Protein AF-B8GJ04-F1 (afdb_monomer_lite)

Organism: Methanosphaerula palustris (strain ATCC BAA-1556 / DSM 19958 / E1-9c) (NCBI:txid521011)

Radius of gyration: 30.37 Å; chains: 1; bounding box: 62×84×103 Å

Sequence (426 aa):
MSEMVNWLAAHFATCPVTPAMVMDATVHMRKAERKKLFSPDIPSMRTAEGRWYEAVIYETMLHLAEQTPLISGIARKGADAPPVRSNVRLGQNGLFYSNIGDIKIRGNGQDLAEFDLLFLDQNNQIAFGEIVTSPTDMKDFEIEIQFKKRLIGYIYGQVSVPFILVSSVDVSNHPIIKRLCKEPDNVVICTDSCESIKTLFDKRPVGKQAPRKAPASTKLFRADQIPVKRPFDYKMLHDERRQRVLELVRTHAPREAYTAPDDLPQIVKKVLFGGLYPSAARALCKSYPLSIKGKEMICSELAGKYAKVVLAVDLPELAPILYLRTRQRREYLKMIPDKTGGFRFESIRTPHMAGFFLWLESIQPTLGAQLAGEIAEAFIGQNREKTLVKSGVKSPGRSQAKAPVKTPVRAPVRHPPREKVLPIHG

Secondary structure (DSSP, 8-state):
--HHHHHHHHHGGGSPPPHHHHHHHGGGS-HHHHHHTT-SSHHHHHHHHHHHHHHHHHHHHHHHHHT-SSEEEEE--GGGSPP--S---TT--EEEE-TT--EEEEETTEEEEEESEEEEETTS-EEEEEEESS---HHHHHHHHHHHHHHHHHHHT-S---EEEEESS--TTSHHHHHHTTSTTEEEEE---HHHHHGGGTT--GGGPPPPPPP--TTEE-GGGSPPSS---HHHHHHHHHHHHHHHHHTT--GGGGTS--SS-TT--EEEEEEEPHHHHHHHHHHS-EEETTEEP-GGGHHHHEEEEEEEEETTTTEEEEEEEESSSS-EEEEEE-TTSSEEEEEEE-TTSHHHHHHHHHPPEEE-HHHHHHHHHHHH----------------PPP-----------------PPP-------

Foldseek 3Di:
DQPLQVVCQPCLQVQDQALVLLLVLLLLDDLVLLVLCPPPPVVSNVVSLQSSVLSSVVSSVLVVCVVDLQWLAWEQARLQADQDDDDQAFQDAFWDADNRGWIFGDARSFTLDTFSIWTATNVRAIATEDEEQDPDPLVVVLVRVVLVQLVSCVFAVNPGHAYEYEYCDPPCPPPSNVVQVVPVRYDYHHDHHSVVSVVSNPPDDSNDDDRDDNDPRPRYDHRRPRDTPDDDNNVVLLVVLLVVVLVCLVVVPDLCSNQDDDPRRPNDFKHWNFWADLQQQLLQCVQAWEEEPNDTDDSVCLVVFFVIWIWMAGPPVRWIWIWTCGPVDRKTFIWTADPLLHTYTDDIGHCVSVSVSVVRVPTDHDDYNVSSVSSSCSRSNGRPPDPPPDDDPDDDDDDDDDDDDDDDDDDDDDDDDDDDDDDDDD

pLDDT: mean 85.48, std 18.61, range [28.0, 98.44]

Structure (mmCIF, N/CA/C/O backbone):
data_AF-B8GJ04-F1
#
_entry.id   AF-B8GJ04-F1
#
loop_
_atom_site.group_PDB
_atom_site.id
_atom_site.type_symbol
_atom_site.label_atom_id
_atom_site.label_alt_id
_atom_site.label_comp_id
_atom_site.label_asym_id
_atom_site.label_entity_id
_atom_site.label_seq_id
_atom_site.pdbx_PDB_ins_code
_atom_site.Cartn_x
_atom_site.Cartn_y
_atom_site.Cartn_z
_atom_site.occupancy
_atom_site.B_iso_or_equiv
_atom_site.auth_seq_id
_atom_site.auth_comp_id
_atom_site.auth_asym_id
_atom_site.auth_atom_id
_atom_site.pdbx_PDB_model_num
ATOM 1 N N . MET A 1 1 ? -25.923 -2.057 2.130 1.00 59.06 1 MET A N 1
ATOM 2 C CA . MET A 1 1 ? -25.550 -1.067 3.151 1.00 59.06 1 MET A CA 1
ATOM 3 C C . MET A 1 1 ? -25.267 -1.851 4.410 1.00 59.06 1 MET A C 1
ATOM 5 O O . MET A 1 1 ? -26.183 -2.453 4.961 1.00 59.06 1 MET A O 1
ATOM 9 N N . SER A 1 2 ? -23.992 -1.968 4.761 1.00 81.00 2 SER A N 1
ATOM 10 C CA . SER A 1 2 ? -23.537 -2.735 5.919 1.00 81.00 2 SER A CA 1
ATOM 11 C C . SER A 1 2 ? -24.121 -2.167 7.220 1.00 81.00 2 SER A C 1
ATOM 13 O O . SER A 1 2 ? -23.913 -1.002 7.552 1.00 81.00 2 SER A O 1
ATOM 15 N N . GLU A 1 3 ? -24.845 -3.000 7.971 1.00 89.75 3 GLU A N 1
ATOM 16 C CA . GLU A 1 3 ? -25.444 -2.635 9.264 1.00 89.75 3 GLU A CA 1
ATOM 17 C C . GLU A 1 3 ? -24.382 -2.170 10.273 1.00 89.75 3 GLU A C 1
ATOM 19 O O . GLU A 1 3 ? -24.564 -1.169 10.963 1.00 89.75 3 GLU A O 1
ATOM 24 N N . MET A 1 4 ? -23.222 -2.835 10.279 1.00 93.12 4 MET A N 1
ATOM 25 C CA . MET A 1 4 ? -22.056 -2.460 11.082 1.00 93.12 4 MET A CA 1
ATOM 26 C C . MET A 1 4 ? -21.557 -1.046 10.753 1.00 93.12 4 MET A C 1
ATOM 28 O O . MET A 1 4 ? -21.245 -0.280 11.662 1.00 93.12 4 MET A O 1
ATOM 32 N N . VAL A 1 5 ? -21.488 -0.685 9.468 1.00 91.94 5 VAL A N 1
ATOM 33 C CA . VAL A 1 5 ? -21.018 0.638 9.023 1.00 91.94 5 VAL A CA 1
ATOM 34 C C . VAL A 1 5 ? -21.966 1.738 9.497 1.00 91.94 5 VAL A C 1
ATOM 36 O O . VAL A 1 5 ? -21.514 2.733 10.060 1.00 91.94 5 VAL A O 1
ATOM 39 N N . ASN A 1 6 ? -23.276 1.531 9.343 1.00 91.38 6 ASN A N 1
ATOM 40 C CA . ASN A 1 6 ? -24.291 2.469 9.827 1.00 91.38 6 ASN A CA 1
ATOM 41 C C . ASN A 1 6 ? -24.247 2.624 11.349 1.00 91.38 6 ASN A C 1
ATOM 43 O O . ASN A 1 6 ? -24.342 3.736 11.870 1.00 91.38 6 ASN A O 1
ATOM 47 N N . TRP A 1 7 ? -24.077 1.513 12.067 1.00 94.06 7 TRP A N 1
ATOM 48 C CA . TRP A 1 7 ? -23.959 1.538 13.517 1.00 94.06 7 TRP A CA 1
ATOM 49 C C . TRP A 1 7 ? -22.723 2.324 13.960 1.00 94.06 7 TRP A C 1
ATOM 51 O O . TRP A 1 7 ? -22.838 3.201 14.815 1.00 94.06 7 TRP A O 1
ATOM 61 N N . LEU A 1 8 ? -21.566 2.092 13.333 1.00 93.06 8 LEU A N 1
ATOM 62 C CA . LEU A 1 8 ? -20.344 2.845 13.620 1.00 93.06 8 LEU A CA 1
ATOM 63 C C . LEU A 1 8 ? -20.511 4.339 13.324 1.00 93.06 8 LEU A C 1
ATOM 65 O O . LEU A 1 8 ? -20.126 5.156 14.155 1.00 93.06 8 LEU A O 1
ATOM 69 N N . ALA A 1 9 ? -21.150 4.701 12.208 1.00 90.75 9 ALA A N 1
ATOM 70 C CA . ALA A 1 9 ? -21.447 6.095 11.874 1.00 90.75 9 ALA A CA 1
ATOM 71 C C . ALA A 1 9 ? -22.233 6.811 12.987 1.00 90.75 9 ALA A C 1
ATOM 73 O O . ALA A 1 9 ? -21.938 7.957 13.319 1.00 90.75 9 ALA A O 1
ATOM 74 N N . ALA A 1 10 ? -23.221 6.125 13.569 1.00 90.69 10 ALA A N 1
ATOM 75 C CA . ALA A 1 10 ? -24.103 6.689 14.585 1.00 90.69 10 ALA A CA 1
ATOM 76 C C . ALA A 1 10 ? -23.479 6.729 15.991 1.00 90.69 10 ALA A C 1
ATOM 78 O O . ALA A 1 10 ? -23.772 7.645 16.757 1.00 90.69 10 ALA A O 1
ATOM 79 N N . HIS A 1 11 ? -22.629 5.758 16.340 1.00 91.88 11 HIS A N 1
ATOM 80 C CA . HIS A 1 11 ? -22.176 5.569 17.725 1.00 91.88 11 HIS A CA 1
ATOM 81 C C . HIS A 1 11 ? -20.742 6.037 17.977 1.00 91.88 11 HIS A C 1
ATOM 83 O O . HIS A 1 11 ? -20.408 6.367 19.116 1.00 91.88 11 HIS A O 1
ATOM 89 N N . PHE A 1 12 ? -19.891 6.126 16.949 1.00 90.12 12 PHE A N 1
ATOM 90 C CA . PHE A 1 12 ? -18.487 6.487 17.155 1.00 90.12 12 PHE A CA 1
ATOM 91 C C . PHE A 1 12 ? -18.346 7.885 17.769 1.00 90.12 12 PHE A C 1
ATOM 93 O O . PHE A 1 12 ? -17.633 8.052 18.754 1.00 90.12 12 PHE A O 1
ATOM 100 N N . ALA A 1 13 ? -19.086 8.874 17.256 1.00 79.50 13 ALA A N 1
ATOM 101 C CA . ALA A 1 13 ? -19.071 10.240 17.787 1.00 79.50 13 ALA A CA 1
ATOM 102 C C . ALA A 1 13 ? -19.585 10.334 19.237 1.00 79.50 13 ALA A C 1
ATOM 104 O O . ALA A 1 13 ? -19.227 11.255 19.965 1.00 79.50 13 ALA A O 1
ATOM 105 N N . THR A 1 14 ? -20.408 9.375 19.672 1.00 81.81 14 THR A N 1
ATOM 106 C CA . THR A 1 14 ? -20.943 9.314 21.042 1.00 81.81 14 THR A CA 1
ATOM 107 C C . THR A 1 14 ? -20.032 8.575 22.023 1.00 81.81 14 THR A C 1
ATOM 109 O O . THR A 1 14 ? -20.326 8.537 23.214 1.00 81.81 14 THR A O 1
ATOM 112 N N . CYS A 1 15 ? -18.921 8.005 21.545 1.00 86.31 15 CYS A N 1
ATOM 113 C CA . CYS A 1 15 ? -17.915 7.336 22.359 1.00 86.31 15 CYS A CA 1
ATOM 114 C C . CYS A 1 15 ? -16.710 8.272 22.573 1.00 86.31 15 CYS A C 1
ATOM 116 O O . CYS A 1 15 ? -15.759 8.235 21.786 1.00 86.31 15 CYS A O 1
ATOM 118 N N . PRO A 1 16 ? -16.717 9.123 23.617 1.00 86.56 16 PRO A N 1
ATOM 119 C CA . PRO A 1 16 ? -15.643 10.082 23.834 1.00 86.56 16 PRO A CA 1
ATOM 120 C C . PRO A 1 16 ? -14.319 9.373 24.121 1.00 86.56 16 PRO A C 1
ATOM 122 O O . PRO A 1 16 ? -14.253 8.402 24.880 1.00 86.56 16 PRO A O 1
ATOM 125 N N . VAL A 1 17 ? -13.236 9.906 23.557 1.00 92.88 17 VAL A N 1
ATOM 126 C CA . VAL A 1 17 ? -11.885 9.451 23.884 1.00 92.88 17 VAL A CA 1
ATOM 127 C C . VAL A 1 17 ? -11.581 9.805 25.341 1.00 92.88 17 VAL A C 1
ATOM 129 O O . VAL A 1 17 ? -11.711 10.954 25.760 1.00 92.88 17 VAL A O 1
ATOM 132 N N . THR A 1 18 ? -11.162 8.816 26.130 1.00 91.69 18 THR A N 1
ATOM 133 C CA . THR A 1 18 ? -10.888 8.997 27.563 1.00 91.69 18 THR A CA 1
ATOM 134 C C . THR A 1 18 ? -9.387 9.146 27.848 1.00 91.69 18 THR A C 1
ATOM 136 O O . THR A 1 18 ? -8.557 8.632 27.092 1.00 91.69 18 THR A O 1
ATOM 139 N N . PRO A 1 19 ? -8.990 9.757 28.985 1.00 90.56 19 PRO A N 1
ATOM 140 C CA . PRO A 1 19 ? -7.588 9.782 29.412 1.00 90.56 19 PRO A CA 1
ATOM 141 C C . PRO A 1 19 ? -6.959 8.388 29.553 1.00 90.56 19 PRO A C 1
ATOM 143 O O . PRO A 1 19 ? -5.759 8.229 29.346 1.00 90.56 19 PRO A O 1
ATOM 146 N N . ALA A 1 20 ? -7.750 7.366 29.906 1.00 88.62 20 ALA A N 1
ATOM 147 C CA . ALA A 1 20 ? -7.268 5.988 29.986 1.00 88.62 20 ALA A CA 1
ATOM 148 C C . ALA A 1 20 ? -6.896 5.450 28.596 1.00 88.62 20 ALA A C 1
ATOM 150 O O . ALA A 1 20 ? -5.754 5.047 28.402 1.00 88.62 20 ALA A O 1
ATOM 151 N N . MET A 1 21 ? -7.797 5.577 27.613 1.00 91.12 21 MET A N 1
ATOM 152 C CA . MET A 1 21 ? -7.542 5.186 26.217 1.00 91.12 21 MET A CA 1
ATOM 153 C C . MET A 1 21 ? -6.322 5.902 25.630 1.00 91.12 21 MET A C 1
ATOM 155 O O . MET A 1 21 ? -5.473 5.277 25.001 1.00 91.12 21 MET A O 1
ATOM 159 N N . VAL A 1 22 ? -6.193 7.209 25.880 1.00 92.25 22 VAL A N 1
ATOM 160 C CA . VAL A 1 22 ? -5.038 8.006 25.435 1.00 92.25 22 VAL A CA 1
ATOM 161 C C . VAL A 1 22 ? -3.729 7.467 26.001 1.00 92.25 22 VAL A C 1
ATOM 163 O O . VAL A 1 22 ? -2.733 7.386 25.278 1.00 92.25 22 VAL A O 1
ATOM 166 N N . MET A 1 23 ? -3.724 7.078 27.277 1.00 89.12 23 MET A N 1
ATOM 167 C CA . MET A 1 23 ? -2.559 6.470 27.906 1.00 89.12 23 MET A CA 1
ATOM 168 C C . MET A 1 23 ? -2.291 5.067 27.352 1.00 89.12 23 MET A C 1
ATOM 170 O O . MET A 1 23 ? -1.142 4.784 27.009 1.00 89.12 23 MET A O 1
ATOM 174 N N . ASP A 1 24 ? -3.305 4.218 27.212 1.00 90.19 24 ASP A N 1
ATOM 175 C CA . ASP A 1 24 ? -3.167 2.843 26.712 1.00 90.19 24 ASP A CA 1
ATOM 176 C C . ASP A 1 24 ? -2.657 2.808 25.265 1.00 90.19 24 ASP A C 1
ATOM 178 O O . ASP A 1 24 ? -1.735 2.049 24.949 1.00 90.19 24 ASP A O 1
ATOM 182 N N . ALA A 1 25 ? -3.114 3.736 24.419 1.00 93.31 25 ALA A N 1
ATOM 183 C CA . ALA A 1 25 ? -2.635 3.920 23.050 1.00 93.31 25 ALA A CA 1
ATOM 184 C C . ALA A 1 25 ? -1.102 4.073 22.966 1.00 93.31 25 ALA A C 1
ATOM 186 O O . ALA A 1 25 ? -0.453 3.577 22.042 1.00 93.31 25 ALA A O 1
ATOM 187 N N . THR A 1 26 ? -0.467 4.695 23.967 1.00 92.12 26 THR A N 1
ATOM 188 C CA . THR A 1 26 ? 0.997 4.883 23.974 1.00 92.12 26 THR A CA 1
ATOM 189 C C . THR A 1 26 ? 1.782 3.578 24.136 1.00 92.12 26 THR A C 1
ATOM 191 O O . THR A 1 26 ? 2.973 3.519 23.796 1.00 92.12 26 THR A O 1
ATOM 194 N N . VAL A 1 27 ? 1.146 2.507 24.619 1.00 90.88 27 VAL A N 1
ATOM 195 C CA . VAL A 1 27 ? 1.773 1.187 24.755 1.00 90.88 27 VAL A CA 1
ATOM 196 C C . VAL A 1 27 ? 2.039 0.556 23.384 1.00 90.88 27 VAL A C 1
ATOM 198 O O . VAL A 1 27 ? 3.033 -0.154 23.225 1.00 90.88 27 VAL A O 1
ATOM 201 N N . HIS A 1 28 ? 1.236 0.895 22.370 1.00 91.94 28 HIS A N 1
ATOM 202 C CA . HIS A 1 28 ? 1.376 0.419 20.986 1.00 91.94 28 HIS A CA 1
ATOM 203 C C . HIS A 1 28 ? 2.523 1.108 20.229 1.00 91.94 28 HIS A C 1
ATOM 205 O O . HIS A 1 28 ? 2.930 0.661 19.157 1.00 91.94 28 HIS A O 1
ATOM 211 N N . MET A 1 29 ? 3.087 2.172 20.803 1.00 91.44 29 MET A N 1
ATOM 212 C CA . MET A 1 29 ? 4.227 2.896 20.253 1.00 91.44 29 MET A CA 1
ATOM 213 C C . MET A 1 29 ? 5.555 2.327 20.764 1.00 91.44 29 MET A C 1
ATOM 215 O O . MET A 1 29 ? 5.676 1.820 21.884 1.00 91.44 29 MET A O 1
ATOM 219 N N . ARG A 1 30 ? 6.631 2.512 20.000 1.00 88.81 30 ARG A N 1
ATOM 220 C CA . ARG A 1 30 ? 7.992 2.284 20.501 1.00 88.81 30 ARG A CA 1
ATOM 221 C C . ARG A 1 30 ? 8.386 3.369 21.499 1.00 88.81 30 ARG A C 1
ATOM 223 O O . ARG A 1 30 ? 7.976 4.525 21.408 1.00 88.81 30 ARG A O 1
ATOM 230 N N . LYS A 1 31 ? 9.317 3.041 22.401 1.00 87.06 31 LYS A N 1
ATOM 231 C CA . LYS A 1 31 ? 9.874 4.000 23.378 1.00 87.06 31 LYS A CA 1
ATOM 232 C C . LYS A 1 31 ? 10.418 5.277 22.721 1.00 87.06 31 LYS A C 1
ATOM 234 O O . LYS A 1 31 ? 10.295 6.353 23.296 1.00 87.06 31 LYS A O 1
ATOM 239 N N . ALA A 1 32 ? 11.030 5.163 21.540 1.00 87.50 32 ALA A N 1
ATOM 240 C CA . ALA A 1 32 ? 11.551 6.311 20.799 1.00 87.50 32 ALA A CA 1
ATOM 241 C C . ALA A 1 32 ? 10.438 7.195 20.209 1.00 87.50 32 ALA A C 1
ATOM 243 O O . ALA A 1 32 ? 10.585 8.411 20.203 1.00 87.50 32 ALA A O 1
ATOM 244 N N . GLU A 1 33 ? 9.330 6.602 19.760 1.00 90.00 33 GLU A N 1
ATOM 245 C CA . GLU A 1 33 ? 8.168 7.320 19.214 1.00 90.00 33 GLU A CA 1
ATOM 246 C C . GLU A 1 33 ? 7.416 8.048 20.330 1.00 90.00 33 GLU A C 1
ATOM 248 O O . GLU A 1 33 ? 7.126 9.231 20.199 1.00 90.00 33 GLU A O 1
ATOM 253 N N . ARG A 1 34 ? 7.227 7.401 21.489 1.00 90.06 34 ARG A N 1
ATOM 254 C CA . ARG A 1 34 ? 6.630 8.034 22.679 1.00 90.06 34 ARG A CA 1
ATOM 255 C C . ARG A 1 34 ? 7.334 9.326 23.090 1.00 90.06 34 ARG A C 1
ATOM 257 O O . ARG A 1 34 ? 6.685 10.307 23.423 1.00 90.06 34 ARG A O 1
ATOM 264 N N . LYS A 1 35 ? 8.671 9.339 23.051 1.00 87.19 35 LYS A N 1
ATOM 265 C CA . LYS A 1 35 ? 9.469 10.540 23.361 1.00 87.19 35 LYS A CA 1
ATOM 266 C C . LYS A 1 35 ? 9.247 11.676 22.361 1.00 87.19 35 LYS A C 1
ATOM 268 O O . LYS A 1 35 ? 9.492 12.826 22.701 1.00 87.19 35 LYS A O 1
ATOM 273 N N . LYS A 1 36 ? 8.842 11.350 21.132 1.00 91.19 36 LYS A N 1
ATOM 274 C CA . LYS A 1 36 ? 8.659 12.314 20.048 1.00 91.19 36 LYS A CA 1
ATOM 275 C C . LYS A 1 36 ? 7.258 12.921 20.005 1.00 91.19 36 LYS A C 1
ATOM 277 O O . LYS A 1 36 ? 7.105 13.952 19.369 1.00 91.19 36 LYS A O 1
ATOM 282 N N . LEU A 1 37 ? 6.277 12.341 20.702 1.00 89.38 37 LEU A N 1
ATOM 283 C CA . LEU A 1 37 ? 4.875 12.783 20.672 1.00 89.38 37 LEU A CA 1
ATOM 284 C C . LEU A 1 37 ? 4.678 14.262 21.056 1.00 89.38 37 LEU A C 1
ATOM 286 O O . LEU A 1 37 ? 3.769 14.914 20.558 1.00 89.38 37 LEU A O 1
ATOM 290 N N . PHE A 1 38 ? 5.568 14.797 21.895 1.00 89.00 38 PHE A N 1
ATOM 291 C CA . PHE A 1 38 ? 5.610 16.212 22.290 1.00 89.00 38 PHE A CA 1
ATOM 292 C C . PHE A 1 38 ? 6.931 16.878 21.891 1.00 89.00 38 PHE A C 1
ATOM 294 O O . PHE A 1 38 ? 7.416 17.785 22.565 1.00 89.00 38 PHE A O 1
ATOM 301 N N . SER A 1 39 ? 7.582 16.371 20.842 1.00 87.75 39 SER A N 1
ATOM 302 C CA . SER A 1 39 ? 8.840 16.944 20.378 1.00 87.75 39 SER A CA 1
ATOM 303 C C . SER A 1 39 ? 8.617 18.360 19.840 1.00 87.75 39 SER A C 1
ATOM 305 O O . SER A 1 39 ? 7.643 18.576 19.119 1.00 87.75 39 SER A O 1
ATOM 307 N N . PRO A 1 40 ? 9.537 19.305 20.104 1.00 88.69 40 PRO A N 1
ATOM 308 C CA . PRO A 1 40 ? 9.531 20.593 19.416 1.00 88.69 40 PRO A CA 1
ATOM 309 C C . PRO A 1 40 ? 9.888 20.462 17.923 1.00 88.69 40 PRO A C 1
ATOM 311 O O . PRO A 1 40 ? 9.588 21.362 17.144 1.00 88.69 40 PRO A O 1
ATOM 314 N N . ASP A 1 41 ? 10.507 19.349 17.502 1.00 92.88 41 ASP A N 1
ATOM 315 C CA . ASP A 1 41 ? 10.730 19.043 16.086 1.00 92.88 41 ASP A CA 1
ATOM 316 C C . ASP A 1 41 ? 9.417 18.583 15.436 1.00 92.88 41 ASP A C 1
ATOM 318 O O . ASP A 1 41 ? 9.026 17.416 15.542 1.00 92.88 41 ASP A O 1
ATOM 322 N N . ILE A 1 42 ? 8.730 19.514 14.765 1.00 89.56 42 ILE A N 1
ATOM 323 C CA . ILE A 1 42 ? 7.394 19.303 14.188 1.00 89.56 42 ILE A CA 1
ATOM 324 C C . ILE A 1 42 ? 7.318 18.066 13.270 1.00 89.56 42 ILE A C 1
ATOM 326 O O . ILE A 1 42 ? 6.375 17.290 13.433 1.00 89.56 42 ILE A O 1
ATOM 330 N N . PRO A 1 43 ? 8.268 17.802 12.346 1.00 90.19 43 PRO A N 1
ATOM 331 C CA . PRO A 1 43 ? 8.234 16.590 11.522 1.00 90.19 43 PRO A CA 1
ATOM 332 C C . PRO A 1 43 ? 8.300 15.286 12.334 1.00 90.19 43 PRO A C 1
ATOM 334 O O . PRO A 1 43 ? 7.510 14.365 12.096 1.00 90.19 43 PRO A O 1
ATOM 337 N N . SER A 1 44 ? 9.205 15.198 13.317 1.00 90.25 44 SER A N 1
ATOM 338 C CA . SER A 1 44 ? 9.276 14.032 14.209 1.00 90.25 44 SER A CA 1
ATOM 339 C C . SER A 1 44 ? 8.020 13.885 15.061 1.00 90.25 44 SER A C 1
ATOM 341 O O . SER A 1 44 ? 7.571 12.758 15.279 1.00 90.25 44 SER A O 1
ATOM 343 N N . MET A 1 45 ? 7.467 15.005 15.531 1.00 92.62 45 MET A N 1
ATOM 344 C CA . MET A 1 45 ? 6.244 15.044 16.324 1.00 92.62 45 MET A CA 1
ATOM 345 C C . MET A 1 45 ? 5.052 14.529 15.523 1.00 92.62 45 MET A C 1
ATOM 347 O O . MET A 1 45 ? 4.433 13.565 15.955 1.00 92.62 45 MET A O 1
ATOM 351 N N . ARG A 1 46 ? 4.809 15.054 14.315 1.00 90.88 46 ARG A N 1
ATOM 352 C CA . ARG A 1 46 ? 3.706 14.621 13.435 1.00 90.88 46 ARG A CA 1
ATOM 353 C C . ARG A 1 46 ? 3.762 13.135 13.089 1.00 90.88 46 ARG A C 1
ATOM 355 O O . ARG A 1 46 ? 2.737 12.466 13.056 1.00 90.88 46 ARG A O 1
ATOM 362 N N . THR A 1 47 ? 4.964 12.596 12.876 1.00 91.38 47 THR A N 1
ATOM 363 C CA . THR A 1 47 ? 5.139 11.154 12.623 1.00 91.38 47 THR A CA 1
ATOM 364 C C . THR A 1 47 ? 4.730 10.318 13.841 1.00 91.38 47 THR A C 1
ATOM 366 O O . THR A 1 47 ? 4.062 9.296 13.705 1.00 91.38 47 THR A O 1
ATOM 369 N N . ALA A 1 48 ? 5.133 10.740 15.044 1.00 92.94 48 ALA A N 1
ATOM 370 C CA . ALA A 1 48 ? 4.749 10.063 16.281 1.00 92.94 48 ALA A CA 1
ATOM 371 C C . ALA A 1 48 ? 3.259 10.251 16.608 1.00 92.94 48 ALA A C 1
ATOM 373 O O . ALA A 1 48 ? 2.630 9.321 17.103 1.00 92.94 48 ALA A O 1
ATOM 374 N N . GLU A 1 49 ? 2.708 11.428 16.316 1.00 94.44 49 GLU A N 1
ATOM 375 C CA . GLU A 1 49 ? 1.298 11.773 16.480 1.00 94.44 49 GLU A CA 1
ATOM 376 C C . GLU A 1 49 ? 0.397 10.911 15.601 1.00 94.44 49 GLU A C 1
ATOM 378 O O . GLU A 1 49 ? -0.555 10.354 16.129 1.00 94.44 49 GLU A O 1
ATOM 383 N N . GLY A 1 50 ? 0.723 10.731 14.315 1.00 94.38 50 GLY A N 1
ATOM 384 C CA . GLY A 1 50 ? -0.036 9.848 13.422 1.00 94.38 50 GLY A CA 1
ATOM 385 C C . GLY A 1 50 ? -0.159 8.436 13.991 1.00 94.38 50 GLY A C 1
ATOM 386 O O . GLY A 1 50 ? -1.261 7.941 14.212 1.00 94.38 50 GLY A O 1
ATOM 387 N N . ARG A 1 51 ? 0.976 7.840 14.372 1.00 94.06 51 ARG A N 1
ATOM 388 C CA . ARG A 1 51 ? 1.002 6.482 14.929 1.00 94.06 51 ARG A CA 1
ATOM 389 C C . ARG A 1 51 ? 0.325 6.367 16.298 1.00 94.06 51 ARG A C 1
ATOM 391 O O . ARG A 1 51 ? -0.246 5.330 16.624 1.00 94.06 51 ARG A O 1
ATOM 398 N N . TRP A 1 52 ? 0.415 7.406 17.124 1.00 95.62 52 TRP A N 1
ATOM 399 C CA . TRP A 1 52 ? -0.310 7.460 18.392 1.00 95.62 52 TRP A CA 1
ATOM 400 C C . TRP A 1 52 ? -1.819 7.572 18.169 1.00 95.62 52 TRP A C 1
ATOM 402 O O . TRP A 1 52 ? -2.575 6.849 18.809 1.00 95.62 52 TRP A O 1
ATOM 412 N N . TYR A 1 53 ? -2.254 8.434 17.254 1.00 97.06 53 TYR A N 1
ATOM 413 C CA . TYR A 1 53 ? -3.662 8.628 16.940 1.00 97.06 53 TYR A CA 1
ATOM 414 C C . TYR A 1 53 ? -4.280 7.358 16.344 1.00 97.06 53 TYR A C 1
ATOM 416 O O . TYR A 1 53 ? -5.348 6.951 16.787 1.00 97.06 53 TYR A O 1
ATOM 424 N N . GLU A 1 54 ? -3.566 6.642 15.467 1.00 96.81 54 GLU A N 1
ATOM 425 C CA . GLU A 1 54 ? -3.970 5.298 15.032 1.00 96.81 54 GLU A CA 1
ATOM 426 C C . GLU A 1 54 ? -4.245 4.353 16.213 1.00 96.81 54 GLU A C 1
ATOM 428 O O . GLU A 1 54 ? -5.228 3.612 16.213 1.00 96.81 54 GLU A O 1
ATOM 433 N N . ALA A 1 55 ? -3.382 4.382 17.233 1.00 96.00 55 ALA A N 1
ATOM 434 C CA . ALA A 1 55 ? -3.546 3.567 18.430 1.00 96.00 55 ALA A CA 1
ATOM 435 C C . ALA A 1 55 ? -4.718 4.038 19.309 1.00 96.00 55 ALA A C 1
ATOM 437 O O . ALA A 1 55 ? -5.408 3.198 19.878 1.00 96.00 55 ALA A O 1
ATOM 438 N N . VAL A 1 56 ? -4.989 5.347 19.390 1.00 96.62 56 VAL A N 1
ATOM 439 C CA . VAL A 1 56 ? -6.180 5.880 20.079 1.00 96.62 56 VAL A CA 1
ATOM 440 C C . VAL A 1 56 ? -7.448 5.347 19.425 1.00 96.62 56 VAL A C 1
ATOM 442 O O . VAL A 1 56 ? -8.296 4.792 20.116 1.00 96.62 56 VAL A O 1
ATOM 445 N N . ILE A 1 57 ? -7.554 5.447 18.098 1.00 97.12 57 ILE A N 1
ATOM 446 C CA . ILE A 1 57 ? -8.719 4.941 17.365 1.00 97.12 57 ILE A CA 1
ATOM 447 C C . ILE A 1 57 ? -8.850 3.424 17.518 1.00 97.12 57 ILE A C 1
ATOM 449 O O . ILE A 1 57 ? -9.963 2.927 17.664 1.00 97.12 57 ILE A O 1
ATOM 453 N N . TYR A 1 58 ? -7.742 2.680 17.532 1.00 96.06 58 TYR A N 1
ATOM 454 C CA . TYR A 1 58 ? -7.766 1.244 17.816 1.00 96.06 58 TYR A CA 1
ATOM 455 C C . TYR A 1 58 ? -8.363 0.930 19.202 1.00 96.06 58 TYR A C 1
ATOM 457 O O . TYR A 1 58 ? -9.252 0.083 19.290 1.00 96.06 58 TYR A O 1
ATOM 465 N N . GLU A 1 59 ? -7.959 1.638 20.265 1.00 94.44 59 GLU A N 1
ATOM 466 C CA . GLU A 1 59 ? -8.549 1.459 21.604 1.00 94.44 59 GLU A CA 1
ATOM 467 C C . GLU A 1 59 ? -10.030 1.870 21.648 1.00 94.44 59 GLU A C 1
ATOM 469 O O . GLU A 1 59 ? -10.851 1.178 22.253 1.00 94.44 59 GLU A O 1
ATOM 474 N N . THR A 1 60 ? -10.405 2.959 20.969 1.00 94.75 60 THR A N 1
ATOM 475 C CA . THR A 1 60 ? -11.810 3.376 20.841 1.00 94.75 60 THR A CA 1
ATOM 476 C C . THR A 1 60 ? -12.645 2.313 20.128 1.00 94.75 60 THR A C 1
ATOM 478 O O . THR A 1 60 ? -13.726 1.955 20.594 1.00 94.75 60 THR A O 1
ATOM 481 N N . MET A 1 61 ? -12.134 1.751 19.031 1.00 94.56 61 MET A N 1
ATOM 482 C CA . MET A 1 61 ? -12.811 0.692 18.285 1.00 94.56 61 MET A CA 1
ATOM 483 C C . MET A 1 61 ? -12.974 -0.580 19.117 1.00 94.56 61 MET A C 1
ATOM 485 O O . MET A 1 61 ? -14.026 -1.210 19.040 1.00 94.56 61 MET A O 1
ATOM 489 N N . LEU A 1 62 ? -11.983 -0.946 19.938 1.00 92.94 62 LEU A N 1
ATOM 490 C CA . LEU A 1 62 ? -12.106 -2.078 20.863 1.00 92.94 62 LEU A CA 1
ATOM 491 C C . LEU A 1 62 ? -13.242 -1.882 21.857 1.00 92.94 62 LEU A C 1
ATOM 493 O O . LEU A 1 62 ? -14.061 -2.782 22.026 1.00 92.94 62 LEU A O 1
ATOM 497 N N . HIS A 1 63 ? -13.330 -0.694 22.450 1.00 91.81 63 HIS A N 1
ATOM 498 C CA . HIS A 1 63 ? -14.413 -0.369 23.366 1.00 91.81 63 HIS A CA 1
ATOM 499 C C . HIS A 1 63 ? -15.786 -0.423 22.683 1.00 91.81 63 HIS A C 1
ATOM 501 O O . HIS A 1 63 ? -16.724 -1.000 23.227 1.00 91.81 63 HIS A O 1
ATOM 507 N N . LEU A 1 64 ? -15.900 0.117 21.466 1.00 92.81 64 LEU A N 1
ATOM 508 C CA . LEU A 1 64 ? -17.133 0.062 20.677 1.00 92.81 64 LEU A CA 1
ATOM 509 C C . LEU A 1 64 ? -17.526 -1.374 20.306 1.00 92.81 64 LEU A C 1
ATOM 511 O O . LEU A 1 64 ? -18.697 -1.734 20.400 1.00 92.81 64 LEU A O 1
ATOM 515 N N . ALA A 1 65 ? -16.566 -2.214 19.913 1.00 93.75 65 ALA A N 1
ATOM 516 C CA . ALA A 1 65 ? -16.832 -3.597 19.522 1.00 93.75 65 ALA A CA 1
ATOM 517 C C . ALA A 1 65 ? -17.394 -4.451 20.668 1.00 93.75 65 ALA A C 1
ATOM 519 O O . ALA A 1 65 ? -18.128 -5.405 20.414 1.00 93.75 65 ALA A O 1
ATOM 520 N N . GLU A 1 66 ? -17.088 -4.119 21.922 1.00 92.19 66 GLU A N 1
ATOM 521 C CA . GLU A 1 66 ? -17.649 -4.799 23.097 1.00 92.19 66 GLU A CA 1
ATOM 522 C C . GLU A 1 66 ? -19.130 -4.471 23.328 1.00 92.19 66 GLU A C 1
ATOM 524 O O . GLU A 1 66 ? -19.841 -5.256 23.952 1.00 92.19 66 GLU A O 1
ATOM 529 N N . GLN A 1 67 ? -19.620 -3.361 22.774 1.00 92.50 67 GLN A N 1
ATOM 530 C CA . GLN A 1 67 ? -20.995 -2.888 22.955 1.00 92.50 67 GLN A CA 1
ATOM 531 C C . GLN A 1 67 ? -21.963 -3.399 21.882 1.00 92.50 67 GLN A C 1
ATOM 533 O O . GLN A 1 67 ? -23.159 -3.121 21.949 1.00 92.50 67 GLN A O 1
ATOM 538 N N . THR A 1 68 ? -21.473 -4.133 20.878 1.00 93.88 68 THR A N 1
ATOM 539 C CA . THR A 1 68 ? -22.299 -4.577 19.751 1.00 93.88 68 THR A CA 1
ATOM 540 C C . THR A 1 68 ? -21.938 -5.983 19.260 1.00 93.88 68 THR A C 1
ATOM 542 O O . THR A 1 68 ? -20.762 -6.365 19.230 1.00 93.88 68 THR A O 1
ATOM 545 N N . PRO A 1 69 ? -22.923 -6.796 18.835 1.00 94.56 69 PRO A N 1
ATOM 546 C CA . PRO A 1 69 ? -22.651 -8.033 18.110 1.00 94.56 69 PRO A CA 1
ATOM 547 C C . PRO A 1 69 ? -22.260 -7.784 16.644 1.00 94.56 69 PRO A C 1
ATOM 549 O O . PRO A 1 69 ? -21.645 -8.660 16.041 1.00 94.56 69 PRO A O 1
ATOM 552 N N . LEU A 1 70 ? -22.554 -6.597 16.088 1.00 95.75 70 LEU A N 1
ATOM 553 C CA . LEU A 1 70 ? -22.317 -6.264 14.674 1.00 95.75 70 LEU A CA 1
ATOM 554 C C . LEU A 1 70 ? -20.836 -6.320 14.282 1.00 95.75 70 LEU A C 1
ATOM 556 O O . LEU A 1 70 ? -20.521 -6.549 13.116 1.00 95.75 70 LEU A O 1
ATOM 560 N N . ILE A 1 71 ? -19.943 -6.124 15.255 1.00 95.62 71 ILE A N 1
ATOM 561 C CA . ILE A 1 71 ? -18.496 -6.292 15.122 1.00 95.62 71 ILE A CA 1
ATOM 562 C C . ILE A 1 71 ? -18.133 -7.572 15.869 1.00 95.62 71 ILE A C 1
ATOM 564 O O . ILE A 1 71 ? -18.109 -7.597 17.102 1.00 95.62 71 ILE A O 1
ATOM 568 N N . SER A 1 72 ? -17.868 -8.656 15.144 1.00 95.12 72 SER A N 1
ATOM 569 C CA . SER A 1 72 ? -17.513 -9.941 15.757 1.00 95.12 72 SER A CA 1
ATOM 570 C C . SER A 1 72 ? -16.080 -9.939 16.282 1.00 95.12 72 SER A C 1
ATOM 572 O O . SER A 1 72 ? -15.800 -10.578 17.297 1.00 95.12 72 SER A O 1
ATOM 574 N N . GLY A 1 73 ? -15.193 -9.151 15.669 1.00 95.56 73 GLY A N 1
ATOM 575 C CA . GLY A 1 73 ? -13.875 -8.918 16.229 1.00 95.56 73 GLY A CA 1
ATOM 576 C C . GLY A 1 73 ? -13.035 -7.870 15.515 1.00 95.56 73 GLY A C 1
ATOM 577 O O . GLY A 1 73 ? -13.347 -7.431 14.413 1.00 95.56 73 GLY A O 1
ATOM 578 N N . ILE A 1 74 ? -11.926 -7.506 16.151 1.00 96.56 74 ILE A N 1
ATOM 579 C CA . ILE A 1 74 ? -10.907 -6.573 15.679 1.00 96.56 74 ILE A CA 1
ATOM 580 C C . ILE A 1 74 ? -9.565 -7.300 15.628 1.00 96.56 74 ILE A C 1
ATOM 582 O O . ILE A 1 74 ? -9.182 -8.025 16.552 1.00 96.56 74 ILE A O 1
ATOM 586 N N . ALA A 1 75 ? -8.837 -7.114 14.532 1.00 96.50 75 ALA A N 1
ATOM 587 C CA . ALA A 1 75 ? -7.499 -7.645 14.392 1.00 96.50 75 ALA A CA 1
ATOM 588 C C . ALA A 1 75 ? -6.569 -6.947 15.382 1.00 96.50 75 ALA A C 1
ATOM 590 O O . ALA A 1 75 ? -6.480 -5.721 15.418 1.00 96.50 75 ALA A O 1
ATOM 591 N N . ARG A 1 76 ? -5.820 -7.739 16.147 1.00 95.44 76 ARG A N 1
ATOM 592 C CA . ARG A 1 76 ? -4.781 -7.235 17.054 1.00 95.44 76 ARG A CA 1
ATOM 593 C C . ARG A 1 76 ? -3.817 -6.314 16.309 1.00 95.44 76 ARG A C 1
ATOM 595 O O . ARG A 1 76 ? -3.383 -6.691 15.224 1.00 95.44 76 ARG A O 1
ATOM 602 N N . LYS A 1 77 ? -3.432 -5.182 16.906 1.00 93.50 77 LYS A N 1
ATOM 603 C CA . LYS A 1 77 ? -2.456 -4.223 16.352 1.00 93.50 77 LYS A CA 1
ATOM 604 C C . LYS A 1 77 ? -1.457 -3.754 17.414 1.00 93.50 77 LYS A C 1
ATOM 606 O O . LYS A 1 77 ? -1.732 -3.749 18.616 1.00 93.50 77 LYS A O 1
ATOM 611 N N . GLY A 1 78 ? -0.269 -3.340 16.978 1.00 92.50 78 GLY A N 1
ATOM 612 C CA . GLY A 1 78 ? 0.734 -2.742 17.859 1.00 92.50 78 GLY A CA 1
ATOM 613 C C . GLY A 1 78 ? 1.200 -3.716 18.941 1.00 92.50 78 GLY A C 1
ATOM 614 O O . GLY A 1 78 ? 1.643 -4.821 18.637 1.00 92.50 78 GLY A O 1
ATOM 615 N N . ALA A 1 79 ? 1.066 -3.324 20.209 1.00 91.81 79 ALA A N 1
ATOM 616 C CA . ALA A 1 79 ? 1.445 -4.156 21.350 1.00 91.81 79 ALA A CA 1
ATOM 617 C C . ALA A 1 79 ? 0.590 -5.428 21.521 1.00 91.81 79 ALA A C 1
ATOM 619 O O . ALA A 1 79 ? 1.054 -6.373 22.155 1.00 91.81 79 ALA A O 1
ATOM 620 N N . ASP A 1 80 ? -0.616 -5.477 20.945 1.00 92.88 80 ASP A N 1
ATOM 621 C CA . ASP A 1 80 ? -1.486 -6.660 21.003 1.00 92.88 80 ASP A CA 1
ATOM 622 C C . ASP A 1 80 ? -1.161 -7.695 19.920 1.00 92.88 80 ASP A C 1
ATOM 624 O O . ASP A 1 80 ? -1.621 -8.843 19.983 1.00 92.88 80 ASP A O 1
ATOM 628 N N . ALA A 1 81 ? -0.392 -7.299 18.902 1.00 92.44 81 ALA A N 1
ATOM 629 C CA . ALA A 1 81 ? -0.032 -8.171 17.799 1.00 92.44 81 ALA A CA 1
ATOM 630 C C . ALA A 1 81 ? 0.847 -9.340 18.286 1.00 92.44 81 ALA A C 1
ATOM 632 O O . ALA A 1 81 ? 1.670 -9.190 19.194 1.00 92.44 81 ALA A O 1
ATOM 633 N N . PRO A 1 82 ? 0.708 -10.531 17.684 1.00 90.06 82 PRO A N 1
ATOM 634 C CA . PRO A 1 82 ? 1.537 -11.667 18.048 1.00 90.06 82 PRO A CA 1
ATOM 635 C C . PRO A 1 82 ? 3.019 -11.424 17.717 1.00 90.06 82 PRO A C 1
ATOM 637 O O . PRO A 1 82 ? 3.338 -10.730 16.748 1.00 90.06 82 PRO A O 1
ATOM 640 N N . PRO A 1 83 ? 3.950 -12.054 18.459 1.00 85.50 83 PRO A N 1
ATOM 641 C CA . PRO A 1 83 ? 5.370 -11.939 18.166 1.00 85.50 83 PRO A CA 1
ATOM 642 C C . PRO A 1 83 ? 5.662 -12.514 16.775 1.00 85.50 83 PRO A C 1
ATOM 644 O O . PRO A 1 83 ? 5.316 -13.660 16.472 1.00 85.50 83 PRO A O 1
ATOM 647 N N . VAL A 1 84 ? 6.337 -11.731 15.935 1.00 83.81 84 VAL A N 1
ATOM 648 C CA . VAL A 1 84 ? 6.748 -12.159 14.595 1.00 83.81 84 VAL A CA 1
ATOM 649 C C . VAL A 1 84 ? 7.980 -13.056 14.706 1.00 83.81 84 VAL A C 1
ATOM 651 O O . VAL A 1 84 ? 9.051 -12.601 15.097 1.00 83.81 84 VAL A O 1
ATOM 654 N N . ARG A 1 85 ? 7.831 -14.343 14.366 1.00 67.62 85 ARG A N 1
ATOM 655 C CA . ARG A 1 85 ? 8.913 -15.347 14.451 1.00 67.62 85 ARG A CA 1
ATOM 656 C C . ARG A 1 85 ? 9.605 -15.637 13.117 1.00 67.62 85 ARG A C 1
ATOM 658 O O . ARG A 1 85 ? 10.707 -16.172 13.110 1.00 67.62 85 ARG A O 1
ATOM 665 N N . SER A 1 86 ? 8.967 -15.325 11.988 1.00 65.75 86 SER A N 1
ATOM 666 C CA . SER A 1 86 ? 9.471 -15.683 10.659 1.00 65.75 86 SER A CA 1
ATOM 667 C C . SER A 1 86 ? 10.063 -14.490 9.921 1.00 65.75 86 SER A C 1
ATOM 669 O O . SER A 1 86 ? 9.393 -13.470 9.745 1.00 65.75 86 SER A O 1
ATOM 671 N N . ASN A 1 87 ? 11.273 -14.666 9.395 1.00 81.19 87 ASN A N 1
ATOM 672 C CA . ASN A 1 87 ? 11.863 -13.726 8.449 1.00 81.19 87 ASN A CA 1
ATOM 673 C C . ASN A 1 87 ? 11.055 -13.678 7.144 1.00 81.19 87 ASN A C 1
ATOM 675 O O . ASN A 1 87 ? 10.422 -14.660 6.739 1.00 81.19 87 ASN A O 1
ATOM 679 N N . VAL A 1 88 ? 11.089 -12.520 6.485 1.00 87.00 88 VAL A N 1
ATOM 680 C CA . VAL A 1 88 ? 10.471 -12.343 5.169 1.00 87.00 88 VAL A CA 1
ATOM 681 C C . VAL A 1 88 ? 11.211 -13.198 4.139 1.00 87.00 88 VAL A C 1
ATOM 683 O O . VAL A 1 88 ? 12.441 -13.198 4.113 1.00 87.00 88 VAL A O 1
ATOM 686 N N . ARG A 1 89 ? 10.473 -13.915 3.288 1.00 91.44 89 ARG A N 1
ATOM 687 C CA . ARG A 1 89 ? 11.013 -14.752 2.205 1.00 91.44 89 ARG A CA 1
ATOM 688 C C . ARG A 1 89 ? 10.125 -14.687 0.964 1.00 91.44 89 ARG A C 1
ATOM 690 O O . ARG A 1 89 ? 8.938 -14.380 1.061 1.00 91.44 89 ARG A O 1
ATOM 697 N N . LEU A 1 90 ? 10.702 -15.016 -0.190 1.00 93.19 90 LEU A N 1
ATOM 698 C CA . LEU A 1 90 ? 9.942 -15.204 -1.427 1.00 93.19 90 LEU A CA 1
ATOM 699 C C . LEU A 1 90 ? 8.908 -16.329 -1.257 1.00 93.19 90 LEU A C 1
ATOM 701 O O . LEU A 1 90 ? 9.083 -17.229 -0.433 1.00 93.19 90 LEU A O 1
ATOM 705 N N . GLY A 1 91 ? 7.810 -16.244 -2.003 1.00 92.00 91 GLY A N 1
ATOM 706 C CA . GLY A 1 91 ? 6.672 -17.163 -1.918 1.00 92.00 91 GLY A CA 1
ATOM 707 C C . GLY A 1 91 ? 5.725 -16.924 -0.733 1.00 92.00 91 GLY A C 1
ATOM 708 O O . GLY A 1 91 ? 4.731 -17.630 -0.605 1.00 92.00 91 GLY A O 1
ATOM 709 N N . GLN A 1 92 ? 5.986 -15.943 0.140 1.00 92.56 92 GLN A N 1
ATOM 710 C CA . GLN A 1 92 ? 5.037 -15.575 1.200 1.00 92.56 92 GLN A CA 1
ATOM 711 C C . GLN A 1 92 ? 3.840 -14.806 0.631 1.00 92.56 92 GLN A C 1
ATOM 713 O O . GLN A 1 92 ? 4.007 -13.703 0.111 1.00 92.56 92 GLN A O 1
ATOM 718 N N . ASN A 1 93 ? 2.641 -15.367 0.791 1.00 94.00 93 ASN A N 1
ATOM 719 C CA . ASN A 1 93 ? 1.369 -14.776 0.374 1.00 94.00 93 ASN A CA 1
ATOM 720 C C . ASN A 1 93 ? 0.383 -14.773 1.556 1.00 94.00 93 ASN A C 1
ATOM 722 O O . ASN A 1 93 ? 0.401 -15.708 2.355 1.00 94.00 93 ASN A O 1
ATOM 726 N N . GLY A 1 94 ? -0.461 -13.744 1.672 1.00 93.62 94 GLY A N 1
ATOM 727 C CA . GLY A 1 94 ? -1.508 -13.651 2.705 1.00 93.62 94 GLY A CA 1
ATOM 728 C C . GLY A 1 94 ? -1.299 -12.528 3.725 1.00 93.62 94 GLY A C 1
ATOM 729 O O . GLY A 1 94 ? -0.541 -11.592 3.469 1.00 93.62 94 GLY A O 1
ATOM 730 N N . LEU A 1 95 ? -2.002 -12.603 4.862 1.00 94.50 95 LEU A N 1
ATOM 731 C CA . LEU A 1 95 ? -1.911 -11.633 5.960 1.00 94.50 95 LEU A CA 1
ATOM 732 C C . LEU A 1 95 ? -0.717 -11.921 6.878 1.00 94.50 95 LEU A C 1
ATOM 734 O O . LEU A 1 95 ? -0.461 -13.061 7.257 1.00 94.50 95 LEU A O 1
ATOM 738 N N . PHE A 1 96 ? -0.010 -10.864 7.268 1.00 93.31 96 PHE A N 1
ATOM 739 C CA . PHE A 1 96 ? 1.155 -10.911 8.141 1.00 93.31 96 PHE A CA 1
ATOM 740 C C . PHE A 1 96 ? 1.171 -9.730 9.102 1.00 93.31 96 PHE A C 1
ATOM 742 O O . PHE A 1 96 ? 0.651 -8.655 8.811 1.00 93.31 96 PHE A O 1
ATOM 749 N N . TYR A 1 97 ? 1.879 -9.927 10.209 1.00 93.56 97 TYR A N 1
ATOM 750 C CA . TYR A 1 97 ? 2.235 -8.863 11.131 1.00 93.56 97 TYR A CA 1
ATOM 751 C C . TYR A 1 97 ? 3.638 -8.319 10.851 1.00 93.56 97 TYR A C 1
ATOM 753 O O . TYR A 1 97 ? 4.574 -9.073 10.554 1.00 93.56 97 TYR A O 1
ATOM 761 N N . SER A 1 98 ? 3.795 -7.000 10.957 1.00 90.69 98 SER A N 1
ATOM 762 C CA . SER A 1 98 ? 5.103 -6.353 11.048 1.00 90.69 98 SER A CA 1
ATOM 763 C C . SER A 1 98 ? 5.702 -6.552 12.448 1.00 90.69 98 SER A C 1
ATOM 765 O O . SER A 1 98 ? 5.016 -6.922 13.399 1.00 90.69 98 SER A O 1
ATOM 767 N N . ASN A 1 99 ? 6.999 -6.278 12.610 1.00 87.69 99 ASN A N 1
ATOM 768 C CA . ASN A 1 99 ? 7.660 -6.351 13.920 1.00 87.69 99 ASN A CA 1
ATOM 769 C C . ASN A 1 99 ? 7.168 -5.298 14.929 1.00 87.69 99 ASN A C 1
ATOM 771 O O . ASN A 1 99 ? 7.549 -5.356 16.096 1.00 87.69 99 ASN A O 1
ATOM 775 N N . ILE A 1 100 ? 6.379 -4.325 14.478 1.00 88.19 100 ILE A N 1
ATOM 776 C CA . ILE A 1 100 ? 5.719 -3.318 15.316 1.00 88.19 100 ILE A CA 1
ATOM 777 C C . ILE A 1 100 ? 4.208 -3.513 15.373 1.00 88.19 100 ILE A C 1
ATOM 779 O O . ILE A 1 100 ? 3.509 -2.640 15.875 1.00 88.19 100 ILE A O 1
ATOM 783 N N . GLY A 1 101 ? 3.722 -4.654 14.884 1.00 91.69 101 GLY A N 1
ATOM 784 C CA . GLY A 1 101 ? 2.323 -5.037 14.970 1.00 91.69 101 GLY A CA 1
ATOM 785 C C . GLY A 1 101 ? 1.411 -4.381 13.940 1.00 91.69 101 GLY A C 1
ATOM 786 O O . GLY A 1 101 ? 0.207 -4.361 14.172 1.00 91.69 101 GLY A O 1
ATOM 787 N N . ASP A 1 102 ? 1.943 -3.865 12.828 1.00 93.50 102 ASP A N 1
ATOM 788 C CA . ASP A 1 102 ? 1.106 -3.433 11.697 1.00 93.50 102 ASP A CA 1
ATOM 789 C C . ASP A 1 102 ? 0.593 -4.652 10.937 1.00 93.50 102 ASP A C 1
ATOM 791 O O . ASP A 1 102 ? 1.277 -5.679 10.851 1.00 93.50 102 ASP A O 1
ATOM 795 N N . ILE A 1 103 ? -0.587 -4.515 10.344 1.00 96.00 103 ILE A N 1
ATOM 796 C CA . ILE A 1 103 ? -1.253 -5.572 9.591 1.00 96.00 103 ILE A CA 1
ATOM 797 C C . ILE A 1 103 ? -0.963 -5.358 8.111 1.00 96.00 103 ILE A C 1
ATOM 799 O O . ILE A 1 103 ? -1.244 -4.295 7.564 1.00 96.00 103 ILE A O 1
ATOM 803 N N . LYS A 1 104 ? -0.408 -6.371 7.444 1.00 95.19 104 LYS A N 1
ATOM 804 C CA . LYS A 1 104 ? -0.022 -6.283 6.032 1.00 95.19 104 LYS A CA 1
ATOM 805 C C . LYS A 1 104 ? -0.523 -7.473 5.243 1.00 95.19 104 LYS A C 1
ATOM 807 O O . LYS A 1 104 ? -0.450 -8.600 5.724 1.00 95.19 104 LYS A O 1
ATOM 812 N N . ILE A 1 105 ? -0.929 -7.251 3.998 1.00 95.38 105 ILE A N 1
ATOM 813 C CA . ILE A 1 105 ? -1.043 -8.331 3.014 1.00 95.38 105 ILE A CA 1
ATOM 814 C C . ILE A 1 105 ? 0.236 -8.361 2.191 1.00 95.38 105 ILE A C 1
ATOM 816 O O . ILE A 1 105 ? 0.649 -7.342 1.633 1.00 95.38 105 ILE A O 1
ATOM 820 N N . ARG A 1 106 ? 0.850 -9.541 2.093 1.00 94.12 106 ARG A N 1
ATOM 821 C CA . ARG A 1 106 ? 2.017 -9.783 1.246 1.00 94.12 106 ARG A CA 1
ATOM 822 C C . ARG A 1 106 ? 1.684 -10.662 0.055 1.00 94.12 106 ARG A C 1
ATOM 824 O O . ARG A 1 106 ? 0.817 -11.529 0.134 1.00 94.12 106 ARG A O 1
ATOM 831 N N . GLY A 1 107 ? 2.437 -10.452 -1.017 1.00 94.62 107 GLY A N 1
ATOM 832 C CA . GLY A 1 107 ? 2.478 -11.299 -2.197 1.00 94.62 107 GLY A CA 1
ATOM 833 C C . GLY A 1 107 ? 3.925 -11.533 -2.607 1.00 94.62 107 GLY A C 1
ATOM 834 O O . GLY A 1 107 ? 4.682 -10.582 -2.796 1.00 94.62 107 GLY A O 1
ATOM 835 N N . ASN A 1 108 ? 4.340 -12.795 -2.701 1.00 94.88 108 ASN A N 1
ATOM 836 C CA . ASN A 1 108 ? 5.728 -13.196 -2.941 1.00 94.88 108 ASN A CA 1
ATOM 837 C C . ASN A 1 108 ? 6.739 -12.518 -1.979 1.00 94.88 108 ASN A C 1
ATOM 839 O O . ASN A 1 108 ? 7.860 -12.177 -2.350 1.00 94.88 108 ASN A O 1
ATOM 843 N N . GLY A 1 109 ? 6.326 -12.279 -0.732 1.00 89.94 109 GLY A N 1
ATOM 844 C CA . GLY A 1 109 ? 7.101 -11.582 0.296 1.00 89.94 109 GLY A CA 1
ATOM 845 C C . GLY A 1 109 ? 7.025 -10.053 0.248 1.00 89.94 109 GLY A C 1
ATOM 846 O O . GLY A 1 109 ? 7.326 -9.419 1.257 1.00 89.94 109 GLY A O 1
ATOM 847 N N . GLN A 1 110 ? 6.600 -9.439 -0.860 1.00 91.38 110 GLN A N 1
ATOM 848 C CA . GLN A 1 110 ? 6.419 -7.988 -0.962 1.00 91.38 110 GLN A CA 1
ATOM 849 C C . GLN A 1 110 ? 5.143 -7.540 -0.237 1.00 91.38 110 GLN A C 1
ATOM 851 O O . GLN A 1 110 ? 4.091 -8.140 -0.428 1.00 91.38 110 GLN A O 1
ATOM 856 N N . ASP A 1 111 ? 5.220 -6.445 0.523 1.00 92.50 111 ASP A N 1
ATOM 857 C CA . ASP A 1 111 ? 4.044 -5.769 1.084 1.00 92.50 111 ASP A CA 1
ATOM 858 C C . ASP A 1 111 ? 3.190 -5.177 -0.064 1.00 92.50 111 ASP A C 1
ATOM 860 O O . ASP A 1 111 ? 3.664 -4.336 -0.835 1.00 92.50 111 ASP A O 1
ATOM 864 N N . LEU A 1 112 ? 1.946 -5.644 -0.204 1.00 94.50 112 LEU A N 1
ATOM 865 C CA . LEU A 1 112 ? 0.979 -5.168 -1.206 1.00 94.50 112 LEU A CA 1
ATOM 866 C C . LEU A 1 112 ? 0.102 -4.047 -0.644 1.00 94.50 112 LEU A C 1
ATOM 868 O O . LEU A 1 112 ? -0.138 -3.040 -1.314 1.00 94.50 112 LEU A O 1
ATOM 872 N N . ALA A 1 113 ? -0.361 -4.238 0.590 1.00 95.62 113 ALA A N 1
ATOM 873 C CA . ALA A 1 113 ? -1.182 -3.302 1.340 1.00 95.62 113 ALA A CA 1
ATOM 874 C C . ALA A 1 113 ? -0.864 -3.409 2.834 1.00 95.62 113 ALA A C 1
ATOM 876 O O . ALA A 1 113 ? -0.523 -4.486 3.329 1.00 95.62 113 ALA A O 1
ATOM 877 N N . GLU A 1 114 ? -1.009 -2.292 3.529 1.00 96.00 114 GLU A N 1
ATOM 878 C CA . GLU A 1 114 ? -0.965 -2.167 4.984 1.00 96.00 114 GLU A CA 1
ATOM 879 C C . GLU A 1 114 ? -2.309 -1.610 5.448 1.00 96.00 114 GLU A C 1
ATOM 881 O O . GLU A 1 114 ? -2.931 -0.870 4.693 1.00 96.00 114 GLU A O 1
ATOM 886 N N . PHE A 1 115 ? -2.784 -2.004 6.624 1.00 97.38 115 PHE A N 1
ATOM 887 C CA . PHE A 1 115 ? -4.107 -1.627 7.121 1.00 97.38 115 PHE A CA 1
ATOM 888 C C . PHE A 1 115 ? -3.983 -1.004 8.502 1.00 97.38 115 PHE A C 1
ATOM 890 O O . PHE A 1 115 ? -3.368 -1.603 9.395 1.00 97.38 115 PHE A O 1
ATOM 897 N N . ASP A 1 116 ? -4.614 0.154 8.697 1.00 96.94 116 ASP A N 1
ATOM 898 C CA . ASP A 1 116 ? -4.627 0.785 10.012 1.00 96.94 116 ASP A CA 1
ATOM 899 C C . ASP A 1 116 ? -5.541 0.045 10.977 1.00 96.94 116 ASP A C 1
ATOM 901 O O . ASP A 1 116 ? -5.184 -0.150 12.140 1.00 96.94 116 ASP A O 1
ATOM 905 N N . LEU A 1 117 ? -6.687 -0.406 10.470 1.00 97.31 117 LEU A N 1
ATOM 906 C CA . LEU A 1 117 ? -7.649 -1.245 11.167 1.00 97.31 117 LEU A CA 1
ATOM 907 C C . LEU A 1 117 ? -8.112 -2.374 10.248 1.00 97.31 117 LEU A C 1
ATOM 909 O O . LEU A 1 117 ? -8.317 -2.179 9.051 1.00 97.31 117 LEU A O 1
ATOM 913 N N . LEU A 1 118 ? -8.338 -3.546 10.831 1.00 97.62 118 LEU A N 1
ATOM 914 C CA . LEU A 1 118 ? -8.966 -4.686 10.170 1.00 97.62 118 LEU A CA 1
ATOM 915 C C . LEU A 1 118 ? -9.931 -5.324 11.168 1.00 97.62 118 LEU A C 1
ATOM 917 O O . LEU A 1 118 ? -9.555 -5.557 12.315 1.00 97.62 118 LEU A O 1
ATOM 921 N N . PHE A 1 119 ? -11.166 -5.589 10.767 1.00 94.94 119 PHE A N 1
ATOM 922 C CA . PHE A 1 119 ? -12.184 -6.145 11.657 1.00 94.94 119 PHE A CA 1
ATOM 923 C C . PHE A 1 119 ? -13.143 -7.049 10.890 1.00 94.94 119 PHE A C 1
ATOM 925 O O . PHE A 1 119 ? -13.196 -7.034 9.660 1.00 94.94 119 PHE A O 1
ATOM 932 N N . LEU A 1 120 ? -13.847 -7.885 11.643 1.00 95.94 120 LEU A N 1
ATOM 933 C CA . LEU A 1 120 ? -14.853 -8.807 11.147 1.00 95.94 120 LEU A CA 1
ATOM 934 C C . LEU A 1 120 ? -16.230 -8.310 11.580 1.00 95.94 120 LEU A C 1
ATOM 936 O O . LEU A 1 120 ? -16.431 -7.958 12.746 1.00 95.94 120 LEU A O 1
ATOM 940 N N . ASP A 1 121 ? -17.177 -8.307 10.650 1.00 94.81 121 ASP A N 1
ATOM 941 C CA . ASP A 1 121 ? -18.583 -8.084 10.973 1.00 94.81 121 ASP A CA 1
ATOM 942 C C . ASP A 1 121 ? -19.218 -9.347 11.594 1.00 94.81 121 ASP A C 1
ATOM 944 O O . ASP A 1 121 ? -18.585 -10.403 11.710 1.00 94.81 121 ASP A O 1
ATOM 948 N N . GLN A 1 122 ? -20.488 -9.264 11.987 1.00 93.94 122 GLN A N 1
ATOM 949 C CA . GLN A 1 122 ? -21.257 -10.398 12.522 1.00 93.94 122 GLN A CA 1
ATOM 950 C C . GLN A 1 122 ? -21.344 -11.619 11.584 1.00 93.94 122 GLN A C 1
ATOM 952 O O . GLN A 1 122 ? -21.579 -12.733 12.045 1.00 93.94 122 GLN A O 1
ATOM 957 N N . ASN A 1 123 ? -21.120 -11.431 10.281 1.00 92.75 123 ASN A N 1
ATOM 958 C CA . ASN A 1 123 ? -21.148 -12.474 9.257 1.00 92.75 123 ASN A CA 1
ATOM 959 C C . ASN A 1 123 ? -19.743 -13.002 8.912 1.00 92.75 123 ASN A C 1
ATOM 961 O O . ASN A 1 123 ? -19.591 -13.764 7.954 1.00 92.75 123 ASN A O 1
ATOM 965 N N . ASN A 1 124 ? -18.713 -12.615 9.675 1.00 92.62 124 ASN A N 1
ATOM 966 C CA . ASN A 1 124 ? -17.299 -12.893 9.408 1.00 92.62 124 ASN A CA 1
ATOM 967 C C . ASN A 1 124 ? -16.790 -12.329 8.068 1.00 92.62 124 ASN A C 1
ATOM 969 O O . ASN A 1 124 ? -15.830 -12.854 7.498 1.00 92.62 124 ASN A O 1
ATOM 973 N N . GLN A 1 125 ? -17.414 -11.267 7.558 1.00 94.88 125 GLN A N 1
ATOM 974 C CA . GLN A 1 125 ? -16.877 -10.491 6.447 1.00 94.88 125 GLN A CA 1
ATOM 975 C C . GLN A 1 125 ? -15.837 -9.503 6.964 1.00 94.88 125 GLN A C 1
ATOM 977 O O . GLN A 1 125 ? -16.010 -8.863 8.000 1.00 94.88 125 GLN A O 1
ATOM 982 N N . ILE A 1 126 ? -14.750 -9.372 6.216 1.00 96.69 126 ILE A N 1
ATOM 983 C CA . ILE A 1 126 ? -13.671 -8.443 6.506 1.00 96.69 126 ILE A CA 1
ATOM 984 C C . ILE A 1 126 ? -14.077 -7.042 6.080 1.00 96.69 126 ILE A C 1
ATOM 986 O O . ILE A 1 126 ? -14.472 -6.807 4.935 1.00 96.69 126 ILE A O 1
ATOM 990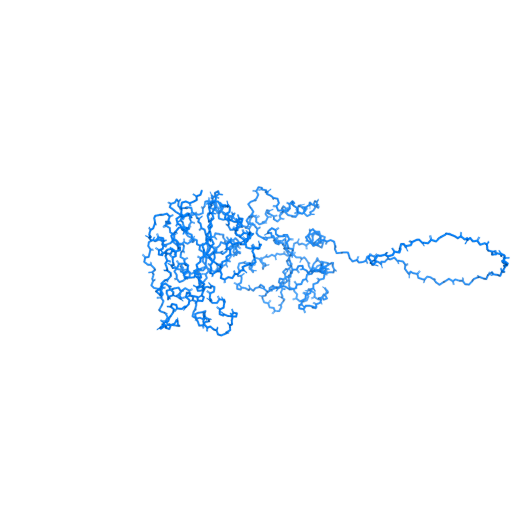 N N . ALA A 1 127 ? -13.858 -6.107 6.988 1.00 96.81 127 ALA A N 1
ATOM 991 C CA . ALA A 1 127 ? -13.817 -4.686 6.729 1.00 96.81 127 ALA A CA 1
ATOM 992 C C . ALA A 1 127 ? -12.467 -4.126 7.182 1.00 96.81 127 ALA A C 1
ATOM 994 O O . ALA A 1 127 ? -11.761 -4.724 8.003 1.00 96.81 127 ALA A O 1
ATOM 995 N N . PHE A 1 128 ? -12.090 -2.982 6.625 1.00 97.94 128 PHE A N 1
ATOM 996 C CA . PHE A 1 128 ? -10.863 -2.298 7.010 1.00 97.94 128 PHE A CA 1
ATOM 997 C C . PHE A 1 128 ? -11.109 -0.814 7.231 1.00 97.94 128 PHE A C 1
ATOM 999 O O . PHE A 1 128 ? -12.089 -0.248 6.740 1.00 97.94 128 PHE A O 1
ATOM 1006 N N . GLY A 1 129 ? -10.204 -0.190 7.975 1.00 96.88 129 GLY A N 1
ATOM 1007 C CA . GLY A 1 129 ? -10.211 1.248 8.169 1.00 96.88 129 GLY A CA 1
ATOM 1008 C C . GLY A 1 129 ? -8.851 1.873 7.914 1.00 96.88 129 GLY A C 1
ATOM 1009 O O . GLY A 1 129 ? -7.824 1.233 8.137 1.00 96.88 129 GLY A O 1
ATOM 1010 N N . GLU A 1 130 ? -8.881 3.121 7.461 1.00 96.50 130 GLU A N 1
ATOM 1011 C CA . GLU A 1 130 ? -7.717 3.994 7.313 1.00 96.50 130 GLU A CA 1
ATOM 1012 C C . GLU A 1 130 ? -7.888 5.214 8.208 1.00 96.50 130 GLU A C 1
ATOM 1014 O O . GLU A 1 130 ? -9.002 5.714 8.397 1.00 96.50 130 GLU A O 1
ATOM 1019 N N . ILE A 1 131 ? -6.776 5.685 8.757 1.00 95.50 131 ILE A N 1
ATOM 1020 C CA . ILE A 1 131 ? -6.750 6.742 9.753 1.00 95.50 131 ILE A CA 1
ATOM 1021 C C . ILE A 1 131 ? -5.875 7.872 9.229 1.00 95.50 131 ILE A C 1
ATOM 1023 O O . ILE A 1 131 ? -4.698 7.689 8.929 1.00 95.50 131 ILE A O 1
ATOM 1027 N N . VAL A 1 132 ? -6.445 9.071 9.130 1.00 92.81 132 VAL A N 1
ATOM 1028 C CA . VAL A 1 132 ? -5.733 10.238 8.601 1.00 92.81 132 VAL A CA 1
ATOM 1029 C C . VAL A 1 132 ? -5.664 11.352 9.638 1.00 92.81 132 VAL A C 1
ATOM 1031 O O . VAL A 1 132 ? -6.647 11.704 10.286 1.00 92.81 132 VAL A O 1
ATOM 1034 N N . THR A 1 133 ? -4.473 11.928 9.793 1.00 90.88 133 THR A N 1
ATOM 1035 C CA . THR A 1 133 ? -4.221 13.073 10.688 1.00 90.88 133 THR A CA 1
ATOM 1036 C C . THR A 1 133 ? -3.916 14.367 9.947 1.00 90.88 133 THR A C 1
ATOM 1038 O O . THR A 1 133 ? -3.588 15.391 10.541 1.00 90.88 133 THR A O 1
ATOM 1041 N N . SER A 1 134 ? -3.979 14.333 8.620 1.00 84.06 134 SER A N 1
ATOM 1042 C CA . SER A 1 134 ? -3.704 15.477 7.764 1.00 84.06 134 SER A CA 1
ATOM 1043 C C . SER A 1 134 ? -4.469 15.335 6.451 1.00 84.06 134 SER A C 1
ATOM 1045 O O . SER A 1 134 ? -4.875 14.224 6.104 1.00 84.06 134 SER A O 1
ATOM 1047 N N . PRO A 1 135 ? -4.675 16.434 5.707 1.00 72.25 135 PRO A N 1
ATOM 1048 C CA . PRO A 1 135 ? -5.191 16.351 4.349 1.00 72.25 135 PRO A CA 1
ATOM 1049 C C . PRO A 1 135 ? -4.203 15.567 3.466 1.00 72.25 135 PRO A C 1
ATOM 1051 O O . PRO A 1 135 ? -3.169 16.085 3.050 1.00 72.25 135 PRO A O 1
ATOM 1054 N N . THR A 1 136 ? -4.515 14.293 3.233 1.00 67.62 136 THR A N 1
ATOM 1055 C CA . THR A 1 136 ? -3.780 13.332 2.394 1.00 67.62 136 THR A CA 1
ATOM 1056 C C . THR A 1 136 ? -3.701 13.782 0.929 1.00 67.62 136 THR A C 1
ATOM 1058 O O . THR A 1 136 ? -4.537 14.561 0.471 1.00 67.62 136 THR A O 1
ATOM 1061 N N . ASP A 1 137 ? -2.745 13.255 0.151 1.00 71.56 137 ASP A N 1
ATOM 1062 C CA . ASP A 1 137 ? -2.858 13.267 -1.316 1.00 71.56 137 ASP A CA 1
ATOM 1063 C C . ASP A 1 137 ? -4.041 12.377 -1.725 1.00 71.56 137 ASP A C 1
ATOM 1065 O O . ASP A 1 137 ? -3.960 11.150 -1.782 1.00 71.56 137 ASP A O 1
ATOM 1069 N N . MET A 1 138 ? -5.194 13.013 -1.919 1.00 78.06 138 MET A N 1
ATOM 1070 C CA . MET A 1 138 ? -6.473 12.317 -2.001 1.00 78.06 138 MET A CA 1
ATOM 1071 C C . MET A 1 138 ? -6.617 11.466 -3.271 1.00 78.06 138 MET A C 1
ATOM 1073 O O . MET A 1 138 ? -7.428 10.542 -3.280 1.00 78.06 138 MET A O 1
ATOM 1077 N N . LYS A 1 139 ? -5.869 11.757 -4.348 1.00 81.12 139 LYS A N 1
ATOM 1078 C CA . LYS A 1 139 ? -5.948 10.958 -5.583 1.00 81.12 139 LYS A CA 1
ATOM 1079 C C . LYS A 1 139 ? -5.278 9.602 -5.386 1.00 81.12 139 LYS A C 1
ATOM 1081 O O . LYS A 1 139 ? -5.883 8.578 -5.697 1.00 81.12 139 LYS A O 1
ATOM 1086 N N . ASP A 1 140 ? -4.070 9.609 -4.834 1.00 84.69 140 ASP A N 1
ATOM 1087 C CA . ASP A 1 140 ? -3.346 8.384 -4.494 1.00 84.69 140 ASP A CA 1
ATOM 1088 C C . ASP A 1 140 ? -4.098 7.606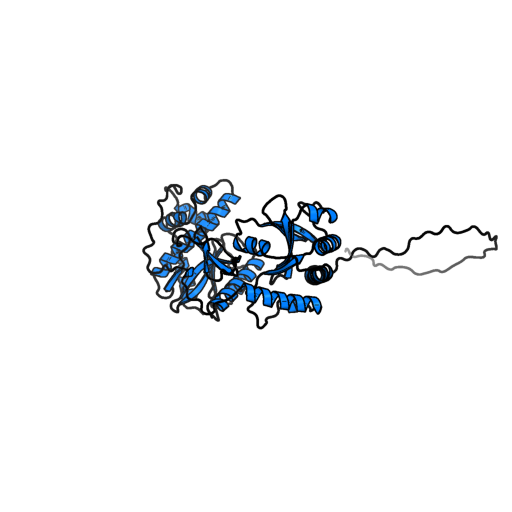 -3.403 1.00 84.69 140 ASP A C 1
ATOM 1090 O O . ASP A 1 140 ? -4.188 6.379 -3.464 1.00 84.69 140 ASP A O 1
ATOM 1094 N N . PHE A 1 141 ? -4.748 8.324 -2.479 1.00 89.12 141 PHE A N 1
ATOM 1095 C CA . PHE A 1 141 ? -5.613 7.734 -1.461 1.00 89.12 141 PHE A CA 1
ATOM 1096 C C . PHE A 1 141 ? -6.793 6.951 -2.063 1.00 89.12 141 PHE A C 1
ATOM 1098 O O . PHE A 1 141 ? -6.982 5.787 -1.726 1.00 89.12 141 PHE A O 1
ATOM 1105 N N . GLU A 1 142 ? -7.565 7.525 -2.998 1.00 90.44 142 GLU A N 1
ATOM 1106 C CA . GLU A 1 142 ? -8.687 6.819 -3.652 1.00 90.44 142 GLU A CA 1
ATOM 1107 C C . GLU A 1 142 ? -8.218 5.540 -4.360 1.00 90.44 142 GLU A C 1
ATOM 1109 O O . GLU A 1 142 ? -8.842 4.484 -4.224 1.00 90.44 142 GLU A O 1
ATOM 1114 N N . ILE A 1 143 ? -7.093 5.616 -5.078 1.00 90.25 143 ILE A N 1
ATOM 1115 C CA . ILE A 1 143 ? -6.495 4.466 -5.768 1.00 90.25 143 ILE A CA 1
ATOM 1116 C C . ILE A 1 143 ? -6.103 3.381 -4.759 1.00 90.25 143 ILE A C 1
ATOM 1118 O O . ILE A 1 143 ? -6.372 2.196 -4.991 1.00 90.25 143 ILE A O 1
ATOM 1122 N N . GLU A 1 144 ? -5.509 3.770 -3.630 1.00 92.62 144 GLU A N 1
ATOM 1123 C CA . GLU A 1 144 ? -5.126 2.855 -2.561 1.00 92.62 144 GLU A CA 1
ATOM 1124 C C . GLU A 1 144 ? -6.336 2.160 -1.922 1.00 92.62 144 GLU A C 1
ATOM 1126 O O . GLU A 1 144 ? -6.319 0.931 -1.794 1.00 92.62 144 GLU A O 1
ATOM 1131 N N . ILE A 1 145 ? -7.405 2.893 -1.588 1.00 94.88 145 ILE A N 1
ATOM 1132 C CA . ILE A 1 145 ? -8.637 2.311 -1.024 1.00 94.88 145 ILE A CA 1
ATOM 1133 C C . ILE A 1 145 ? -9.245 1.298 -1.993 1.00 94.88 145 ILE A C 1
ATOM 1135 O O . ILE A 1 145 ? -9.558 0.169 -1.608 1.00 94.88 145 ILE A O 1
ATOM 1139 N N . GLN A 1 146 ? -9.371 1.665 -3.269 1.00 93.56 146 GLN A N 1
ATOM 1140 C CA . GLN A 1 146 ? -9.932 0.773 -4.283 1.00 93.56 146 GLN A CA 1
ATOM 1141 C C . GLN A 1 146 ? -9.058 -0.471 -4.486 1.00 93.56 146 GLN A C 1
ATOM 1143 O O . GLN A 1 146 ? -9.572 -1.579 -4.656 1.00 93.56 146 GLN A O 1
ATOM 1148 N N . PHE A 1 147 ? -7.733 -0.327 -4.413 1.00 95.06 147 PHE A N 1
ATOM 1149 C CA . PHE A 1 147 ? -6.822 -1.465 -4.431 1.00 95.06 147 PHE A CA 1
ATOM 1150 C C . PHE A 1 147 ? -7.016 -2.383 -3.214 1.00 95.06 147 PHE A C 1
ATOM 1152 O O . PHE A 1 147 ? -7.135 -3.597 -3.389 1.00 95.06 147 PHE A O 1
ATOM 1159 N N . LYS A 1 148 ? -7.096 -1.829 -1.997 1.00 97.25 148 LYS A N 1
ATOM 1160 C CA . LYS A 1 148 ? -7.328 -2.586 -0.753 1.00 97.25 148 LYS A CA 1
ATOM 1161 C C . LYS A 1 148 ? -8.647 -3.363 -0.800 1.00 97.25 148 LYS A C 1
ATOM 1163 O O . LYS A 1 148 ? -8.657 -4.556 -0.490 1.00 97.25 148 LYS A O 1
ATOM 1168 N N . LYS A 1 149 ? -9.724 -2.737 -1.291 1.00 96.50 149 LYS A N 1
ATOM 1169 C CA . LYS A 1 149 ? -11.022 -3.390 -1.529 1.00 96.50 149 LYS A CA 1
ATOM 1170 C C . LYS A 1 149 ? -10.913 -4.556 -2.508 1.00 96.50 149 LYS A C 1
ATOM 1172 O O . LYS A 1 149 ? -11.345 -5.656 -2.177 1.00 96.50 149 LYS A O 1
ATOM 1177 N N . ARG A 1 150 ? -10.287 -4.363 -3.678 1.00 95.56 150 ARG A N 1
ATOM 1178 C CA . ARG A 1 150 ? -10.076 -5.449 -4.659 1.00 95.56 150 ARG A CA 1
ATOM 1179 C C . ARG A 1 150 ? -9.236 -6.588 -4.087 1.00 95.56 150 ARG A C 1
ATOM 1181 O O . ARG A 1 150 ? -9.539 -7.752 -4.334 1.00 95.56 150 ARG A O 1
ATOM 1188 N N . LEU A 1 151 ? -8.196 -6.263 -3.321 1.00 96.44 151 LEU A N 1
ATOM 1189 C CA . LEU A 1 151 ? -7.300 -7.242 -2.714 1.00 96.44 151 LEU A CA 1
ATOM 1190 C C . LEU A 1 151 ? -8.025 -8.114 -1.681 1.00 96.44 151 LEU A C 1
ATOM 1192 O O . LEU A 1 151 ? -7.957 -9.340 -1.773 1.00 96.44 151 LEU A O 1
ATOM 1196 N N . ILE A 1 152 ? -8.751 -7.502 -0.739 1.00 97.00 152 ILE A N 1
ATOM 1197 C CA . ILE A 1 152 ? -9.559 -8.234 0.249 1.00 97.00 152 ILE A CA 1
ATOM 1198 C C . ILE A 1 152 ? -10.679 -9.009 -0.454 1.00 97.00 152 ILE A C 1
ATOM 1200 O O . ILE A 1 152 ? -10.832 -10.206 -0.212 1.00 97.00 152 ILE A O 1
ATOM 1204 N N . GLY A 1 153 ? -11.407 -8.359 -1.367 1.00 96.19 153 GLY A N 1
ATOM 1205 C CA . GLY A 1 153 ? -12.501 -8.965 -2.125 1.00 96.19 153 GLY A CA 1
ATOM 1206 C C . GLY A 1 153 ? -12.063 -10.221 -2.873 1.00 96.19 153 GLY A C 1
ATOM 1207 O O . GLY A 1 153 ? -12.728 -11.254 -2.810 1.00 96.19 153 GLY A O 1
ATOM 1208 N N . TYR A 1 154 ? -10.884 -10.180 -3.497 1.00 95.69 154 TYR A N 1
ATOM 1209 C CA . TYR A 1 154 ? -10.298 -11.341 -4.152 1.00 95.69 154 TYR A CA 1
ATOM 1210 C C . TYR A 1 154 ? -9.907 -12.444 -3.157 1.00 95.69 154 TYR A C 1
ATOM 1212 O O . TYR A 1 154 ? -10.373 -13.573 -3.298 1.00 95.69 154 TYR A O 1
ATOM 1220 N N . ILE A 1 155 ? -9.080 -12.144 -2.148 1.00 95.88 155 ILE A N 1
ATOM 1221 C CA . ILE A 1 155 ? -8.513 -13.161 -1.237 1.00 95.88 155 ILE A CA 1
ATOM 1222 C C . ILE A 1 155 ? -9.605 -13.857 -0.410 1.00 95.88 155 ILE A C 1
ATOM 1224 O O . ILE A 1 155 ? -9.536 -15.065 -0.161 1.00 95.88 155 ILE A O 1
ATOM 1228 N N . TYR A 1 156 ? -10.625 -13.108 0.003 1.00 95.62 156 TYR A N 1
ATOM 1229 C CA . TYR A 1 156 ? -11.675 -13.583 0.906 1.00 95.62 156 TYR A CA 1
ATOM 1230 C C . TYR A 1 156 ? -13.021 -13.804 0.217 1.00 95.62 156 TYR A C 1
ATOM 1232 O O . TYR A 1 156 ? -13.996 -14.145 0.878 1.00 95.62 156 TYR A O 1
ATOM 1240 N N . GLY A 1 157 ? -13.075 -13.688 -1.114 1.00 94.50 157 GLY A N 1
ATOM 1241 C CA . GLY A 1 157 ? -14.285 -13.964 -1.891 1.00 94.50 157 GLY A CA 1
ATOM 1242 C C . GLY A 1 157 ? -15.448 -13.025 -1.564 1.00 94.50 157 GLY A C 1
ATOM 1243 O O . GLY A 1 157 ? -16.601 -13.440 -1.631 1.00 94.50 157 GLY A O 1
ATOM 1244 N N . GLN A 1 158 ? -15.149 -11.781 -1.191 1.00 94.44 158 GLN A N 1
ATOM 1245 C CA . GLN A 1 158 ? -16.139 -10.763 -0.858 1.00 94.44 158 GLN A CA 1
ATOM 1246 C C . GLN A 1 158 ? -16.480 -9.911 -2.082 1.00 94.44 158 GLN A C 1
ATOM 1248 O O . GLN A 1 158 ? -15.593 -9.352 -2.725 1.00 94.44 158 GLN A O 1
ATOM 1253 N N . VAL A 1 159 ? -17.776 -9.788 -2.381 1.00 91.25 159 VAL A N 1
ATOM 1254 C CA . VAL A 1 159 ? -18.281 -8.931 -3.470 1.00 91.25 159 VAL A CA 1
ATOM 1255 C C . VAL A 1 159 ? -18.131 -7.451 -3.115 1.00 91.25 159 VAL A C 1
ATOM 1257 O O . VAL A 1 159 ? -17.726 -6.653 -3.954 1.00 91.25 159 VAL A O 1
ATOM 1260 N N . SER A 1 160 ? -18.422 -7.103 -1.861 1.00 92.12 160 SER A N 1
ATOM 1261 C CA . SER A 1 160 ? -18.201 -5.774 -1.295 1.00 92.12 160 SER A CA 1
ATOM 1262 C C . SER A 1 160 ? -17.307 -5.885 -0.063 1.00 92.12 160 SER A C 1
ATOM 1264 O O . SER A 1 160 ? -17.398 -6.843 0.709 1.00 92.12 160 SER A O 1
ATOM 1266 N N . VAL A 1 161 ? -16.423 -4.905 0.104 1.00 96.19 161 VAL A N 1
ATOM 1267 C CA . VAL A 1 161 ? -15.541 -4.779 1.266 1.00 96.19 161 VAL A CA 1
ATOM 1268 C C . VAL A 1 161 ? -15.865 -3.448 1.936 1.00 96.19 161 VAL A C 1
ATOM 1270 O O . VAL A 1 161 ? -15.593 -2.400 1.327 1.00 96.19 161 VAL A O 1
ATOM 1273 N N . PRO A 1 162 ? -16.451 -3.469 3.149 1.00 96.00 162 PRO A N 1
ATOM 1274 C CA . PRO A 1 162 ? -16.739 -2.248 3.878 1.00 96.00 162 PRO A CA 1
ATOM 1275 C C . PRO A 1 162 ? -15.459 -1.497 4.250 1.00 96.00 162 PRO A C 1
ATOM 1277 O O . PRO A 1 162 ? -14.434 -2.109 4.572 1.00 96.00 162 PRO A O 1
ATOM 1280 N N . PHE A 1 163 ? -15.528 -0.170 4.198 1.00 96.12 163 PHE A N 1
ATOM 1281 C CA . PHE A 1 163 ? -14.393 0.713 4.451 1.00 96.12 163 PHE A CA 1
ATOM 1282 C C . PHE A 1 163 ? -14.763 1.846 5.412 1.00 96.12 163 PHE A C 1
ATOM 1284 O O . PHE A 1 163 ? -15.811 2.477 5.286 1.00 96.12 163 PHE A O 1
ATOM 1291 N N . ILE A 1 164 ? -13.874 2.122 6.362 1.00 95.69 164 ILE A N 1
ATOM 1292 C CA . ILE A 1 164 ? -14.046 3.181 7.356 1.00 95.69 164 ILE A CA 1
ATOM 1293 C C . ILE A 1 164 ? -12.876 4.151 7.264 1.00 95.69 164 ILE A C 1
ATOM 1295 O O . ILE A 1 164 ? -11.729 3.767 7.467 1.00 95.69 164 ILE A O 1
ATOM 1299 N N . LEU A 1 165 ? -13.159 5.422 7.006 1.00 95.38 165 LEU A N 1
ATOM 1300 C CA . LEU A 1 165 ? -12.175 6.485 7.160 1.00 95.38 165 LEU A CA 1
ATOM 1301 C C . LEU A 1 165 ? -12.375 7.161 8.511 1.00 95.38 165 LEU A C 1
ATOM 1303 O O . LEU A 1 165 ? -13.445 7.714 8.756 1.00 95.38 165 LEU A O 1
ATOM 1307 N N . VAL A 1 166 ? -11.348 7.170 9.356 1.00 95.19 166 VAL A N 1
ATOM 1308 C CA . VAL A 1 166 ? -11.338 7.966 10.589 1.00 95.19 166 VAL A CA 1
ATOM 1309 C C . VAL A 1 166 ? -10.362 9.124 10.423 1.00 95.19 166 VAL A C 1
ATOM 1311 O O . VAL A 1 166 ? -9.236 8.929 9.972 1.00 95.19 166 VAL A O 1
ATOM 1314 N N . SER A 1 167 ? -10.789 10.339 10.752 1.00 94.31 167 SER A N 1
ATOM 1315 C CA . SER A 1 167 ? -9.993 11.543 10.518 1.00 94.31 167 SER A CA 1
ATOM 1316 C C . SER A 1 167 ? -10.004 12.486 11.714 1.00 94.31 167 SER A C 1
ATOM 1318 O O . SER A 1 167 ? -11.074 12.808 12.231 1.00 94.31 167 SER A O 1
ATOM 1320 N N . SER A 1 168 ? -8.827 12.995 12.094 1.00 93.62 168 SER A N 1
ATOM 1321 C CA . SER A 1 168 ? -8.695 14.066 13.101 1.00 93.62 168 SER A CA 1
ATOM 1322 C C . SER A 1 168 ? -8.843 15.474 12.511 1.00 93.62 168 SER A C 1
ATOM 1324 O O . SER A 1 168 ? -8.793 16.472 13.228 1.00 93.62 168 SER A O 1
ATOM 1326 N N . VAL A 1 169 ? -9.013 15.567 11.192 1.00 91.56 169 VAL A N 1
ATOM 1327 C CA . VAL A 1 169 ? -9.276 16.807 10.453 1.00 91.56 169 VAL A CA 1
ATOM 1328 C C . VAL A 1 169 ? -10.557 16.662 9.633 1.00 91.56 169 VAL A C 1
ATOM 1330 O O . VAL A 1 169 ? -10.892 15.567 9.177 1.00 91.56 169 VAL A O 1
ATOM 1333 N N . ASP A 1 170 ? -11.296 17.747 9.412 1.00 89.31 170 ASP A N 1
ATOM 1334 C CA . ASP A 1 170 ? -12.497 17.665 8.578 1.00 89.31 170 ASP A CA 1
ATOM 1335 C C . ASP A 1 170 ? -12.121 17.474 7.098 1.00 89.31 170 ASP A C 1
ATOM 1337 O O . ASP A 1 170 ? -11.618 18.378 6.429 1.00 89.31 170 ASP A O 1
ATOM 1341 N N . VAL A 1 171 ? -12.377 16.268 6.589 1.00 89.38 171 VAL A N 1
ATOM 1342 C CA . VAL A 1 171 ? -12.199 15.878 5.181 1.00 89.38 171 VAL A CA 1
ATOM 1343 C C . VAL A 1 171 ? -13.530 15.592 4.487 1.00 89.38 171 VAL A C 1
ATOM 1345 O O . VAL A 1 171 ? -13.549 15.264 3.299 1.00 89.38 171 VAL A O 1
ATOM 1348 N N . SER A 1 172 ? -14.652 15.735 5.200 1.00 86.44 172 SER A N 1
ATOM 1349 C CA . SER A 1 172 ? -15.992 15.344 4.740 1.00 86.44 172 SER A CA 1
ATOM 1350 C C . SER A 1 172 ? -16.410 16.069 3.457 1.00 86.44 172 SER A C 1
ATOM 1352 O O . SER A 1 172 ? -17.098 15.518 2.594 1.00 86.44 172 SER A O 1
ATOM 1354 N N . ASN A 1 173 ? -15.943 17.307 3.290 1.00 88.75 173 ASN A N 1
ATOM 1355 C CA . ASN A 1 173 ? -16.265 18.132 2.137 1.00 88.75 173 ASN A CA 1
ATOM 1356 C C . ASN A 1 173 ? -15.403 17.869 0.902 1.00 88.75 173 ASN A C 1
ATOM 1358 O O . ASN A 1 173 ? -15.752 18.347 -0.183 1.00 88.75 173 ASN A O 1
ATOM 1362 N N . HIS A 1 174 ? -14.328 17.090 1.033 1.00 90.12 174 HIS A N 1
ATOM 1363 C CA . HIS A 1 174 ? -13.416 16.819 -0.066 1.00 90.12 174 HIS A CA 1
ATOM 1364 C C . HIS A 1 174 ? -14.111 15.988 -1.169 1.00 90.12 174 HIS A C 1
ATOM 1366 O O . HIS A 1 174 ? -14.732 14.966 -0.861 1.00 90.12 174 HIS A O 1
ATOM 1372 N N . PRO A 1 175 ? -14.005 16.352 -2.467 1.00 91.00 175 PRO A N 1
ATOM 1373 C CA . PRO A 1 175 ? -14.733 15.674 -3.547 1.00 91.00 175 PRO A CA 1
ATOM 1374 C C . PRO A 1 175 ? -14.489 14.163 -3.628 1.00 91.00 175 PRO A C 1
ATOM 1376 O O . PRO A 1 175 ? -15.404 13.407 -3.943 1.00 91.00 175 PRO A O 1
ATOM 1379 N N . ILE A 1 176 ? -13.263 13.726 -3.334 1.00 90.19 176 ILE A N 1
ATOM 1380 C CA . ILE A 1 176 ? -12.885 12.305 -3.323 1.00 90.19 176 ILE A CA 1
ATOM 1381 C C . ILE A 1 176 ? -13.571 11.562 -2.181 1.00 90.19 176 ILE A C 1
ATOM 1383 O O . ILE A 1 176 ? -14.138 10.496 -2.392 1.00 90.19 176 ILE A O 1
ATOM 1387 N N . ILE A 1 177 ? -13.600 12.160 -0.992 1.00 90.50 177 ILE A N 1
ATOM 1388 C CA . ILE A 1 177 ? -14.266 11.579 0.170 1.00 90.50 177 ILE A CA 1
ATOM 1389 C C . ILE A 1 177 ? -15.772 11.487 -0.082 1.00 90.50 177 ILE A C 1
ATOM 1391 O O . ILE A 1 177 ? -16.365 10.430 0.106 1.00 90.50 177 ILE A O 1
ATOM 1395 N N . LYS A 1 178 ? -16.374 12.536 -0.656 1.00 91.38 178 LYS A N 1
ATOM 1396 C CA . LYS A 1 178 ? -17.773 12.506 -1.106 1.00 91.38 178 LYS A CA 1
ATOM 1397 C C . LYS A 1 178 ? -18.050 11.392 -2.115 1.00 91.38 178 LYS A C 1
ATOM 1399 O O . LYS A 1 178 ? -19.134 10.825 -2.072 1.00 91.38 178 LYS A O 1
ATOM 1404 N N . ARG A 1 179 ? -17.117 11.075 -3.024 1.00 91.75 179 ARG A N 1
ATOM 1405 C CA . ARG A 1 179 ? -17.258 9.931 -3.944 1.00 91.75 179 ARG A CA 1
ATOM 1406 C C . ARG A 1 179 ? -17.168 8.598 -3.215 1.00 91.75 179 ARG A C 1
ATOM 1408 O O . ARG A 1 179 ? -18.035 7.763 -3.443 1.00 91.75 179 ARG A O 1
ATOM 1415 N N . LEU A 1 180 ? -16.185 8.420 -2.333 1.00 90.44 180 LEU A N 1
ATOM 1416 C CA . LEU A 1 180 ? -16.046 7.201 -1.534 1.00 90.44 180 LEU A CA 1
ATOM 1417 C C . LEU A 1 180 ? -17.300 6.948 -0.684 1.00 90.44 180 LEU A C 1
ATOM 1419 O O . LEU A 1 180 ? -17.771 5.817 -0.642 1.00 90.44 180 LEU A O 1
ATOM 1423 N N . CYS A 1 181 ? -17.900 7.985 -0.095 1.00 89.75 181 CYS A N 1
ATOM 1424 C CA . CYS A 1 181 ? -19.146 7.881 0.676 1.00 89.75 181 CYS A CA 1
ATOM 1425 C C . CYS A 1 181 ? -20.402 7.584 -0.157 1.00 89.75 181 CYS A C 1
ATOM 1427 O O . CYS A 1 181 ? -21.454 7.329 0.422 1.00 89.75 181 CYS A O 1
ATOM 1429 N N . LYS A 1 182 ? -20.347 7.633 -1.498 1.00 90.88 182 LYS A N 1
ATOM 1430 C CA . LYS A 1 182 ? -21.477 7.175 -2.332 1.00 90.88 182 LYS A CA 1
ATOM 1431 C C . LYS A 1 182 ? -21.608 5.656 -2.322 1.00 90.88 182 LYS A C 1
ATOM 1433 O O . LYS A 1 182 ? -22.682 5.144 -2.627 1.00 90.88 182 LYS A O 1
ATOM 1438 N N . GLU A 1 183 ? -20.530 4.938 -2.016 1.00 90.19 183 GLU A N 1
ATOM 1439 C CA . GLU A 1 183 ? -20.603 3.497 -1.816 1.00 90.19 183 GLU A CA 1
ATOM 1440 C C . GLU A 1 183 ? -21.286 3.216 -0.466 1.00 90.19 183 GLU A C 1
ATOM 1442 O O . GLU A 1 183 ? -20.828 3.712 0.563 1.00 90.19 183 GLU A O 1
ATOM 1447 N N . PRO A 1 184 ? -22.352 2.399 -0.434 1.00 86.44 184 PRO A N 1
ATOM 1448 C CA . PRO A 1 184 ? -23.188 2.226 0.757 1.00 86.44 184 PRO A CA 1
ATOM 1449 C C . PRO A 1 184 ? -22.496 1.475 1.902 1.00 86.44 184 PRO A C 1
ATOM 1451 O O . PRO A 1 184 ? -23.050 1.379 2.990 1.00 86.44 184 PRO A O 1
ATOM 1454 N N . ASP A 1 185 ? -21.321 0.901 1.665 1.00 91.19 185 ASP A N 1
ATOM 1455 C CA . ASP A 1 185 ? -20.560 0.175 2.682 1.00 91.19 185 ASP A CA 1
ATOM 1456 C C . ASP A 1 185 ? -19.333 0.982 3.148 1.00 91.19 185 ASP A C 1
ATOM 1458 O O . ASP A 1 185 ? -18.422 0.431 3.765 1.00 91.19 185 ASP A O 1
ATOM 1462 N N . ASN A 1 186 ? -19.314 2.290 2.858 1.00 94.56 186 ASN A N 1
ATOM 1463 C CA . ASN A 1 186 ? -18.269 3.213 3.286 1.00 94.56 186 ASN A CA 1
ATOM 1464 C C . ASN A 1 186 ? -18.811 4.234 4.284 1.00 94.56 186 ASN A C 1
ATOM 1466 O O . ASN A 1 186 ? -19.912 4.754 4.117 1.00 94.56 186 ASN A O 1
ATOM 1470 N N . VAL A 1 187 ? -17.997 4.588 5.275 1.00 93.38 187 VAL A N 1
ATOM 1471 C CA . VAL A 1 187 ? -18.290 5.690 6.199 1.00 93.38 187 VAL A CA 1
ATOM 1472 C C . VAL A 1 187 ? -17.048 6.525 6.464 1.00 93.38 187 VAL A C 1
ATOM 1474 O O . VAL A 1 187 ? -15.923 6.025 6.456 1.00 93.38 187 VAL A O 1
ATOM 1477 N N . VAL A 1 188 ? -17.275 7.811 6.720 1.00 93.31 188 VAL A N 1
ATOM 1478 C CA . VAL A 1 188 ? -16.266 8.751 7.202 1.00 93.31 188 VAL A CA 1
ATOM 1479 C C . VAL A 1 188 ? -16.673 9.213 8.586 1.00 93.31 188 VAL A C 1
ATOM 1481 O O . VAL A 1 188 ? -17.804 9.646 8.796 1.00 93.31 188 VAL A O 1
ATOM 1484 N N . ILE A 1 189 ? -15.732 9.126 9.512 1.00 93.12 189 ILE A N 1
ATOM 1485 C CA . ILE A 1 189 ? -15.891 9.491 10.909 1.00 93.12 189 ILE A CA 1
ATOM 1486 C C . ILE A 1 189 ? -14.860 10.578 11.203 1.00 93.12 189 ILE A C 1
ATOM 1488 O O . ILE A 1 189 ? -13.654 10.337 11.155 1.00 93.12 189 ILE A O 1
ATOM 1492 N N . CYS A 1 190 ? -15.335 11.784 11.494 1.00 91.75 190 CYS A N 1
ATOM 1493 C CA . CYS A 1 190 ? -14.488 12.874 11.963 1.00 91.75 190 CYS A CA 1
ATOM 1494 C C . CYS A 1 190 ? -14.497 12.885 13.492 1.00 91.75 190 CYS A C 1
ATOM 1496 O O . CYS A 1 190 ? -15.567 12.902 14.101 1.00 91.75 190 CYS A O 1
ATOM 1498 N N . THR A 1 191 ? -13.316 12.860 14.102 1.00 92.75 191 THR A N 1
ATOM 1499 C CA . THR A 1 191 ? -13.150 12.963 15.557 1.00 92.75 191 THR A CA 1
ATOM 1500 C C . THR A 1 191 ? -12.604 14.335 15.935 1.00 92.75 191 THR A C 1
ATOM 1502 O O . THR A 1 191 ? -12.266 15.144 15.070 1.00 92.75 191 THR A O 1
ATOM 1505 N N . ASP A 1 192 ? -12.425 14.561 17.236 1.00 92.31 192 ASP A N 1
ATOM 1506 C CA . ASP A 1 192 ? -11.604 15.664 17.728 1.00 92.31 192 ASP A CA 1
ATOM 1507 C C . ASP A 1 192 ? -10.191 15.628 17.128 1.00 92.31 192 ASP A C 1
ATOM 1509 O O . ASP A 1 192 ? -9.664 14.560 16.782 1.00 92.31 192 ASP A O 1
ATOM 1513 N N . SER A 1 193 ? -9.567 16.804 17.032 1.00 93.44 193 SER A N 1
ATOM 1514 C CA . SER A 1 193 ? -8.207 16.925 16.517 1.00 93.44 193 SER A CA 1
ATOM 1515 C C . SER A 1 193 ? -7.186 16.253 17.434 1.00 93.44 193 SER A C 1
ATOM 1517 O O . SER A 1 193 ? -7.401 16.084 18.640 1.00 93.44 193 SER A O 1
ATOM 1519 N N . CYS A 1 194 ? -6.024 15.907 16.877 1.00 93.94 194 CYS A N 1
ATOM 1520 C CA . CYS A 1 194 ? -4.935 15.334 17.663 1.00 93.94 194 CYS A CA 1
ATOM 1521 C C . CYS A 1 194 ? -4.482 16.283 18.787 1.00 93.94 194 CYS A C 1
ATOM 1523 O O . CYS A 1 194 ? -4.152 15.821 19.878 1.00 93.94 194 CYS A O 1
ATOM 1525 N N . GLU A 1 195 ? -4.489 17.599 18.558 1.00 91.94 195 GLU A N 1
ATOM 1526 C CA . GLU A 1 195 ? -4.196 18.617 19.571 1.00 91.94 195 GLU A CA 1
ATOM 1527 C C . GLU A 1 195 ? -5.199 18.579 20.722 1.00 91.94 195 GLU A C 1
ATOM 1529 O O . GLU A 1 195 ? -4.780 18.549 21.880 1.00 91.94 195 GLU A O 1
ATOM 1534 N N . SER A 1 196 ? -6.497 18.514 20.413 1.00 93.31 196 SER A N 1
ATOM 1535 C CA . SER A 1 196 ? -7.556 18.431 21.420 1.00 93.31 196 SER A CA 1
ATOM 1536 C C . SER A 1 196 ? -7.441 17.150 22.243 1.00 93.31 196 SER A C 1
ATOM 1538 O O . SER A 1 196 ? -7.428 17.213 23.471 1.00 93.31 196 SER A O 1
ATOM 1540 N N . ILE A 1 197 ? -7.249 15.993 21.601 1.00 94.31 197 ILE A N 1
ATOM 1541 C CA . ILE A 1 197 ? -7.095 14.707 22.303 1.00 94.31 197 ILE A CA 1
ATOM 1542 C C . ILE A 1 197 ? -5.821 14.697 23.166 1.00 94.31 197 ILE A C 1
ATOM 1544 O O . ILE A 1 197 ? -5.825 14.157 24.273 1.00 94.31 197 ILE A O 1
ATOM 1548 N N . LYS A 1 198 ? -4.725 15.331 22.718 1.00 92.00 198 LYS A N 1
ATOM 1549 C CA . LYS A 1 198 ? -3.474 15.421 23.496 1.00 92.00 198 LYS A CA 1
ATOM 1550 C C . LYS A 1 198 ? -3.634 16.168 24.821 1.00 92.00 198 LYS A C 1
ATOM 1552 O O . LYS A 1 198 ? -2.848 15.917 25.734 1.00 92.00 198 LYS A O 1
ATOM 1557 N N . THR A 1 199 ? -4.638 17.033 24.970 1.00 91.38 199 THR A N 1
ATOM 1558 C CA . THR A 1 199 ? -4.911 17.699 26.258 1.00 91.38 199 THR A CA 1
ATOM 1559 C C . THR A 1 199 ? -5.257 16.704 27.374 1.00 91.38 199 THR A C 1
ATOM 1561 O O . THR A 1 199 ? -5.019 16.981 28.545 1.00 91.38 199 THR A O 1
ATOM 1564 N N . LEU A 1 200 ? -5.710 15.492 27.029 1.00 90.94 200 LEU A N 1
ATOM 1565 C CA . LEU A 1 200 ? -6.067 14.438 27.985 1.00 90.94 200 LEU A CA 1
ATOM 1566 C C . LEU A 1 200 ? -4.857 13.756 28.648 1.00 90.94 200 LEU A C 1
ATOM 1568 O O . LEU A 1 200 ? -5.032 12.956 29.568 1.00 90.94 200 LEU A O 1
ATOM 1572 N N . PHE A 1 201 ? -3.629 14.057 28.210 1.00 85.00 201 PHE A N 1
ATOM 1573 C CA . PHE A 1 201 ? -2.404 13.557 28.844 1.00 85.00 201 PHE A CA 1
ATOM 1574 C C . PHE A 1 201 ? -2.085 14.212 30.190 1.00 85.00 201 PHE A C 1
ATOM 1576 O O . PHE A 1 201 ? -1.152 13.771 30.876 1.00 85.00 201 PHE A O 1
ATOM 1583 N N . ASP A 1 202 ? -2.807 15.272 30.555 1.00 65.00 202 ASP A N 1
ATOM 1584 C CA . ASP A 1 202 ? -2.384 16.161 31.622 1.00 65.00 202 ASP A CA 1
ATOM 1585 C C . ASP A 1 202 ? -2.165 15.400 32.945 1.00 65.00 202 ASP A C 1
ATOM 1587 O O . ASP A 1 202 ? -3.060 14.737 33.478 1.00 65.00 202 ASP A O 1
ATOM 1591 N N . LYS A 1 203 ? -0.931 15.514 33.468 1.00 55.84 203 LYS A N 1
ATOM 1592 C CA . LYS A 1 203 ? -0.381 14.913 34.708 1.00 55.84 203 LYS A CA 1
ATOM 1593 C C . LYS A 1 203 ? 0.214 13.490 34.652 1.00 55.84 203 LYS A C 1
ATOM 1595 O O . LYS A 1 203 ? 0.584 12.984 35.714 1.00 55.84 203 LYS A O 1
ATOM 1600 N N . ARG A 1 204 ? 0.396 12.829 33.494 1.00 63.94 204 ARG A N 1
ATOM 1601 C CA . ARG A 1 204 ? 1.022 11.476 33.443 1.00 63.94 204 ARG A CA 1
ATOM 1602 C C . ARG A 1 204 ? 2.266 11.382 32.543 1.00 63.94 204 ARG A C 1
ATOM 1604 O O . ARG A 1 204 ? 2.230 11.794 31.387 1.00 63.94 204 ARG A O 1
ATOM 1611 N N . PRO A 1 205 ? 3.381 10.779 33.013 1.00 66.00 205 PRO A N 1
ATOM 1612 C CA . PRO A 1 205 ? 4.579 10.623 32.195 1.00 66.00 205 PRO A CA 1
ATOM 1613 C C . PRO A 1 205 ? 4.395 9.529 31.131 1.00 66.00 205 PRO A C 1
ATOM 1615 O O . PRO A 1 205 ? 4.445 8.336 31.423 1.00 66.00 205 PRO A O 1
ATOM 1618 N N . VAL A 1 206 ? 4.296 9.933 29.863 1.00 71.56 206 VAL A N 1
ATOM 1619 C CA . VAL A 1 206 ? 4.156 9.029 28.700 1.00 71.56 206 VAL A CA 1
ATOM 1620 C C . VAL A 1 206 ? 5.344 8.061 28.543 1.00 71.56 206 VAL A C 1
ATOM 1622 O O . VAL A 1 206 ? 5.215 6.951 28.032 1.00 71.56 206 VAL A O 1
ATOM 1625 N N . GLY A 1 207 ? 6.534 8.430 29.025 1.00 64.12 207 GLY A N 1
ATOM 1626 C CA . GLY A 1 207 ? 7.769 7.670 28.800 1.00 64.12 207 GLY A CA 1
ATOM 1627 C C . GLY A 1 207 ? 7.932 6.356 29.584 1.00 64.12 207 GLY A C 1
ATOM 1628 O O . GLY A 1 207 ? 8.842 5.590 29.250 1.00 64.12 207 GLY A O 1
ATOM 1629 N N . LYS A 1 208 ? 7.105 6.089 30.608 1.00 66.19 208 LYS A N 1
ATOM 1630 C CA . LYS A 1 208 ? 7.284 4.976 31.571 1.00 66.19 208 LYS A CA 1
ATOM 1631 C C . LYS A 1 208 ? 6.063 4.048 31.674 1.00 66.19 208 LYS A C 1
ATOM 1633 O O . LYS A 1 208 ? 5.700 3.608 32.757 1.00 66.19 208 LYS A O 1
ATOM 1638 N N . GLN A 1 209 ? 5.442 3.746 30.543 1.00 70.62 209 GLN A N 1
ATOM 1639 C CA . GLN A 1 209 ? 4.381 2.742 30.456 1.00 70.62 209 GLN A CA 1
ATOM 1640 C C . GLN A 1 209 ? 4.941 1.322 30.609 1.00 70.62 209 GLN A C 1
ATOM 1642 O O . GLN A 1 209 ? 5.956 0.981 29.987 1.00 70.62 209 GLN A O 1
ATOM 1647 N N . ALA A 1 210 ? 4.284 0.511 31.440 1.00 69.31 210 ALA A N 1
ATOM 1648 C CA . ALA A 1 210 ? 4.574 -0.913 31.548 1.00 69.31 210 ALA A CA 1
ATOM 1649 C C . ALA A 1 210 ? 4.183 -1.631 30.240 1.00 69.31 210 ALA A C 1
ATOM 1651 O O . ALA A 1 210 ? 3.328 -1.139 29.501 1.00 69.31 210 ALA A O 1
ATOM 1652 N N . PRO A 1 211 ? 4.795 -2.784 29.922 1.00 70.69 211 PRO A N 1
ATOM 1653 C CA . PRO A 1 211 ? 4.338 -3.607 28.808 1.00 70.69 211 PRO A CA 1
ATOM 1654 C C . PRO A 1 211 ? 2.856 -3.971 28.971 1.00 70.69 211 PRO A C 1
ATOM 1656 O O . PRO A 1 211 ? 2.417 -4.268 30.086 1.00 70.69 211 PRO A O 1
ATOM 1659 N N . ARG A 1 212 ? 2.100 -3.981 27.864 1.00 73.06 212 ARG A N 1
ATOM 1660 C CA . ARG A 1 212 ? 0.698 -4.422 27.857 1.00 73.06 212 ARG A CA 1
ATOM 1661 C C . ARG A 1 212 ? 0.634 -5.861 28.367 1.00 73.06 212 ARG A C 1
ATOM 1663 O O . ARG A 1 212 ? 1.379 -6.722 27.895 1.00 73.06 212 ARG A O 1
ATOM 1670 N N . LYS A 1 213 ? -0.245 -6.128 29.336 1.00 72.12 213 LYS A N 1
ATOM 1671 C CA . LYS A 1 213 ? -0.651 -7.509 29.631 1.00 72.12 213 LYS A CA 1
ATOM 1672 C C . LYS A 1 213 ? -1.428 -8.042 28.431 1.00 72.12 213 LYS A C 1
ATOM 1674 O O . LYS A 1 213 ? -2.012 -7.253 27.697 1.00 72.12 213 LYS A O 1
ATOM 1679 N N . ALA A 1 214 ? -1.438 -9.362 28.236 1.00 66.75 214 ALA A N 1
ATOM 1680 C CA . ALA A 1 214 ? -2.229 -9.964 27.167 1.00 66.75 214 ALA A CA 1
ATOM 1681 C C . ALA A 1 214 ? -3.669 -9.419 27.228 1.00 66.75 214 ALA A C 1
ATOM 1683 O O . ALA A 1 214 ? -4.254 -9.415 28.317 1.00 66.75 214 ALA A O 1
ATOM 1684 N N . PRO A 1 215 ? -4.206 -8.902 26.113 1.00 68.06 215 PRO A N 1
ATOM 1685 C CA . PRO A 1 215 ? -5.473 -8.198 26.154 1.00 68.06 215 PRO A CA 1
ATOM 1686 C C . PRO A 1 215 ? -6.601 -9.172 26.508 1.00 68.06 215 PRO A C 1
ATOM 1688 O O . PRO A 1 215 ? -6.630 -10.306 26.026 1.00 68.06 215 PRO A O 1
ATOM 1691 N N . ALA A 1 216 ? -7.507 -8.726 27.379 1.00 67.56 216 ALA A N 1
ATOM 1692 C CA . ALA A 1 216 ? -8.590 -9.548 27.919 1.00 67.56 216 ALA A CA 1
ATOM 1693 C C . ALA A 1 216 ? -9.818 -9.628 26.992 1.00 67.56 216 ALA A C 1
ATOM 1695 O O . ALA A 1 216 ? -10.674 -10.485 27.199 1.00 67.56 216 ALA A O 1
ATOM 1696 N N . SER A 1 217 ? -9.911 -8.751 25.984 1.00 78.25 217 SER A N 1
ATOM 1697 C CA . SER A 1 217 ? -11.096 -8.645 25.130 1.00 78.25 217 SER A CA 1
ATOM 1698 C C . SER A 1 217 ? -11.299 -9.895 24.273 1.00 78.25 217 SER A C 1
ATOM 1700 O O . SER A 1 217 ? -10.411 -10.310 23.522 1.00 78.25 217 SER A O 1
ATOM 1702 N N . THR A 1 218 ? -12.505 -10.460 24.333 1.00 85.44 218 THR A N 1
ATOM 1703 C CA . THR A 1 218 ? -12.927 -11.596 23.497 1.00 85.44 218 THR A CA 1
ATOM 1704 C C . THR A 1 218 ? -13.106 -11.211 22.029 1.00 85.44 218 THR A C 1
ATOM 1706 O O . THR A 1 218 ? -13.164 -12.089 21.172 1.00 85.44 218 THR A O 1
ATOM 1709 N N . LYS A 1 219 ? -13.141 -9.907 21.724 1.00 93.75 219 LYS A N 1
ATOM 1710 C CA . LYS A 1 219 ? -13.264 -9.372 20.365 1.00 93.75 219 LYS A CA 1
ATOM 1711 C C . LYS A 1 219 ? -11.933 -9.346 19.612 1.00 93.75 219 LYS A C 1
ATOM 1713 O O . LYS A 1 219 ? -11.918 -9.023 18.433 1.00 93.75 219 LYS A O 1
ATOM 1718 N N . LEU A 1 220 ? -10.802 -9.678 20.234 1.00 94.88 220 LEU A N 1
ATOM 1719 C CA . LEU A 1 220 ? -9.500 -9.626 19.565 1.00 94.88 220 LEU A CA 1
ATOM 1720 C C . LEU A 1 220 ? -9.135 -10.925 18.853 1.00 94.88 220 LEU A C 1
ATOM 1722 O O . LEU A 1 220 ? -8.885 -11.950 19.491 1.00 94.88 220 LEU A O 1
ATOM 1726 N N . PHE A 1 221 ? -8.924 -10.847 17.542 1.00 94.69 221 PHE A N 1
ATOM 1727 C CA . PHE A 1 221 ? -8.444 -11.971 16.737 1.00 94.69 221 PHE A CA 1
ATOM 1728 C C . PHE A 1 221 ? -7.084 -11.677 16.093 1.00 94.69 221 PHE A C 1
ATOM 1730 O O . PHE A 1 221 ? -6.593 -10.546 16.072 1.00 94.69 221 PHE A O 1
ATOM 1737 N N . ARG A 1 222 ? -6.431 -12.720 15.579 1.00 94.31 222 ARG A N 1
ATOM 1738 C CA . ARG A 1 222 ? -5.180 -12.576 14.831 1.00 94.31 222 ARG A CA 1
ATOM 1739 C C . ARG A 1 222 ? -5.453 -12.504 13.331 1.00 94.31 222 ARG A C 1
ATOM 1741 O O . ARG A 1 222 ? -6.029 -13.431 12.771 1.00 94.31 222 ARG A O 1
ATOM 1748 N N . ALA A 1 223 ? -4.981 -11.446 12.677 1.00 94.75 223 ALA A N 1
ATOM 1749 C CA . ALA A 1 223 ? -5.170 -11.238 11.241 1.00 94.75 223 ALA A CA 1
ATOM 1750 C C . ALA A 1 223 ? -4.608 -12.390 10.390 1.00 94.75 223 ALA A C 1
ATOM 1752 O O . ALA A 1 223 ? -5.219 -12.797 9.410 1.00 94.75 223 ALA A O 1
ATOM 1753 N N . ASP A 1 224 ? -3.473 -12.966 10.791 1.00 92.44 224 ASP A N 1
ATOM 1754 C CA . ASP A 1 224 ? -2.821 -14.075 10.083 1.00 92.44 224 ASP A CA 1
ATOM 1755 C C . ASP A 1 224 ? -3.558 -15.422 10.199 1.00 92.44 224 ASP A C 1
ATOM 1757 O O . ASP A 1 224 ? -3.140 -16.402 9.587 1.00 92.44 224 ASP A O 1
ATOM 1761 N N . GLN A 1 225 ? -4.647 -15.482 10.970 1.00 92.50 225 GLN A N 1
ATOM 1762 C CA . GLN A 1 225 ? -5.481 -16.673 11.136 1.00 92.50 225 GLN A CA 1
ATOM 1763 C C . GLN A 1 225 ? -6.827 -16.578 10.415 1.00 92.50 225 GLN A C 1
ATOM 1765 O O . GLN A 1 225 ? -7.585 -17.547 10.448 1.00 92.50 225 GLN A O 1
ATOM 1770 N N . ILE A 1 226 ? -7.141 -15.449 9.767 1.00 93.38 226 ILE A N 1
ATOM 1771 C CA . ILE A 1 226 ? -8.379 -15.344 8.994 1.00 93.38 226 ILE A CA 1
ATOM 1772 C C . ILE A 1 226 ? -8.310 -16.348 7.831 1.00 93.38 226 ILE A C 1
ATOM 1774 O O . ILE A 1 226 ? -7.373 -16.279 7.028 1.00 93.38 226 ILE A O 1
ATOM 1778 N N . PRO A 1 227 ? -9.274 -17.278 7.703 1.00 91.00 227 PRO A N 1
ATOM 1779 C CA . PRO A 1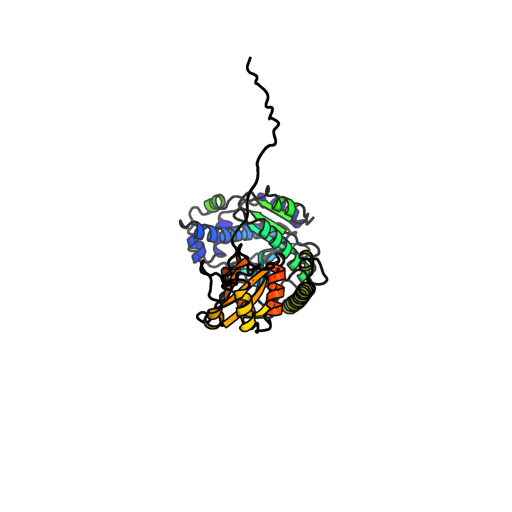 227 ? -9.252 -18.259 6.629 1.00 91.00 227 PRO A CA 1
ATOM 1780 C C . PRO A 1 227 ? -9.362 -17.583 5.261 1.00 91.00 227 PRO A C 1
ATOM 1782 O O . PRO A 1 227 ? -10.353 -16.918 4.955 1.00 91.00 227 PRO A O 1
ATOM 1785 N N . VAL A 1 228 ? -8.357 -17.786 4.411 1.00 92.25 228 VAL A N 1
ATOM 1786 C CA . VAL A 1 228 ? -8.408 -17.337 3.017 1.00 92.25 228 VAL A CA 1
ATOM 1787 C C . VAL A 1 228 ? -9.418 -18.182 2.240 1.00 92.25 228 VAL A C 1
ATOM 1789 O O . VAL A 1 228 ? -9.407 -19.410 2.323 1.00 92.25 228 VAL A O 1
ATOM 1792 N N . LYS A 1 229 ? -10.295 -17.538 1.465 1.00 93.19 229 LYS A N 1
ATOM 1793 C CA . LYS A 1 229 ? -11.230 -18.247 0.571 1.00 93.19 229 LYS A CA 1
ATOM 1794 C C . LYS A 1 229 ? -10.578 -18.586 -0.762 1.00 93.19 229 LYS A C 1
ATOM 1796 O O . LYS A 1 229 ? -10.906 -19.602 -1.364 1.00 93.19 229 LYS A O 1
ATOM 1801 N N . ARG A 1 230 ? -9.649 -17.740 -1.208 1.00 92.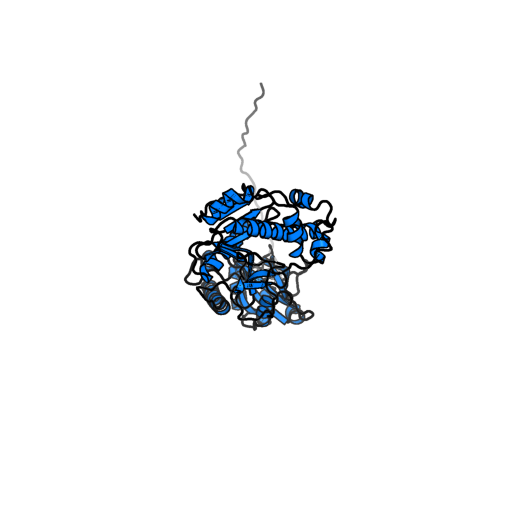00 230 ARG A N 1
ATOM 1802 C CA . ARG A 1 230 ? -8.855 -17.922 -2.423 1.00 92.00 230 ARG A CA 1
ATOM 1803 C C . ARG A 1 230 ? -7.368 -17.831 -2.073 1.00 92.00 230 ARG A C 1
ATOM 1805 O O . ARG A 1 230 ? -6.799 -16.737 -2.112 1.00 92.00 230 ARG A O 1
ATOM 1812 N N . PRO A 1 231 ? -6.723 -18.953 -1.700 1.00 90.31 231 PRO A N 1
ATOM 1813 C CA . PRO A 1 231 ? -5.268 -19.022 -1.687 1.00 90.31 231 PRO A CA 1
ATOM 1814 C C . PRO A 1 231 ? -4.727 -18.550 -3.039 1.00 90.31 231 PRO A C 1
ATOM 1816 O O . PRO A 1 231 ? -5.285 -18.886 -4.082 1.00 90.31 231 PRO A O 1
ATOM 1819 N N . PHE A 1 232 ? -3.662 -17.756 -3.029 1.00 92.69 232 PHE A N 1
ATOM 1820 C CA . PHE A 1 232 ? -3.118 -17.183 -4.253 1.00 92.69 232 PHE A CA 1
ATOM 1821 C C . PHE A 1 232 ? -1.600 -17.278 -4.277 1.00 92.69 232 PHE A C 1
ATOM 1823 O O . PHE A 1 232 ? -0.933 -17.084 -3.258 1.00 92.69 232 PHE A O 1
ATOM 1830 N N . ASP A 1 233 ? -1.060 -17.538 -5.465 1.00 94.69 233 ASP A N 1
ATOM 1831 C CA . ASP A 1 233 ? 0.354 -17.357 -5.755 1.00 94.69 233 ASP A CA 1
ATOM 1832 C C . ASP A 1 233 ? 0.539 -16.008 -6.449 1.00 94.69 233 ASP A C 1
ATOM 1834 O O . ASP A 1 233 ? 0.274 -15.843 -7.641 1.00 94.69 233 ASP A O 1
ATOM 1838 N N . TYR A 1 234 ? 0.996 -15.014 -5.687 1.00 95.81 234 TYR A N 1
ATOM 1839 C CA . TYR A 1 234 ? 1.231 -13.688 -6.240 1.00 95.81 234 TYR A CA 1
ATOM 1840 C C . TYR A 1 234 ? 2.311 -13.678 -7.321 1.00 95.81 234 TYR A C 1
ATOM 1842 O O . TYR A 1 234 ? 2.250 -12.854 -8.229 1.00 95.81 234 TYR A O 1
ATOM 1850 N N . LYS A 1 235 ? 3.313 -14.563 -7.238 1.00 96.25 235 LYS A N 1
ATOM 1851 C CA . LYS A 1 235 ? 4.377 -14.622 -8.242 1.00 96.25 235 LYS A CA 1
ATOM 1852 C C . LYS A 1 235 ? 3.809 -15.104 -9.575 1.00 96.25 235 LYS A C 1
ATOM 1854 O O . LYS A 1 235 ? 4.135 -14.520 -10.603 1.00 96.25 235 LYS A O 1
ATOM 1859 N N . MET A 1 236 ? 2.951 -16.122 -9.548 1.00 96.62 236 MET A N 1
ATOM 1860 C CA . MET A 1 236 ? 2.262 -16.612 -10.743 1.00 96.62 236 MET A CA 1
ATOM 1861 C C . MET A 1 236 ? 1.402 -15.509 -11.374 1.00 96.62 236 MET A C 1
ATOM 1863 O O . MET A 1 236 ? 1.605 -15.174 -12.537 1.00 96.62 236 MET A O 1
ATOM 1867 N N . LEU A 1 237 ? 0.547 -14.852 -10.580 1.00 96.44 237 LEU A N 1
ATOM 1868 C CA . LEU A 1 237 ? -0.296 -13.741 -11.049 1.00 96.44 237 LEU A CA 1
ATOM 1869 C C . LEU A 1 237 ? 0.525 -12.568 -11.603 1.00 96.44 237 LEU A C 1
ATOM 1871 O O . LEU A 1 237 ? 0.168 -11.961 -12.613 1.00 96.44 237 LEU A O 1
ATOM 1875 N N . HIS A 1 238 ? 1.641 -12.241 -10.949 1.00 97.12 238 HIS A N 1
ATOM 1876 C CA . HIS A 1 238 ? 2.586 -11.243 -11.436 1.00 97.12 238 HIS A CA 1
ATOM 1877 C C . HIS A 1 238 ? 3.175 -11.641 -12.792 1.00 97.12 238 HIS A C 1
ATOM 1879 O O . HIS A 1 238 ? 3.251 -10.806 -13.690 1.00 97.12 238 HIS A O 1
ATOM 1885 N N . ASP A 1 239 ? 3.617 -12.889 -12.944 1.00 97.31 239 ASP A N 1
ATOM 1886 C CA . ASP A 1 239 ? 4.264 -13.358 -14.166 1.00 97.31 239 ASP A CA 1
ATOM 1887 C C . ASP A 1 239 ? 3.280 -13.419 -15.342 1.00 97.31 239 ASP A C 1
ATOM 1889 O O . ASP A 1 239 ? 3.644 -13.008 -16.443 1.00 97.31 239 ASP A O 1
ATOM 1893 N N . GLU A 1 240 ? 2.032 -13.829 -15.110 1.00 97.38 240 GLU A N 1
ATOM 1894 C CA . GLU A 1 240 ? 0.948 -13.780 -16.100 1.00 97.38 240 GLU A CA 1
ATOM 1895 C C . GLU A 1 240 ? 0.635 -12.338 -16.514 1.00 97.38 240 GLU A C 1
ATOM 1897 O O . GLU A 1 240 ? 0.644 -12.009 -17.705 1.00 97.38 240 GLU A O 1
ATOM 1902 N N . ARG A 1 241 ? 0.462 -11.436 -15.536 1.00 96.81 241 ARG A N 1
ATOM 1903 C CA . ARG A 1 241 ? 0.261 -10.005 -15.805 1.00 96.81 241 ARG A CA 1
ATOM 1904 C C . ARG A 1 241 ? 1.433 -9.421 -16.590 1.00 96.81 241 ARG A C 1
ATOM 1906 O O . ARG A 1 241 ? 1.218 -8.657 -17.528 1.00 96.81 241 ARG A O 1
ATOM 1913 N N . ARG A 1 242 ? 2.669 -9.788 -16.240 1.00 97.06 242 ARG A N 1
ATOM 1914 C CA . ARG A 1 242 ? 3.879 -9.367 -16.955 1.00 97.06 242 ARG A CA 1
ATOM 1915 C C . ARG A 1 242 ? 3.838 -9.803 -18.414 1.00 97.06 242 ARG A C 1
ATOM 1917 O O . ARG A 1 242 ? 4.123 -8.976 -19.273 1.00 97.06 242 ARG A O 1
ATOM 1924 N N . GLN A 1 243 ? 3.494 -11.060 -18.698 1.00 96.88 243 GLN A N 1
ATOM 1925 C CA . GLN A 1 243 ? 3.419 -11.540 -20.081 1.00 96.88 243 GLN A CA 1
ATOM 1926 C C . GLN A 1 243 ? 2.349 -10.804 -20.881 1.00 96.88 243 GLN A C 1
ATOM 1928 O O . GLN A 1 243 ? 2.615 -10.380 -22.001 1.00 96.88 243 GLN A O 1
ATOM 1933 N N . ARG A 1 244 ? 1.180 -10.558 -20.282 1.00 96.12 244 ARG A N 1
ATOM 1934 C CA . ARG A 1 244 ? 0.119 -9.785 -20.931 1.00 96.12 244 ARG A CA 1
ATOM 1935 C C . ARG A 1 244 ? 0.559 -8.361 -21.259 1.00 96.12 244 ARG A C 1
ATOM 1937 O O . ARG A 1 244 ? 0.352 -7.897 -22.373 1.00 96.12 244 ARG A O 1
ATOM 1944 N N . VAL A 1 245 ? 1.207 -7.676 -20.316 1.00 96.19 245 VAL A N 1
ATOM 1945 C CA . VAL A 1 245 ? 1.732 -6.324 -20.555 1.00 96.19 245 VAL A CA 1
ATOM 1946 C C . VAL A 1 245 ? 2.802 -6.333 -21.648 1.00 96.19 245 VAL A C 1
ATOM 1948 O O . VAL A 1 245 ? 2.796 -5.447 -22.494 1.00 96.19 245 VAL A O 1
ATOM 1951 N N . LEU A 1 246 ? 3.692 -7.329 -21.676 1.00 96.50 246 LEU A N 1
ATOM 1952 C CA . LEU A 1 246 ? 4.689 -7.464 -22.744 1.00 96.50 246 LEU A CA 1
ATOM 1953 C C . LEU A 1 246 ? 4.045 -7.671 -24.122 1.00 96.50 246 LEU A C 1
ATOM 1955 O O . LEU A 1 246 ? 4.534 -7.115 -25.100 1.00 96.50 246 LEU A O 1
ATOM 1959 N N . GLU A 1 247 ? 2.948 -8.422 -24.204 1.00 96.38 247 GLU A N 1
ATOM 1960 C CA . GLU A 1 247 ? 2.205 -8.604 -25.455 1.00 96.38 247 GLU A CA 1
ATOM 1961 C C . GLU A 1 247 ? 1.552 -7.300 -25.933 1.00 96.38 247 GLU A C 1
ATOM 1963 O O . GLU A 1 247 ? 1.644 -6.942 -27.106 1.00 96.38 247 GLU A O 1
ATOM 1968 N N . LEU A 1 248 ? 0.971 -6.528 -25.011 1.00 96.38 248 LEU A N 1
ATOM 1969 C CA . LEU A 1 248 ? 0.424 -5.201 -25.311 1.00 96.38 248 LEU A CA 1
ATOM 1970 C C . LEU A 1 248 ? 1.507 -4.221 -25.791 1.00 96.38 248 LEU A C 1
ATOM 1972 O O . LEU A 1 248 ? 1.273 -3.463 -26.731 1.00 96.38 248 LEU A O 1
ATOM 1976 N N . VAL A 1 249 ? 2.707 -4.272 -25.199 1.00 96.19 249 VAL A N 1
ATOM 1977 C CA . VAL A 1 249 ? 3.860 -3.478 -25.659 1.00 96.19 249 VAL A CA 1
ATOM 1978 C C . VAL A 1 249 ? 4.236 -3.852 -27.095 1.00 96.19 249 VAL A C 1
ATOM 1980 O O . VAL A 1 249 ? 4.370 -2.969 -27.942 1.00 96.19 249 VAL A O 1
ATOM 1983 N N . ARG A 1 250 ? 4.358 -5.152 -27.393 1.00 94.44 250 ARG A N 1
ATOM 1984 C CA . ARG A 1 250 ? 4.740 -5.656 -28.727 1.00 94.44 250 ARG A CA 1
ATOM 1985 C C . ARG A 1 250 ? 3.720 -5.332 -29.811 1.00 94.44 250 ARG A C 1
ATOM 1987 O O . ARG A 1 250 ? 4.099 -5.071 -30.945 1.00 94.44 250 ARG A O 1
ATOM 1994 N N . THR A 1 251 ? 2.439 -5.347 -29.460 1.00 94.81 251 THR A N 1
ATOM 1995 C CA . THR A 1 251 ? 1.331 -5.022 -30.374 1.00 94.81 251 THR A CA 1
ATOM 1996 C C . THR A 1 251 ? 1.036 -3.524 -30.449 1.00 94.81 251 THR A C 1
ATOM 1998 O O . THR A 1 251 ? 0.129 -3.119 -31.172 1.00 94.81 251 THR A O 1
ATOM 2001 N N . HIS A 1 252 ? 1.797 -2.700 -29.718 1.00 92.69 252 HIS A N 1
ATOM 2002 C CA . HIS A 1 252 ? 1.614 -1.249 -29.626 1.00 92.69 252 HIS A CA 1
ATOM 2003 C C . HIS A 1 252 ? 0.174 -0.870 -29.258 1.00 92.69 252 HIS A C 1
ATOM 2005 O O . HIS A 1 252 ? -0.416 0.062 -29.809 1.00 92.69 252 HIS A O 1
ATOM 2011 N N . ALA A 1 253 ? -0.395 -1.623 -28.318 1.00 94.56 253 ALA A N 1
ATOM 2012 C CA . ALA A 1 253 ? -1.748 -1.409 -27.846 1.00 94.56 253 ALA A CA 1
ATOM 2013 C C . ALA A 1 253 ? -1.909 -0.009 -27.218 1.00 94.56 253 ALA A C 1
ATOM 2015 O O . ALA A 1 253 ? -0.958 0.528 -26.631 1.00 94.56 253 ALA A O 1
ATOM 2016 N N . PRO A 1 254 ? -3.114 0.583 -27.299 1.00 92.31 254 PRO A N 1
ATOM 2017 C CA . PRO A 1 254 ? -3.388 1.886 -26.706 1.00 92.31 254 PRO A CA 1
ATOM 2018 C C . PRO A 1 254 ? -3.252 1.845 -25.176 1.00 92.31 254 PRO A C 1
ATOM 2020 O O . PRO A 1 254 ? -3.376 0.791 -24.547 1.00 92.31 254 PRO A O 1
ATOM 2023 N N . ARG A 1 255 ? -2.993 3.003 -24.552 1.00 89.06 255 ARG A N 1
ATOM 2024 C CA . ARG A 1 255 ? -2.643 3.098 -23.121 1.00 89.06 255 ARG A CA 1
ATOM 2025 C C . ARG A 1 255 ? -3.746 2.551 -22.201 1.00 89.06 255 ARG A C 1
ATOM 2027 O O . ARG A 1 255 ? -3.458 2.017 -21.133 1.00 89.06 255 ARG A O 1
ATOM 2034 N N . GLU A 1 256 ? -4.996 2.636 -22.630 1.00 90.31 256 GLU A N 1
ATOM 2035 C CA . GLU A 1 256 ? -6.174 2.147 -21.916 1.00 90.31 256 GLU A CA 1
ATOM 2036 C C . GLU A 1 256 ? -6.198 0.612 -21.824 1.00 90.31 256 GLU A C 1
ATOM 2038 O O . GLU A 1 256 ? -6.736 0.056 -20.868 1.00 90.31 256 GLU A O 1
ATOM 2043 N N . ALA A 1 257 ? -5.566 -0.091 -22.772 1.00 92.56 257 ALA A N 1
ATOM 2044 C CA . ALA A 1 257 ? -5.536 -1.552 -22.792 1.00 92.56 257 ALA A CA 1
ATOM 2045 C C . ALA A 1 257 ? -4.723 -2.150 -21.629 1.00 92.56 257 ALA A C 1
ATOM 2047 O O . ALA A 1 257 ? -4.991 -3.273 -21.207 1.00 92.56 257 ALA A O 1
ATOM 2048 N N . TYR A 1 258 ? -3.754 -1.409 -21.079 1.00 90.81 258 TYR A N 1
ATOM 2049 C CA . TYR A 1 258 ? -2.881 -1.894 -20.000 1.00 90.81 258 TYR A CA 1
ATOM 2050 C C . TYR A 1 258 ? -3.582 -1.994 -18.640 1.00 90.81 258 TYR A C 1
ATOM 2052 O O . TYR A 1 258 ? -3.118 -2.727 -17.764 1.00 90.81 258 TYR A O 1
ATOM 2060 N N . THR A 1 259 ? -4.672 -1.249 -18.449 1.00 88.25 259 THR A N 1
ATOM 2061 C CA . THR A 1 259 ? -5.435 -1.189 -17.192 1.00 88.25 259 THR A CA 1
ATOM 2062 C C . THR A 1 259 ? -6.881 -1.650 -17.347 1.00 88.25 259 THR A C 1
ATOM 2064 O O . THR A 1 259 ? -7.613 -1.704 -16.354 1.00 88.25 259 THR A O 1
ATOM 2067 N N . ALA A 1 260 ? -7.288 -2.014 -18.566 1.00 89.38 260 ALA A N 1
ATOM 2068 C CA . ALA A 1 260 ? -8.597 -2.581 -18.837 1.00 89.38 260 ALA A CA 1
ATOM 2069 C C . ALA A 1 260 ? -8.849 -3.829 -17.962 1.00 89.38 260 ALA A C 1
ATOM 2071 O O . ALA A 1 260 ? -7.924 -4.617 -17.726 1.00 89.38 260 ALA A O 1
ATOM 2072 N N . PRO A 1 261 ? -10.081 -4.020 -17.455 1.00 88.44 261 PRO A N 1
ATOM 2073 C CA . PRO A 1 261 ? -10.459 -5.252 -16.776 1.00 88.44 261 PRO A CA 1
ATOM 2074 C C . PRO A 1 261 ? -10.225 -6.477 -17.662 1.00 88.44 261 PRO A C 1
ATOM 2076 O O . PRO A 1 261 ? -10.515 -6.459 -18.858 1.00 88.44 261 PRO A O 1
ATOM 2079 N N . ASP A 1 262 ? -9.715 -7.543 -17.058 1.00 89.62 262 ASP A N 1
ATOM 2080 C CA . ASP A 1 262 ? -9.463 -8.817 -17.716 1.00 89.62 262 ASP A CA 1
ATOM 2081 C C . ASP A 1 262 ? -9.732 -9.998 -16.770 1.00 89.62 262 ASP A C 1
ATOM 2083 O O . ASP A 1 262 ? -10.256 -9.832 -15.667 1.00 89.62 262 ASP A O 1
ATOM 2087 N N . ASP A 1 263 ? -9.417 -11.205 -17.232 1.00 90.12 263 ASP A N 1
ATOM 2088 C CA . ASP A 1 263 ? -9.540 -12.460 -16.491 1.00 90.12 263 ASP A CA 1
ATOM 2089 C C . ASP A 1 263 ? -8.557 -12.573 -15.314 1.00 90.12 263 ASP A C 1
ATOM 2091 O O . ASP A 1 263 ? -8.763 -13.393 -14.417 1.00 90.12 263 ASP A O 1
ATOM 2095 N N . LEU A 1 264 ? -7.524 -11.723 -15.263 1.00 90.94 264 LEU A N 1
ATOM 2096 C CA . LEU A 1 264 ? -6.583 -11.686 -14.153 1.00 90.94 264 LEU A CA 1
ATOM 2097 C C . LEU A 1 264 ? -7.058 -10.706 -13.070 1.00 90.94 264 LEU A C 1
ATOM 2099 O O . LEU A 1 264 ? -7.352 -9.542 -13.347 1.00 90.94 264 LEU A O 1
ATOM 2103 N N . PRO A 1 265 ? -7.026 -11.094 -11.785 1.00 90.12 265 PRO A N 1
ATOM 2104 C CA . PRO A 1 265 ? -7.359 -10.171 -10.710 1.00 90.12 265 PRO A CA 1
ATOM 2105 C C . PRO A 1 265 ? -6.417 -8.957 -10.722 1.00 90.12 265 PRO A C 1
ATOM 2107 O O . PRO A 1 265 ? -5.190 -9.089 -10.768 1.00 90.12 265 PRO A O 1
ATOM 2110 N N . GLN A 1 266 ? -6.983 -7.752 -10.626 1.00 90.75 266 GLN A N 1
ATOM 2111 C CA . GLN A 1 266 ? -6.237 -6.486 -10.591 1.00 90.75 266 GLN A CA 1
ATOM 2112 C C . GLN A 1 266 ? -5.617 -6.212 -9.206 1.00 90.75 266 GLN A C 1
ATOM 2114 O O . GLN A 1 266 ? -5.834 -5.162 -8.593 1.00 90.75 266 GLN A O 1
ATOM 2119 N N . ILE A 1 267 ? -4.860 -7.190 -8.704 1.00 93.19 267 ILE A N 1
ATOM 2120 C CA . ILE A 1 267 ? -4.154 -7.149 -7.417 1.00 93.19 267 ILE A CA 1
ATOM 2121 C C . ILE A 1 267 ? -2.632 -7.004 -7.575 1.00 93.19 267 ILE A C 1
ATOM 2123 O O . ILE A 1 267 ? -1.919 -6.884 -6.581 1.00 93.19 267 ILE A O 1
ATOM 2127 N N . VAL A 1 268 ? -2.126 -6.977 -8.813 1.00 94.12 268 VAL A N 1
ATOM 2128 C CA . VAL A 1 268 ? -0.712 -6.724 -9.128 1.00 94.12 268 VAL A CA 1
ATOM 2129 C C . VAL A 1 268 ? -0.468 -5.214 -9.224 1.00 94.12 268 VAL A C 1
ATOM 2131 O O . VAL A 1 268 ? -0.926 -4.580 -10.167 1.00 94.12 268 VAL A O 1
ATOM 2134 N N . LYS A 1 269 ? 0.274 -4.632 -8.269 1.00 90.69 269 LYS A N 1
ATOM 2135 C CA . LYS A 1 269 ? 0.595 -3.179 -8.236 1.00 90.69 269 LYS A CA 1
ATOM 2136 C C . LYS A 1 269 ? 1.805 -2.779 -9.071 1.00 90.69 269 LYS A C 1
ATOM 2138 O O . LYS A 1 269 ? 2.099 -1.602 -9.238 1.00 90.69 269 LYS A O 1
ATOM 2143 N N . LYS A 1 270 ? 2.619 -3.760 -9.445 1.00 93.69 270 LYS A N 1
ATOM 2144 C CA . LYS A 1 270 ? 3.920 -3.524 -10.060 1.00 93.69 270 LYS A CA 1
ATOM 2145 C C . LYS A 1 270 ? 4.294 -4.712 -10.909 1.00 93.69 270 LYS A C 1
ATOM 2147 O O . LYS A 1 270 ? 4.235 -5.837 -10.420 1.00 93.69 270 LYS A O 1
ATOM 2152 N N . VAL A 1 271 ? 4.722 -4.446 -12.133 1.00 96.50 271 VAL A N 1
ATOM 2153 C CA . VAL A 1 271 ? 5.268 -5.462 -13.030 1.00 96.50 271 VAL A CA 1
ATOM 2154 C C . VAL A 1 271 ? 6.777 -5.276 -13.112 1.00 96.50 271 VAL A C 1
ATOM 2156 O O . VAL A 1 271 ? 7.257 -4.227 -13.530 1.00 96.50 271 VAL A O 1
ATOM 2159 N N . LEU A 1 272 ? 7.532 -6.292 -12.701 1.00 97.31 272 LEU A N 1
ATOM 2160 C CA . LEU A 1 272 ? 8.983 -6.382 -12.843 1.00 97.31 272 LEU A CA 1
ATOM 2161 C C . LEU A 1 272 ? 9.289 -7.125 -14.150 1.00 97.31 272 LEU A C 1
ATOM 2163 O O . LEU A 1 272 ? 9.228 -8.355 -14.200 1.00 97.31 272 LEU A O 1
ATOM 2167 N N . PHE A 1 273 ? 9.613 -6.394 -15.217 1.00 97.38 273 PHE A N 1
ATOM 2168 C CA . PHE A 1 273 ? 9.830 -6.993 -16.538 1.00 97.38 273 PHE A CA 1
ATOM 2169 C C . PHE A 1 273 ? 11.058 -7.902 -16.566 1.00 97.38 273 PHE A C 1
ATOM 2171 O O . PHE A 1 273 ? 11.016 -8.986 -17.143 1.00 97.38 273 PHE A O 1
ATOM 2178 N N . GLY A 1 274 ? 12.131 -7.494 -15.891 1.00 97.25 274 GLY A N 1
ATOM 2179 C CA . GLY A 1 274 ? 13.356 -8.276 -15.798 1.00 97.25 274 GLY A CA 1
ATOM 2180 C C . GLY A 1 274 ? 14.595 -7.413 -15.609 1.00 97.25 274 GLY A C 1
ATOM 2181 O O . GLY A 1 274 ? 14.537 -6.180 -15.596 1.00 97.25 274 GLY A O 1
ATOM 2182 N N . GLY A 1 275 ? 15.736 -8.079 -15.440 1.00 97.75 275 GLY A N 1
ATOM 2183 C CA . GLY A 1 275 ? 17.033 -7.421 -15.450 1.00 97.75 275 GLY A CA 1
ATOM 2184 C C . GLY A 1 275 ? 17.439 -7.083 -16.883 1.00 97.75 275 GLY A C 1
ATOM 2185 O O . GLY A 1 275 ? 17.278 -7.906 -17.782 1.00 97.75 275 GLY A O 1
ATOM 2186 N N . LEU A 1 276 ? 17.995 -5.899 -17.106 1.00 98.31 276 LEU A N 1
ATOM 2187 C CA . LEU A 1 276 ? 18.586 -5.534 -18.389 1.00 98.31 276 LEU A CA 1
ATOM 2188 C C . LEU A 1 276 ? 19.949 -6.214 -18.547 1.00 98.31 276 LEU A C 1
ATOM 2190 O O . LEU A 1 276 ? 20.767 -6.197 -17.621 1.00 98.31 276 LEU A O 1
ATOM 2194 N N . TYR A 1 277 ? 20.240 -6.745 -19.738 1.00 97.50 277 TYR A N 1
ATOM 2195 C CA . TYR A 1 277 ? 21.626 -7.051 -20.095 1.00 97.50 277 TYR A CA 1
ATOM 2196 C C . TYR A 1 277 ? 22.478 -5.768 -20.056 1.00 97.50 277 TYR A C 1
ATOM 2198 O O . TYR A 1 277 ? 21.961 -4.682 -20.336 1.00 97.50 277 TYR A O 1
ATOM 2206 N N . PRO A 1 278 ? 23.794 -5.839 -19.776 1.00 94.75 278 PRO A N 1
ATOM 2207 C CA . PRO A 1 278 ? 24.644 -4.645 -19.724 1.00 94.75 278 PRO A CA 1
ATOM 2208 C C . PRO A 1 278 ? 24.619 -3.797 -21.007 1.00 94.75 278 PRO A C 1
ATOM 2210 O O . PRO A 1 278 ? 24.718 -2.572 -20.951 1.00 94.75 278 PRO A O 1
ATOM 2213 N N . SER A 1 279 ? 24.470 -4.422 -22.179 1.00 94.50 279 SER A N 1
ATOM 2214 C CA . SER A 1 279 ? 24.270 -3.716 -23.452 1.00 94.50 279 SER A CA 1
ATOM 2215 C C . SER A 1 279 ? 22.931 -2.978 -23.497 1.00 94.50 279 SER A C 1
ATOM 2217 O O . SER A 1 279 ? 22.905 -1.805 -23.863 1.00 94.50 279 SER A O 1
ATOM 2219 N N . ALA A 1 280 ? 21.851 -3.628 -23.060 1.00 97.00 280 ALA A N 1
ATOM 2220 C CA . ALA A 1 280 ? 20.511 -3.054 -22.992 1.00 97.00 280 ALA A CA 1
ATOM 2221 C C . ALA A 1 280 ? 20.439 -1.873 -22.018 1.00 97.00 280 ALA A C 1
ATOM 2223 O O . ALA A 1 280 ? 19.912 -0.828 -22.373 1.00 97.00 280 ALA A O 1
ATOM 2224 N N . ALA A 1 281 ? 21.047 -1.989 -20.833 1.00 96.75 281 ALA A N 1
ATOM 2225 C CA . ALA A 1 281 ? 21.096 -0.895 -19.864 1.00 96.75 281 ALA A CA 1
ATOM 2226 C C . ALA A 1 281 ? 21.827 0.341 -20.416 1.00 96.75 281 ALA A C 1
ATOM 2228 O O . ALA A 1 281 ? 21.380 1.468 -20.212 1.00 96.75 281 ALA A O 1
ATOM 2229 N N . ARG A 1 282 ? 22.932 0.139 -21.150 1.00 95.06 282 ARG A N 1
ATOM 2230 C CA . ARG A 1 282 ? 23.660 1.235 -21.811 1.00 95.06 282 ARG A CA 1
ATOM 2231 C C . ARG A 1 282 ? 22.853 1.866 -22.942 1.00 95.06 282 ARG A C 1
ATOM 2233 O O . ARG A 1 282 ? 22.861 3.085 -23.053 1.00 95.06 282 ARG A O 1
ATOM 2240 N N . ALA A 1 283 ? 22.192 1.059 -23.772 1.00 95.19 283 ALA A N 1
ATOM 2241 C CA . ALA A 1 283 ? 21.341 1.555 -24.852 1.00 95.19 283 ALA A CA 1
ATOM 2242 C C . ALA A 1 283 ? 20.165 2.368 -24.297 1.00 95.19 283 ALA A C 1
ATOM 2244 O O . ALA A 1 283 ? 19.974 3.509 -24.702 1.00 95.19 283 ALA A O 1
ATOM 2245 N N . LEU A 1 284 ? 19.470 1.830 -23.291 1.00 95.31 284 LEU A N 1
ATOM 2246 C CA . LEU A 1 284 ? 18.362 2.516 -22.637 1.00 95.31 284 LEU A CA 1
ATOM 2247 C C . LEU A 1 284 ? 18.809 3.838 -22.007 1.00 95.31 284 LEU A C 1
ATOM 2249 O O . LEU A 1 284 ? 18.144 4.841 -22.205 1.00 95.31 284 LEU A O 1
ATOM 2253 N N . CYS A 1 285 ? 19.950 3.867 -21.311 1.00 95.00 285 CYS A N 1
ATOM 2254 C CA . CYS A 1 285 ? 20.490 5.099 -20.727 1.00 95.00 285 CYS A CA 1
ATOM 2255 C C . CYS A 1 285 ? 20.788 6.178 -21.781 1.00 95.00 285 CYS A C 1
ATOM 2257 O O . CYS A 1 285 ? 20.575 7.355 -21.514 1.00 95.00 285 CYS A O 1
ATOM 2259 N N . LYS A 1 286 ? 21.263 5.798 -22.978 1.00 93.50 286 LYS A N 1
ATOM 2260 C CA . LYS A 1 286 ? 21.496 6.759 -24.070 1.00 93.50 286 LYS A CA 1
ATOM 2261 C C . LYS A 1 286 ? 20.188 7.368 -24.568 1.00 93.50 286 LYS A C 1
ATOM 2263 O O . LYS A 1 286 ? 20.131 8.566 -24.796 1.00 93.50 286 LYS A O 1
ATOM 2268 N N . SER A 1 287 ? 19.156 6.541 -24.724 1.00 93.12 287 SER A N 1
ATOM 2269 C CA . SER A 1 287 ? 17.841 6.988 -25.190 1.00 93.12 287 SER A CA 1
ATOM 2270 C C . SER A 1 287 ? 17.020 7.674 -24.102 1.00 93.12 287 SER A C 1
ATOM 2272 O O . SER A 1 287 ? 16.152 8.465 -24.427 1.00 93.12 287 SER A O 1
ATOM 2274 N N . TYR A 1 288 ? 17.266 7.380 -22.827 1.00 93.75 288 TYR A N 1
ATOM 2275 C CA . TYR A 1 288 ? 16.546 7.908 -21.669 1.00 93.75 288 TYR A CA 1
ATOM 2276 C C . TYR A 1 288 ? 17.574 8.243 -20.572 1.00 93.75 288 TYR A C 1
ATOM 2278 O O . TYR A 1 288 ? 17.876 7.382 -19.733 1.00 93.75 288 TYR A O 1
ATOM 2286 N N . PRO A 1 289 ? 18.145 9.465 -20.585 1.00 93.75 289 PRO A N 1
ATOM 2287 C CA . PRO A 1 289 ? 19.222 9.857 -19.679 1.00 93.75 289 PRO A CA 1
ATOM 2288 C C . PRO A 1 289 ? 18.874 9.666 -18.204 1.00 93.75 289 PRO A C 1
ATOM 2290 O O . PRO A 1 289 ? 17.736 9.876 -17.784 1.00 93.75 289 PRO A O 1
ATOM 2293 N N . LEU A 1 290 ? 19.863 9.280 -17.395 1.00 95.12 290 LEU A N 1
ATOM 2294 C CA . LEU A 1 290 ? 19.687 9.040 -15.960 1.00 95.12 290 LEU A CA 1
ATOM 2295 C C . LEU A 1 290 ? 20.297 10.187 -15.151 1.00 95.12 290 LEU A C 1
ATOM 2297 O O . LEU A 1 290 ? 21.476 10.486 -15.310 1.00 95.12 290 LEU A O 1
ATOM 2301 N N . SER A 1 291 ? 19.551 10.772 -14.216 1.00 93.62 291 SER A N 1
ATOM 2302 C CA . SER A 1 291 ? 20.019 11.851 -13.345 1.00 93.62 291 SER A CA 1
ATOM 2303 C C . SER A 1 291 ? 19.943 11.491 -11.857 1.00 93.62 291 SER A C 1
ATOM 2305 O O . SER A 1 291 ? 18.941 10.990 -11.342 1.00 93.62 291 SER A O 1
ATOM 2307 N N . ILE A 1 292 ? 21.023 11.756 -11.117 1.00 91.69 292 ILE A N 1
ATOM 2308 C CA . ILE A 1 292 ? 21.099 11.551 -9.664 1.00 91.69 292 ILE A CA 1
ATOM 2309 C C . ILE A 1 292 ? 21.497 12.869 -9.015 1.00 91.69 292 ILE A C 1
ATOM 2311 O O . ILE A 1 292 ? 22.556 13.418 -9.310 1.00 91.69 292 ILE A O 1
ATOM 2315 N N . LYS A 1 293 ? 20.651 13.381 -8.109 1.00 87.62 293 LYS A N 1
ATOM 2316 C CA . LYS A 1 293 ? 20.852 14.687 -7.451 1.00 87.62 293 LYS A CA 1
ATOM 2317 C C . LYS A 1 293 ? 21.108 15.822 -8.463 1.00 87.62 293 LYS A C 1
ATOM 2319 O O . LYS A 1 293 ? 22.005 16.636 -8.274 1.00 87.62 293 LYS A O 1
ATOM 2324 N N . GLY A 1 294 ? 20.353 15.824 -9.565 1.00 83.94 294 GLY A N 1
ATOM 2325 C CA . GLY A 1 294 ? 20.451 16.830 -10.630 1.00 83.94 294 GLY A CA 1
ATOM 2326 C C . GLY A 1 294 ? 21.657 16.686 -11.563 1.00 83.94 294 GLY A C 1
ATOM 2327 O O . GLY A 1 294 ? 21.791 17.484 -12.481 1.00 83.94 294 GLY A O 1
ATOM 2328 N N . LYS A 1 295 ? 22.525 15.686 -11.362 1.00 90.44 295 LYS A N 1
ATOM 2329 C CA . LYS A 1 295 ? 23.653 15.409 -12.258 1.00 90.44 295 LYS A CA 1
ATOM 2330 C C . LYS A 1 295 ? 23.316 14.246 -13.172 1.00 90.44 295 LYS A C 1
ATOM 2332 O O . LYS A 1 295 ? 23.003 13.157 -12.687 1.00 90.44 295 LYS A O 1
ATOM 2337 N N . GLU A 1 296 ? 23.392 14.489 -14.473 1.00 91.50 296 GLU A N 1
ATOM 2338 C CA . GLU A 1 296 ? 23.274 13.440 -15.476 1.00 91.50 296 GLU A CA 1
ATOM 2339 C C . GLU A 1 296 ? 24.451 12.466 -15.362 1.00 91.50 296 GLU A C 1
ATOM 2341 O O . GLU A 1 296 ? 25.595 12.843 -15.097 1.00 91.50 296 GLU A O 1
ATOM 2346 N N . MET A 1 297 ? 24.145 11.185 -15.496 1.00 90.62 297 MET A N 1
ATOM 2347 C CA . MET A 1 297 ? 25.101 10.101 -15.423 1.00 90.62 297 MET A CA 1
ATOM 2348 C C . MET A 1 297 ? 25.656 9.800 -16.809 1.00 90.62 297 MET A C 1
ATOM 2350 O O . MET A 1 297 ? 24.909 9.602 -17.762 1.00 90.62 297 MET A O 1
ATOM 2354 N N . ILE A 1 298 ? 26.973 9.635 -16.897 1.00 92.25 298 ILE A N 1
ATOM 2355 C CA . ILE A 1 298 ? 27.609 9.154 -18.118 1.00 92.25 298 ILE A CA 1
ATOM 2356 C C . ILE A 1 298 ? 27.273 7.664 -18.291 1.00 92.25 298 ILE A C 1
ATOM 2358 O O . ILE A 1 298 ? 27.692 6.821 -17.496 1.00 92.25 298 ILE A O 1
ATOM 2362 N N . CYS A 1 299 ? 26.543 7.313 -19.352 1.00 90.62 299 CYS A N 1
ATOM 2363 C CA . CYS A 1 299 ? 26.055 5.945 -19.571 1.00 90.62 299 CYS A CA 1
ATOM 2364 C C . CYS A 1 299 ? 27.160 4.879 -19.691 1.00 90.62 299 CYS A C 1
ATOM 2366 O O . CYS A 1 299 ? 26.907 3.701 -19.432 1.00 90.62 299 CYS A O 1
ATOM 2368 N N . SER A 1 300 ? 28.390 5.258 -20.060 1.00 89.44 300 SER A N 1
ATOM 2369 C CA . SER A 1 300 ? 29.540 4.341 -20.073 1.00 89.44 300 SER A CA 1
ATOM 2370 C C . SER A 1 300 ? 29.954 3.884 -18.668 1.00 89.44 300 SER A C 1
ATOM 2372 O O . SER A 1 300 ? 30.469 2.778 -18.519 1.00 89.44 300 SER A O 1
ATOM 2374 N N . GLU A 1 301 ? 29.664 4.670 -17.629 1.00 90.38 301 GLU A N 1
ATOM 2375 C CA . GLU A 1 301 ? 30.012 4.364 -16.235 1.00 90.38 301 GLU A CA 1
ATOM 2376 C C . GLU A 1 301 ? 29.023 3.399 -15.565 1.00 90.38 301 GLU A C 1
ATOM 2378 O O . GLU A 1 301 ? 29.288 2.885 -14.474 1.00 90.38 301 GLU A O 1
ATOM 2383 N N . LEU A 1 302 ? 27.879 3.134 -16.203 1.00 93.00 302 LEU A N 1
ATOM 2384 C CA . LEU A 1 302 ? 26.770 2.392 -15.607 1.00 93.00 302 LEU A CA 1
ATOM 2385 C C . LEU A 1 302 ? 27.194 0.986 -15.154 1.00 93.00 302 LEU A C 1
ATOM 2387 O O . LEU A 1 302 ? 26.908 0.593 -14.025 1.00 93.00 302 LEU A O 1
ATOM 2391 N N . ALA A 1 303 ? 27.947 0.258 -15.984 1.00 90.44 303 ALA A N 1
ATOM 2392 C CA . ALA A 1 303 ? 28.430 -1.088 -15.656 1.00 90.44 303 ALA A CA 1
ATOM 2393 C C . ALA A 1 303 ? 29.438 -1.105 -14.487 1.00 90.44 303 ALA A C 1
ATOM 2395 O O . ALA A 1 303 ? 29.493 -2.074 -13.720 1.00 90.44 303 ALA A O 1
ATOM 2396 N N . GLY A 1 304 ? 30.216 -0.025 -14.338 1.00 92.62 304 GLY A N 1
ATOM 2397 C CA . GLY A 1 304 ? 31.194 0.140 -13.263 1.00 92.62 304 GLY A CA 1
ATOM 2398 C C . GLY A 1 304 ? 30.561 0.530 -11.925 1.00 92.62 304 GLY A C 1
ATOM 2399 O O . GLY A 1 304 ? 31.061 0.136 -10.876 1.00 92.62 304 GLY A O 1
ATOM 2400 N N . LYS A 1 305 ? 29.437 1.259 -11.938 1.00 94.12 305 LYS A N 1
ATOM 2401 C CA . LYS A 1 305 ? 28.746 1.715 -10.716 1.00 94.12 305 LYS A CA 1
ATOM 2402 C C . LYS A 1 305 ? 27.651 0.760 -10.240 1.00 94.12 305 LYS A C 1
ATOM 2404 O O . LYS A 1 305 ? 27.418 0.645 -9.031 1.00 94.12 305 LYS A O 1
ATOM 2409 N N . TYR A 1 306 ? 27.002 0.056 -11.166 1.00 96.25 306 TYR A N 1
ATOM 2410 C CA . TYR A 1 306 ? 25.830 -0.763 -10.877 1.00 96.25 306 TYR A CA 1
ATOM 2411 C C . TYR A 1 306 ? 26.026 -2.215 -11.308 1.00 96.25 306 TYR A C 1
ATOM 2413 O O . TYR A 1 306 ? 26.557 -2.514 -12.374 1.00 96.25 306 TYR A O 1
ATOM 2421 N N . ALA A 1 307 ? 25.603 -3.135 -10.443 1.00 95.75 307 ALA A N 1
ATOM 2422 C CA . ALA A 1 307 ? 25.685 -4.573 -10.679 1.00 95.75 307 ALA A CA 1
ATOM 2423 C C . ALA A 1 307 ? 24.498 -5.096 -11.499 1.00 95.75 307 ALA A C 1
ATOM 2425 O O . ALA A 1 307 ? 24.612 -6.122 -12.162 1.00 95.75 307 ALA A O 1
ATOM 2426 N N . LYS A 1 308 ? 23.351 -4.412 -11.425 1.00 97.00 308 LYS A N 1
ATOM 2427 C CA . LYS A 1 308 ? 22.085 -4.824 -12.034 1.00 97.00 308 LYS A CA 1
ATOM 2428 C C . LYS A 1 308 ? 21.213 -3.600 -12.292 1.00 97.00 308 LYS A C 1
ATOM 2430 O O . LYS A 1 308 ? 21.181 -2.688 -11.464 1.00 97.00 308 LYS A O 1
ATOM 2435 N N . VAL A 1 309 ? 20.480 -3.620 -13.399 1.00 97.94 309 VAL A N 1
ATOM 2436 C CA . VAL A 1 309 ? 19.388 -2.684 -13.681 1.00 97.94 309 VAL A CA 1
ATOM 2437 C C . VAL A 1 309 ? 18.126 -3.497 -13.907 1.00 97.94 309 VAL A C 1
ATOM 2439 O O . VAL A 1 309 ? 18.142 -4.399 -14.737 1.00 97.94 309 VAL A O 1
ATOM 2442 N N . VAL A 1 310 ? 17.060 -3.210 -13.165 1.00 98.44 310 VAL A N 1
ATOM 2443 C CA . VAL A 1 310 ? 15.749 -3.853 -13.338 1.00 98.44 310 VAL A CA 1
ATOM 2444 C C . VAL A 1 310 ? 14.767 -2.822 -13.870 1.00 98.44 310 VAL A C 1
ATOM 2446 O O . VAL A 1 310 ? 14.657 -1.742 -13.288 1.00 98.44 310 VAL A O 1
ATOM 2449 N N . LEU A 1 311 ? 14.066 -3.166 -14.950 1.00 98.25 311 LEU A N 1
ATOM 2450 C CA . LEU A 1 311 ? 12.993 -2.355 -15.523 1.00 98.25 311 LEU A CA 1
ATOM 2451 C C . LEU A 1 311 ? 11.641 -2.837 -14.992 1.00 98.25 311 LEU A C 1
ATOM 2453 O O . LEU A 1 311 ? 11.373 -4.041 -14.950 1.00 98.25 311 LEU A O 1
ATOM 2457 N N . ALA A 1 312 ? 10.807 -1.895 -14.568 1.00 97.75 312 ALA A N 1
ATOM 2458 C CA . ALA A 1 312 ? 9.510 -2.159 -13.965 1.00 97.75 312 ALA A CA 1
ATOM 2459 C C . ALA A 1 312 ? 8.478 -1.081 -14.322 1.00 97.75 312 ALA A C 1
ATOM 2461 O O . ALA A 1 312 ? 8.842 -0.029 -14.846 1.00 97.75 312 ALA A O 1
ATOM 2462 N N . VAL A 1 313 ? 7.207 -1.324 -13.994 1.00 96.56 313 VAL A N 1
ATOM 2463 C CA . VAL A 1 313 ? 6.132 -0.328 -14.113 1.00 96.56 313 VAL A CA 1
ATOM 2464 C C . VAL A 1 313 ? 5.121 -0.392 -12.952 1.00 96.56 313 VAL A C 1
ATOM 2466 O O . VAL A 1 313 ? 4.666 -1.474 -12.577 1.00 96.56 313 VAL A O 1
ATOM 2469 N N . ASP A 1 314 ? 4.799 0.804 -12.444 1.00 93.62 314 ASP A N 1
ATOM 2470 C CA . ASP A 1 314 ? 3.600 1.268 -11.719 1.00 93.62 314 ASP A CA 1
ATOM 2471 C C . ASP A 1 314 ? 2.267 0.764 -12.275 1.00 93.62 314 ASP A C 1
ATOM 2473 O O . ASP A 1 314 ? 1.944 1.181 -13.381 1.00 93.62 314 ASP A O 1
ATOM 2477 N N . LEU A 1 315 ? 1.467 -0.043 -11.573 1.00 91.00 315 LEU A N 1
ATOM 2478 C CA . LEU A 1 315 ? 0.054 -0.247 -11.922 1.00 91.00 315 LEU A CA 1
ATOM 2479 C C . LEU A 1 315 ? -0.862 0.293 -10.807 1.00 91.00 315 LEU A C 1
ATOM 2481 O O . LEU A 1 315 ? -0.626 -0.042 -9.641 1.00 91.00 315 LEU A O 1
ATOM 2485 N N . PRO A 1 316 ? -1.954 1.012 -11.150 1.00 88.12 316 PRO A N 1
ATOM 2486 C CA . PRO A 1 316 ? -2.483 1.279 -12.499 1.00 88.12 316 PRO A CA 1
ATOM 2487 C C . PRO A 1 316 ? -1.925 2.538 -13.192 1.00 88.12 316 PRO A C 1
ATOM 2489 O O . PRO A 1 316 ? -2.355 2.865 -14.292 1.00 88.12 316 PRO A O 1
ATOM 2492 N N . GLU A 1 317 ? -1.000 3.276 -12.583 1.00 89.06 317 GLU A N 1
ATOM 2493 C CA . GLU A 1 317 ? -0.548 4.591 -13.070 1.00 89.06 317 GLU A CA 1
ATOM 2494 C C . GLU A 1 317 ? 0.278 4.513 -14.363 1.00 89.06 317 GLU A C 1
ATOM 2496 O O . GLU A 1 317 ? 0.494 5.525 -15.040 1.00 89.06 317 GLU A O 1
ATOM 2501 N N . LEU A 1 318 ? 0.742 3.311 -14.716 1.00 91.69 318 LEU A N 1
ATOM 2502 C CA . LEU A 1 318 ? 1.626 3.038 -15.845 1.00 91.69 318 LEU A CA 1
ATOM 2503 C C . LEU A 1 318 ? 2.909 3.879 -15.757 1.00 91.69 318 LEU A C 1
ATOM 2505 O O . LEU A 1 318 ? 3.368 4.453 -16.747 1.00 91.69 318 LEU A O 1
ATOM 2509 N N . ALA A 1 319 ? 3.451 3.988 -14.538 1.00 91.69 319 ALA A N 1
ATOM 2510 C CA . ALA A 1 319 ? 4.636 4.775 -14.209 1.00 91.69 319 ALA A CA 1
ATOM 2511 C C . ALA A 1 319 ? 5.908 3.905 -14.296 1.00 91.69 319 ALA A C 1
ATOM 2513 O O . ALA A 1 319 ? 6.122 3.057 -13.425 1.00 91.69 319 ALA A O 1
ATOM 2514 N N . PRO A 1 320 ? 6.765 4.065 -15.320 1.00 94.94 320 PRO A N 1
ATOM 2515 C CA . PRO A 1 320 ? 7.935 3.211 -15.500 1.00 94.94 320 PRO A CA 1
ATOM 2516 C C . PRO A 1 320 ? 9.020 3.525 -14.468 1.00 94.94 320 PRO A C 1
ATOM 2518 O O . PRO A 1 320 ? 9.218 4.669 -14.073 1.00 94.94 320 PRO A O 1
ATOM 2521 N N . ILE A 1 321 ? 9.744 2.503 -14.021 1.00 97.12 321 ILE A N 1
ATOM 2522 C CA . ILE A 1 321 ? 10.746 2.600 -12.958 1.00 97.12 321 ILE A CA 1
ATOM 2523 C C . ILE A 1 321 ? 11.998 1.829 -13.358 1.00 97.12 321 ILE A C 1
ATOM 2525 O O . ILE A 1 321 ? 11.917 0.703 -13.853 1.00 97.12 321 ILE A O 1
ATOM 2529 N N . LEU A 1 322 ? 13.163 2.397 -13.046 1.00 97.94 322 LEU A N 1
ATOM 2530 C CA . LEU A 1 322 ? 14.426 1.662 -13.043 1.00 97.94 322 LEU A CA 1
ATOM 2531 C C . LEU A 1 322 ? 14.924 1.463 -11.614 1.00 97.94 322 LEU A C 1
ATOM 2533 O O . LEU A 1 322 ? 15.010 2.412 -10.835 1.00 97.94 322 LEU A O 1
ATOM 2537 N N . TYR A 1 323 ? 15.315 0.234 -11.284 1.00 98.06 323 TYR A N 1
ATOM 2538 C CA . TYR A 1 323 ? 16.043 -0.069 -10.054 1.00 98.06 323 TYR A CA 1
ATOM 2539 C C . TYR A 1 323 ? 17.510 -0.346 -10.369 1.00 98.06 323 TYR A C 1
ATOM 2541 O O . TYR A 1 323 ? 17.826 -1.316 -11.058 1.00 98.06 323 TYR A O 1
ATOM 2549 N N . LEU A 1 324 ? 18.412 0.478 -9.834 1.00 97.75 324 LEU A N 1
ATOM 2550 C CA . LEU A 1 324 ? 19.855 0.359 -10.050 1.00 97.75 324 LEU A CA 1
ATOM 2551 C C . LEU A 1 324 ? 20.531 -0.243 -8.813 1.00 97.75 324 LEU A C 1
ATOM 2553 O O . LEU A 1 324 ? 20.649 0.426 -7.785 1.00 97.75 324 LEU A O 1
ATOM 2557 N N . ARG A 1 325 ? 20.997 -1.493 -8.895 1.00 97.62 325 ARG A N 1
ATOM 2558 C CA . ARG A 1 325 ? 21.734 -2.163 -7.811 1.00 97.62 325 ARG A CA 1
ATOM 2559 C C . ARG A 1 325 ? 23.135 -1.579 -7.705 1.00 97.62 325 ARG A C 1
ATOM 2561 O O . ARG A 1 325 ? 23.950 -1.821 -8.594 1.00 97.62 325 ARG A O 1
ATOM 2568 N N . THR A 1 326 ? 23.455 -0.853 -6.639 1.00 96.44 326 THR A N 1
ATOM 2569 C CA . THR A 1 326 ? 24.802 -0.274 -6.476 1.00 96.44 326 THR A CA 1
ATOM 2570 C C . THR A 1 326 ? 25.846 -1.365 -6.212 1.00 96.44 326 THR A C 1
ATOM 2572 O O . THR A 1 326 ? 25.569 -2.351 -5.533 1.00 96.44 326 THR A O 1
ATOM 2575 N N . ARG A 1 327 ? 27.068 -1.223 -6.739 1.00 95.62 327 ARG A N 1
ATOM 2576 C CA . ARG A 1 327 ? 28.165 -2.161 -6.415 1.00 95.62 327 ARG A CA 1
ATOM 2577 C C . ARG A 1 327 ? 28.773 -1.914 -5.035 1.00 95.62 327 ARG A C 1
ATOM 2579 O O . ARG A 1 327 ? 29.214 -2.853 -4.389 1.00 95.62 327 ARG A O 1
ATOM 2586 N N . GLN A 1 328 ? 28.781 -0.660 -4.587 1.00 93.25 328 GLN A N 1
ATOM 2587 C CA . GLN A 1 328 ? 29.452 -0.237 -3.351 1.00 93.25 328 GLN A CA 1
ATOM 2588 C C . GLN A 1 328 ? 28.644 -0.523 -2.081 1.00 93.25 328 GLN A C 1
ATOM 2590 O O . GLN A 1 328 ? 29.209 -0.667 -1.003 1.00 93.25 328 GLN A O 1
ATOM 2595 N N . ARG A 1 329 ? 27.314 -0.551 -2.185 1.00 93.38 329 ARG A N 1
ATOM 2596 C CA . ARG A 1 329 ? 26.401 -0.720 -1.048 1.00 93.38 329 ARG A CA 1
ATOM 2597 C C . ARG A 1 329 ? 25.395 -1.802 -1.373 1.00 93.38 329 ARG A C 1
ATOM 2599 O O . ARG A 1 329 ? 25.194 -2.117 -2.537 1.00 93.38 329 ARG A O 1
ATOM 2606 N N . ARG A 1 330 ? 24.746 -2.386 -0.366 1.00 94.38 330 ARG A N 1
ATOM 2607 C CA . ARG A 1 330 ? 23.670 -3.367 -0.570 1.00 94.38 330 ARG A CA 1
ATOM 2608 C C . ARG A 1 330 ? 22.318 -2.668 -0.700 1.00 94.38 330 ARG A C 1
ATOM 2610 O O . ARG A 1 330 ? 21.458 -2.811 0.156 1.00 94.38 330 ARG A O 1
ATOM 2617 N N . GLU A 1 331 ? 22.150 -1.885 -1.757 1.00 96.00 331 GLU A N 1
ATOM 2618 C CA . GLU A 1 331 ? 20.946 -1.085 -1.998 1.00 96.00 331 GLU A CA 1
ATOM 2619 C C . GLU A 1 331 ? 20.598 -1.010 -3.490 1.00 96.00 331 GLU A C 1
ATOM 2621 O O . GLU A 1 331 ? 21.436 -1.278 -4.362 1.00 96.00 331 GLU A O 1
ATOM 2626 N N . TYR A 1 332 ? 19.352 -0.626 -3.763 1.00 97.38 332 TYR A N 1
ATOM 2627 C CA . TYR A 1 332 ? 18.884 -0.223 -5.084 1.00 97.38 332 TYR A CA 1
ATOM 2628 C C . TYR A 1 332 ? 18.483 1.248 -5.071 1.00 97.38 332 TYR A C 1
ATOM 2630 O O . TYR A 1 332 ? 17.778 1.695 -4.165 1.00 97.38 332 TYR A O 1
ATOM 2638 N N . LEU A 1 333 ? 18.872 1.986 -6.105 1.00 97.19 333 LEU A N 1
ATOM 2639 C CA . LEU A 1 333 ? 18.328 3.314 -6.374 1.00 97.19 333 LEU A CA 1
ATOM 2640 C C . LEU A 1 333 ? 17.056 3.157 -7.205 1.00 97.19 333 LEU A C 1
ATOM 2642 O O . LEU A 1 333 ? 17.107 2.530 -8.262 1.00 97.19 333 LEU A O 1
ATOM 2646 N N . LYS A 1 334 ? 15.934 3.706 -6.735 1.00 97.31 334 LYS A N 1
ATOM 2647 C CA . LYS A 1 334 ? 14.701 3.824 -7.517 1.00 97.31 334 LYS A CA 1
ATOM 2648 C C . LYS A 1 334 ? 14.776 5.102 -8.344 1.00 97.31 334 LYS A C 1
ATOM 2650 O O . LYS A 1 334 ? 14.878 6.199 -7.790 1.00 97.31 334 LYS A O 1
ATOM 2655 N N . MET A 1 335 ? 14.697 4.937 -9.655 1.00 97.31 335 MET A N 1
ATOM 2656 C CA . MET A 1 335 ? 14.642 6.015 -10.629 1.00 97.31 335 MET A CA 1
ATOM 2657 C C . MET A 1 335 ? 13.237 6.070 -11.228 1.00 97.31 335 MET A C 1
ATOM 2659 O O . MET A 1 335 ? 12.690 5.031 -11.595 1.00 97.31 335 MET A O 1
ATOM 2663 N N . ILE A 1 336 ? 12.671 7.267 -11.330 1.00 95.50 336 ILE A N 1
ATOM 2664 C CA . ILE A 1 336 ? 11.346 7.537 -11.908 1.00 95.50 336 ILE A CA 1
ATOM 2665 C C . ILE A 1 336 ? 11.483 8.511 -13.076 1.00 95.50 336 ILE A C 1
ATOM 2667 O O . ILE A 1 336 ? 12.495 9.211 -13.131 1.00 95.50 336 ILE A O 1
ATOM 2671 N N . PRO A 1 337 ? 10.498 8.622 -13.975 1.00 93.12 337 PRO A N 1
ATOM 2672 C CA . PRO A 1 337 ? 10.587 9.540 -15.092 1.00 93.12 337 PRO A CA 1
ATOM 2673 C C . PRO A 1 337 ? 10.669 10.979 -14.597 1.00 93.12 337 PRO A C 1
ATOM 2675 O O . PRO A 1 337 ? 10.053 11.361 -13.593 1.00 93.12 337 PRO A O 1
ATOM 2678 N N . ASP A 1 338 ? 11.451 11.786 -15.295 1.00 90.31 338 ASP A N 1
ATOM 2679 C CA . ASP A 1 338 ? 11.433 13.229 -15.127 1.00 90.31 338 ASP A CA 1
ATOM 2680 C C . ASP A 1 338 ? 10.625 13.906 -16.241 1.00 90.31 338 ASP A C 1
ATOM 2682 O O . ASP A 1 338 ? 10.131 13.274 -17.173 1.00 90.31 338 ASP A O 1
ATOM 2686 N N . LYS A 1 339 ? 10.464 15.227 -16.133 1.00 85.50 339 LYS A N 1
ATOM 2687 C CA . LYS A 1 339 ? 9.722 16.018 -17.125 1.00 85.50 339 LYS A CA 1
ATOM 2688 C C . LYS A 1 339 ? 10.455 16.146 -18.468 1.00 85.50 339 LYS A C 1
ATOM 2690 O O . LYS A 1 339 ? 9.874 16.669 -19.410 1.00 85.50 339 LYS A O 1
ATOM 2695 N N . THR A 1 340 ? 11.719 15.729 -18.547 1.00 84.06 340 THR A N 1
ATOM 2696 C CA . THR A 1 340 ? 12.571 15.854 -19.740 1.00 84.06 340 THR A CA 1
ATOM 2697 C C . THR A 1 340 ? 12.585 14.591 -20.598 1.00 84.06 340 THR A C 1
ATOM 2699 O O . THR A 1 340 ? 13.223 14.580 -21.644 1.00 84.06 340 THR A O 1
ATOM 2702 N N . GLY A 1 341 ? 11.862 13.545 -20.182 1.00 83.44 341 GLY A N 1
ATOM 2703 C CA . GLY A 1 341 ? 11.851 12.253 -20.866 1.00 83.44 341 GLY A CA 1
ATOM 2704 C C . GLY A 1 341 ? 13.010 11.341 -20.459 1.00 83.44 341 GLY A C 1
ATOM 2705 O O . GLY A 1 341 ? 13.234 10.337 -21.119 1.00 83.44 341 GLY A O 1
ATOM 2706 N N . GLY A 1 342 ? 13.747 11.667 -19.392 1.00 91.56 342 GLY A N 1
ATOM 2707 C CA . GLY A 1 342 ? 14.752 10.802 -18.774 1.00 91.56 342 GLY A CA 1
ATOM 2708 C C . GLY A 1 342 ? 14.245 10.172 -17.476 1.00 91.56 342 GLY A C 1
ATOM 2709 O O . GLY A 1 342 ? 13.051 10.191 -17.172 1.00 91.56 342 GLY A O 1
ATOM 2710 N N . PHE A 1 343 ? 15.163 9.637 -16.672 1.00 95.56 343 PHE A N 1
ATOM 2711 C CA . PHE A 1 343 ? 14.879 9.164 -15.321 1.00 95.56 343 PHE A CA 1
ATOM 2712 C C . PHE A 1 343 ? 15.668 9.949 -14.278 1.00 95.56 343 PHE A C 1
ATOM 2714 O O . PHE A 1 343 ? 16.881 10.101 -14.385 1.00 95.56 343 PHE A O 1
ATOM 2721 N N . ARG A 1 344 ? 15.014 10.328 -13.182 1.00 95.81 344 ARG A N 1
ATOM 2722 C CA . ARG A 1 344 ? 15.635 10.937 -12.004 1.00 95.81 344 ARG A CA 1
ATOM 2723 C C . ARG A 1 344 ? 15.563 10.031 -10.786 1.00 95.81 344 ARG A C 1
ATOM 2725 O O . ARG A 1 344 ? 14.605 9.284 -10.595 1.00 95.81 344 ARG A O 1
ATOM 2732 N N . PHE A 1 345 ? 16.559 10.146 -9.918 1.00 96.56 345 PHE A N 1
ATOM 2733 C CA . PHE A 1 345 ? 16.542 9.519 -8.601 1.00 96.56 345 PHE A CA 1
ATOM 2734 C C . PHE A 1 345 ? 15.337 9.991 -7.773 1.00 96.56 345 PHE A C 1
ATOM 2736 O O . PHE A 1 345 ? 15.096 11.192 -7.639 1.00 96.56 345 PHE A O 1
ATOM 2743 N N . GLU A 1 346 ? 14.620 9.038 -7.181 1.00 95.62 346 GLU A N 1
ATOM 2744 C CA . GLU A 1 346 ? 13.541 9.300 -6.228 1.00 95.62 346 GLU A CA 1
ATOM 2745 C C . GLU A 1 346 ? 13.951 8.881 -4.816 1.00 95.62 346 GLU A C 1
ATOM 2747 O O . GLU A 1 346 ? 13.907 9.678 -3.883 1.00 95.62 346 GLU A O 1
ATOM 2752 N N . SER A 1 347 ? 14.326 7.613 -4.643 1.00 94.44 347 SER A N 1
ATOM 2753 C CA . SER A 1 347 ? 14.472 7.023 -3.314 1.00 94.44 347 SER A CA 1
ATOM 2754 C C . SER A 1 347 ? 15.351 5.766 -3.323 1.00 94.44 347 SER A C 1
ATOM 2756 O O . SER A 1 347 ? 15.701 5.230 -4.375 1.00 94.44 347 SER A O 1
ATOM 2758 N N . ILE A 1 348 ? 15.737 5.286 -2.137 1.00 94.88 348 ILE A N 1
ATOM 2759 C CA . ILE A 1 348 ? 16.576 4.088 -1.958 1.00 94.88 348 ILE A CA 1
ATOM 2760 C C . ILE A 1 348 ? 15.699 2.908 -1.517 1.00 94.88 348 ILE A C 1
ATOM 2762 O O . ILE A 1 348 ? 14.732 3.080 -0.774 1.00 94.88 348 ILE A O 1
ATOM 2766 N N . ARG A 1 349 ? 16.021 1.696 -1.974 1.00 93.12 349 ARG A N 1
ATOM 2767 C CA . ARG A 1 349 ? 15.485 0.433 -1.446 1.00 93.12 349 ARG A CA 1
ATOM 2768 C C . ARG A 1 349 ? 16.613 -0.341 -0.775 1.00 93.12 349 ARG A C 1
ATOM 2770 O O . ARG A 1 349 ? 17.639 -0.616 -1.398 1.00 93.12 349 ARG A O 1
ATOM 2777 N N . THR A 1 350 ? 16.425 -0.672 0.498 1.00 91.31 350 THR A N 1
ATOM 2778 C CA . THR A 1 350 ? 17.440 -1.302 1.356 1.00 91.31 350 THR A CA 1
ATOM 2779 C C . THR A 1 350 ? 16.995 -2.700 1.797 1.00 91.31 350 THR A C 1
ATOM 2781 O O . THR A 1 350 ? 15.816 -3.034 1.659 1.00 91.31 350 THR A O 1
ATOM 2784 N N . PRO A 1 351 ? 17.888 -3.522 2.382 1.00 84.94 351 PRO A N 1
ATOM 2785 C CA . PRO A 1 351 ? 17.542 -4.863 2.854 1.00 84.94 351 PRO A CA 1
ATOM 2786 C C . PRO A 1 351 ? 16.478 -4.881 3.959 1.00 84.94 351 PRO A C 1
ATOM 2788 O O . PRO A 1 351 ? 15.854 -5.913 4.179 1.00 84.94 351 PRO A O 1
ATOM 2791 N N . HIS A 1 352 ? 16.230 -3.750 4.632 1.00 80.56 352 HIS A N 1
ATOM 2792 C CA . HIS A 1 352 ? 15.123 -3.615 5.584 1.00 80.56 352 HIS A CA 1
ATOM 2793 C C . HIS A 1 352 ? 13.750 -3.743 4.908 1.00 80.56 352 HIS A C 1
ATOM 2795 O O . HIS A 1 352 ? 12.792 -4.176 5.541 1.00 80.56 352 HIS A O 1
ATOM 2801 N N . MET A 1 353 ? 13.657 -3.448 3.609 1.00 79.81 353 MET A N 1
ATOM 2802 C CA . MET A 1 353 ? 12.469 -3.680 2.782 1.00 79.81 353 MET A CA 1
ATOM 2803 C C . MET A 1 353 ? 12.469 -5.122 2.256 1.00 79.81 353 MET A C 1
ATOM 2805 O O . MET A 1 353 ? 12.412 -5.361 1.048 1.00 79.81 353 MET A O 1
ATOM 2809 N N . ALA A 1 354 ? 12.617 -6.075 3.180 1.00 81.75 354 ALA A N 1
ATOM 2810 C CA . ALA A 1 354 ? 13.163 -7.402 2.917 1.00 81.75 354 ALA A CA 1
ATOM 2811 C C . ALA A 1 354 ? 12.504 -8.125 1.735 1.00 81.75 354 ALA A C 1
ATOM 2813 O O . ALA A 1 354 ? 13.209 -8.576 0.843 1.00 81.75 354 ALA A O 1
ATOM 2814 N N . GLY A 1 355 ? 11.175 -8.187 1.666 1.00 87.81 355 GLY A N 1
ATOM 2815 C CA . GLY A 1 355 ? 10.487 -8.943 0.619 1.00 87.81 355 GLY A CA 1
ATOM 2816 C C . GLY A 1 355 ? 10.710 -8.416 -0.792 1.00 87.81 355 GLY A C 1
ATOM 2817 O O . GLY A 1 355 ? 11.168 -9.144 -1.669 1.00 87.81 355 GLY A O 1
ATOM 2818 N N . PHE A 1 356 ? 10.453 -7.124 -1.000 1.00 91.69 356 PHE A N 1
ATOM 2819 C CA . PHE A 1 356 ? 10.672 -6.501 -2.304 1.00 91.69 356 PHE A CA 1
ATOM 2820 C C . PHE A 1 356 ? 12.158 -6.474 -2.680 1.00 91.69 356 PHE A C 1
ATOM 2822 O O . PHE A 1 356 ? 12.518 -6.728 -3.828 1.00 91.69 356 PHE A O 1
ATOM 2829 N N . PHE A 1 357 ? 13.037 -6.226 -1.703 1.00 93.75 357 PHE A N 1
ATOM 2830 C CA . PHE A 1 357 ? 14.481 -6.271 -1.913 1.00 93.75 357 PHE A CA 1
ATOM 2831 C C . PHE A 1 357 ? 14.945 -7.666 -2.361 1.00 93.75 357 PHE A C 1
ATOM 2833 O O . PHE A 1 357 ? 15.682 -7.778 -3.338 1.00 93.75 357 PHE A O 1
ATOM 2840 N N . LEU A 1 358 ? 14.487 -8.731 -1.693 1.00 94.12 358 LEU A N 1
ATOM 2841 C CA . LEU A 1 358 ? 14.787 -10.116 -2.072 1.00 94.12 358 LEU A CA 1
ATOM 2842 C C . LEU A 1 358 ? 14.287 -10.438 -3.482 1.00 94.12 358 LEU A C 1
ATOM 2844 O O . LEU A 1 358 ? 14.980 -11.125 -4.233 1.00 94.12 358 LEU A O 1
ATOM 2848 N N . TRP A 1 359 ? 13.125 -9.910 -3.871 1.00 95.31 359 TRP A N 1
ATOM 2849 C CA . TRP A 1 359 ? 12.608 -10.118 -5.219 1.00 95.31 359 TRP A CA 1
ATOM 2850 C C . TRP A 1 359 ? 13.511 -9.462 -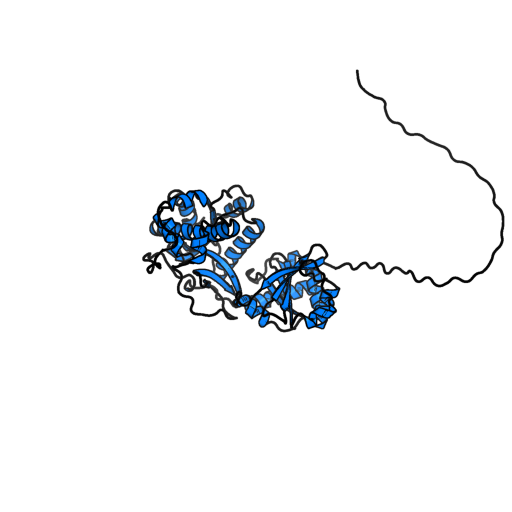6.268 1.00 95.31 359 TRP A C 1
ATOM 2852 O O . TRP A 1 359 ? 13.930 -10.136 -7.208 1.00 95.31 359 TRP A O 1
ATOM 2862 N N . LEU A 1 360 ? 13.926 -8.206 -6.070 1.00 96.25 360 LEU A N 1
ATOM 2863 C CA . LEU A 1 360 ? 14.894 -7.546 -6.958 1.00 96.25 360 LEU A CA 1
ATOM 2864 C C . LEU A 1 360 ? 16.232 -8.309 -7.042 1.00 96.25 360 LEU A C 1
ATOM 2866 O O . LEU A 1 360 ? 16.802 -8.461 -8.129 1.00 96.25 360 LEU A O 1
ATOM 2870 N N . GLU A 1 361 ? 16.723 -8.844 -5.920 1.00 95.69 361 GLU A N 1
ATOM 2871 C CA . GLU A 1 361 ? 17.940 -9.668 -5.898 1.00 95.69 361 GLU A CA 1
ATOM 2872 C C . GLU A 1 361 ? 17.783 -10.954 -6.721 1.00 95.69 361 GLU A C 1
ATOM 2874 O O . GLU A 1 361 ? 18.725 -11.334 -7.417 1.00 95.69 361 GLU A O 1
ATOM 2879 N N . SER A 1 362 ? 16.600 -11.574 -6.716 1.00 95.38 362 SER A N 1
ATOM 2880 C CA . SER A 1 362 ? 16.334 -12.815 -7.460 1.00 95.38 362 SER A CA 1
ATOM 2881 C C . SER A 1 362 ? 16.252 -12.642 -8.983 1.00 95.38 362 SER A C 1
ATOM 2883 O O . SER A 1 362 ? 16.438 -13.606 -9.723 1.00 95.38 362 SER A O 1
ATOM 2885 N N . ILE A 1 363 ? 16.002 -11.422 -9.472 1.00 96.50 363 ILE A N 1
ATOM 2886 C CA . ILE A 1 363 ? 15.811 -11.162 -10.905 1.00 96.50 363 ILE A CA 1
ATOM 2887 C C . ILE A 1 363 ? 17.128 -11.302 -11.671 1.00 96.50 363 ILE A C 1
ATOM 2889 O O . ILE A 1 363 ? 18.111 -10.627 -11.357 1.00 96.50 363 ILE A O 1
ATOM 2893 N N . GLN A 1 364 ? 17.123 -12.117 -12.724 1.00 94.19 364 GLN A N 1
ATOM 2894 C CA . GLN A 1 364 ? 18.255 -12.275 -13.637 1.00 94.19 364 GLN A CA 1
ATOM 2895 C C . GLN A 1 364 ? 18.151 -11.340 -14.855 1.00 94.19 364 GLN A C 1
ATOM 2897 O O . GLN A 1 364 ? 17.041 -10.939 -15.238 1.00 94.19 364 GLN A O 1
ATOM 2902 N N . PRO A 1 365 ? 19.289 -10.991 -15.488 1.00 94.94 365 PRO A N 1
ATOM 2903 C CA . PRO A 1 365 ? 19.296 -10.335 -16.789 1.00 94.94 365 PRO A CA 1
ATOM 2904 C C . PRO A 1 365 ? 18.570 -11.182 -17.840 1.00 94.94 365 PRO A C 1
ATOM 2906 O O . PRO A 1 365 ? 18.957 -12.313 -18.112 1.00 94.94 365 PRO A O 1
ATOM 2909 N N . THR A 1 366 ? 17.497 -10.630 -18.394 1.00 96.19 366 THR A N 1
ATOM 2910 C CA . THR A 1 366 ? 16.576 -11.292 -19.337 1.00 96.19 366 THR A CA 1
ATOM 2911 C C . THR A 1 366 ? 16.090 -10.352 -20.444 1.00 96.19 366 THR A C 1
ATOM 2913 O O . THR A 1 366 ? 15.523 -10.813 -21.429 1.00 96.19 366 THR A O 1
ATOM 2916 N N . LEU A 1 367 ? 16.321 -9.040 -20.321 1.00 96.75 367 LEU A N 1
ATOM 2917 C CA . LEU A 1 367 ? 15.835 -8.032 -21.263 1.00 96.75 367 LEU A CA 1
ATOM 2918 C C . LEU A 1 367 ? 16.961 -7.503 -22.160 1.00 96.75 367 LEU A C 1
ATOM 2920 O O . LEU A 1 367 ? 17.950 -6.933 -21.683 1.00 96.75 367 LEU A O 1
ATOM 2924 N N . GLY A 1 368 ? 16.781 -7.679 -23.472 1.00 97.25 368 GLY A N 1
ATOM 2925 C CA . GLY A 1 368 ? 17.610 -7.091 -24.526 1.00 97.25 368 GLY A CA 1
ATOM 2926 C C . GLY A 1 368 ? 17.282 -5.619 -24.801 1.00 97.25 368 GLY A C 1
ATOM 2927 O O . GLY A 1 368 ? 16.289 -5.088 -24.309 1.00 97.25 368 GLY A O 1
ATOM 2928 N N . ALA A 1 369 ? 18.130 -4.955 -25.594 1.00 96.19 369 ALA A N 1
ATOM 2929 C CA . ALA A 1 369 ? 18.023 -3.517 -25.857 1.00 96.19 369 ALA A CA 1
ATOM 2930 C C . ALA A 1 369 ? 16.718 -3.134 -26.570 1.00 96.19 369 ALA A C 1
ATOM 2932 O O . ALA A 1 369 ? 16.098 -2.149 -26.188 1.00 96.19 369 ALA A O 1
ATOM 2933 N N . GLN A 1 370 ? 16.295 -3.935 -27.553 1.00 95.62 370 GLN A N 1
ATOM 2934 C CA . GLN A 1 370 ? 15.072 -3.696 -28.317 1.00 95.62 370 GLN A CA 1
ATOM 2935 C C . GLN A 1 370 ? 13.835 -3.687 -27.410 1.00 95.62 370 GLN A C 1
ATOM 2937 O O . GLN A 1 370 ? 13.182 -2.660 -27.286 1.00 95.62 370 GLN A O 1
ATOM 2942 N N . LEU A 1 371 ? 13.574 -4.791 -26.700 1.00 96.00 371 LEU A N 1
ATOM 2943 C CA . LEU A 1 371 ? 12.404 -4.898 -25.826 1.00 96.00 371 LEU A CA 1
ATOM 2944 C C . LEU A 1 371 ? 12.426 -3.864 -24.688 1.00 96.00 371 LEU A C 1
ATOM 2946 O O . LEU A 1 371 ? 11.390 -3.324 -24.320 1.00 96.00 371 LEU A O 1
ATOM 2950 N N . ALA A 1 372 ? 13.601 -3.560 -24.127 1.00 96.31 372 ALA A N 1
ATOM 2951 C CA . ALA A 1 372 ? 13.721 -2.499 -23.127 1.00 96.31 372 ALA A CA 1
ATOM 2952 C C . ALA A 1 372 ? 13.344 -1.120 -23.697 1.00 96.31 372 ALA A C 1
ATOM 2954 O O . ALA A 1 372 ? 12.714 -0.331 -22.995 1.00 96.31 372 ALA A O 1
ATOM 2955 N N . GLY A 1 373 ? 13.716 -0.850 -24.954 1.00 94.81 373 GLY A N 1
ATOM 2956 C CA . GLY A 1 373 ? 13.319 0.345 -25.695 1.00 94.81 373 GLY A CA 1
ATOM 2957 C C . GLY A 1 373 ? 11.814 0.397 -25.950 1.00 94.81 373 GLY A C 1
ATOM 2958 O O . GLY A 1 373 ? 11.198 1.394 -25.605 1.00 94.81 373 GLY A O 1
ATOM 2959 N N . GLU A 1 374 ? 11.216 -0.691 -26.443 1.00 95.25 374 GLU A N 1
ATOM 2960 C CA . GLU A 1 374 ? 9.765 -0.795 -26.685 1.00 95.25 374 GLU A CA 1
ATOM 2961 C C . GLU A 1 374 ? 8.954 -0.552 -25.399 1.00 95.25 374 GLU A C 1
ATOM 2963 O O . GLU A 1 374 ? 7.986 0.206 -25.397 1.00 95.25 374 GLU A O 1
ATOM 2968 N N . ILE A 1 375 ? 9.384 -1.131 -24.269 1.00 95.50 375 ILE A N 1
ATOM 2969 C CA . ILE A 1 375 ? 8.752 -0.894 -22.961 1.00 95.50 375 ILE A CA 1
ATOM 2970 C C . ILE A 1 375 ? 8.878 0.582 -22.557 1.00 95.50 375 ILE A C 1
ATOM 2972 O O . ILE A 1 375 ? 7.910 1.184 -22.093 1.00 95.50 375 ILE A O 1
ATOM 2976 N N . ALA A 1 376 ? 10.066 1.175 -22.693 1.00 93.44 376 ALA A N 1
ATOM 2977 C CA . ALA A 1 376 ? 10.277 2.574 -22.333 1.00 93.44 376 ALA A CA 1
ATOM 2978 C C . ALA A 1 376 ? 9.449 3.518 -23.217 1.00 93.44 376 ALA A C 1
ATOM 2980 O O . ALA A 1 376 ? 8.821 4.439 -22.699 1.00 93.44 376 ALA A O 1
ATOM 2981 N N . GLU A 1 377 ? 9.373 3.249 -24.517 1.00 92.69 377 GLU A N 1
ATOM 2982 C CA . GLU A 1 377 ? 8.560 4.002 -25.468 1.00 92.69 377 GLU A CA 1
ATOM 2983 C C . GLU A 1 377 ? 7.069 3.919 -25.127 1.00 92.69 377 GLU A C 1
ATOM 2985 O O . GLU A 1 377 ? 6.402 4.952 -25.086 1.00 92.69 377 GLU A O 1
ATOM 2990 N N . ALA A 1 378 ? 6.560 2.732 -24.780 1.00 93.50 378 ALA A N 1
ATOM 2991 C CA . ALA A 1 378 ? 5.158 2.540 -24.411 1.00 93.50 378 ALA A CA 1
ATOM 2992 C C . ALA A 1 378 ? 4.734 3.367 -23.179 1.00 93.50 378 ALA A C 1
ATOM 2994 O O . ALA A 1 378 ? 3.594 3.835 -23.100 1.00 93.50 378 ALA A O 1
ATOM 2995 N N . PHE A 1 379 ? 5.636 3.568 -22.210 1.00 92.62 379 PHE A N 1
ATOM 2996 C CA . PHE A 1 379 ? 5.286 4.197 -20.930 1.00 92.62 379 PHE A CA 1
ATOM 2997 C C . PHE A 1 379 ? 5.793 5.631 -20.743 1.00 92.62 379 PHE A C 1
ATOM 2999 O O . PHE A 1 379 ? 5.162 6.385 -19.999 1.00 92.62 379 PHE A O 1
ATOM 3006 N N . ILE A 1 380 ? 6.883 6.018 -21.410 1.00 89.38 380 ILE A N 1
ATOM 3007 C CA . ILE A 1 380 ? 7.486 7.364 -21.359 1.00 89.38 380 ILE A CA 1
ATOM 3008 C C . ILE A 1 380 ? 7.174 8.154 -22.637 1.00 89.38 380 ILE A C 1
ATOM 3010 O O . ILE A 1 380 ? 7.035 9.374 -22.587 1.00 89.38 380 ILE A O 1
ATOM 3014 N N . GLY A 1 381 ? 7.036 7.463 -23.771 1.00 82.88 381 GLY A N 1
ATOM 3015 C CA . GLY A 1 381 ? 6.959 8.043 -25.109 1.00 82.88 381 GLY A CA 1
ATOM 3016 C C . GLY A 1 381 ? 8.294 7.983 -25.858 1.00 82.88 381 GLY A C 1
ATOM 3017 O O . GLY A 1 381 ? 9.343 7.635 -25.304 1.00 82.88 381 GLY A O 1
ATOM 3018 N N . GLN A 1 382 ? 8.254 8.339 -27.144 1.00 74.94 382 GLN A N 1
ATOM 3019 C CA . GLN A 1 382 ? 9.455 8.470 -27.969 1.00 74.94 382 GLN A CA 1
ATOM 3020 C C . GLN A 1 382 ? 10.315 9.620 -27.455 1.00 74.94 382 GLN A C 1
ATOM 3022 O O . GLN A 1 382 ? 9.886 10.779 -27.477 1.00 74.94 382 GLN A O 1
ATOM 3027 N N . ASN A 1 383 ? 11.553 9.323 -27.057 1.00 59.47 383 ASN A N 1
ATOM 3028 C CA . ASN A 1 383 ? 12.517 10.386 -26.843 1.00 59.47 383 ASN A CA 1
ATOM 3029 C C . ASN A 1 383 ? 12.958 10.907 -28.216 1.00 59.47 383 ASN A C 1
ATOM 3031 O O . ASN A 1 383 ? 13.752 10.281 -28.919 1.00 59.47 383 ASN A O 1
ATOM 3035 N N . ARG A 1 384 ? 12.378 12.033 -28.643 1.00 41.25 384 ARG A N 1
ATOM 3036 C CA . ARG A 1 384 ? 12.818 12.751 -29.841 1.00 41.25 384 ARG A CA 1
ATOM 3037 C C . ARG A 1 384 ? 14.171 13.389 -29.546 1.00 41.25 384 ARG A C 1
ATOM 3039 O O . ARG A 1 384 ? 14.252 14.591 -29.290 1.00 41.25 384 ARG A O 1
ATOM 3046 N N . GLU A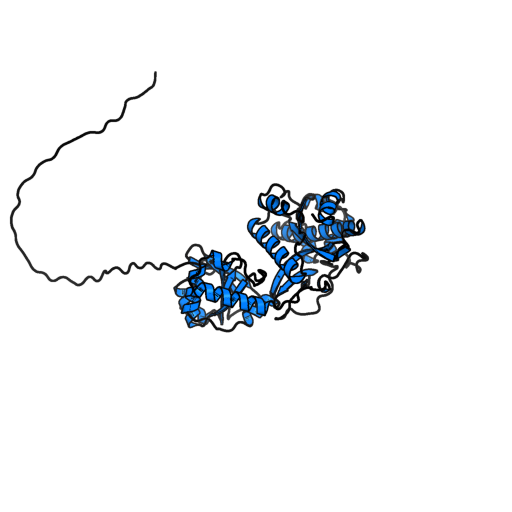 1 385 ? 15.251 12.621 -29.642 1.00 41.66 385 GLU A N 1
ATOM 3047 C CA . GLU A 1 385 ? 16.519 13.248 -29.989 1.00 41.66 385 GLU A CA 1
ATOM 3048 C C . GLU A 1 385 ? 16.316 13.981 -31.318 1.00 41.66 385 GLU A C 1
ATOM 3050 O O . GLU A 1 385 ? 15.847 13.422 -32.311 1.00 41.66 385 GLU A O 1
ATOM 3055 N N . LYS A 1 386 ? 16.612 15.282 -31.298 1.00 39.16 386 LYS A N 1
ATOM 3056 C CA . LYS A 1 386 ? 16.582 16.179 -32.447 1.00 39.16 386 LYS A CA 1
ATOM 3057 C C . LYS A 1 386 ? 17.253 15.510 -33.645 1.00 39.16 386 LYS A C 1
ATOM 3059 O O . LYS A 1 386 ? 18.473 15.540 -33.782 1.00 39.16 386 LYS A O 1
ATOM 3064 N N . THR A 1 387 ? 16.449 15.049 -34.595 1.00 29.66 387 THR A N 1
ATOM 3065 C CA . THR A 1 387 ? 16.869 14.878 -35.985 1.00 29.66 387 THR A CA 1
ATOM 3066 C C . THR A 1 387 ? 17.027 16.270 -36.613 1.00 29.66 387 THR A C 1
ATOM 3068 O O . THR A 1 387 ? 16.282 16.684 -37.492 1.00 29.66 387 THR A O 1
ATOM 3071 N N . LEU A 1 388 ? 18.007 17.035 -36.128 1.00 32.09 388 LEU A N 1
ATOM 3072 C CA . LEU A 1 388 ? 18.652 18.118 -36.868 1.00 32.09 388 LEU A CA 1
ATOM 3073 C C . LEU A 1 388 ? 20.037 17.628 -37.292 1.00 32.09 388 LEU A C 1
ATOM 3075 O O . LEU A 1 388 ? 21.057 18.254 -37.037 1.00 32.09 388 LEU A O 1
ATOM 3079 N N . VAL A 1 389 ? 20.055 16.496 -37.991 1.00 34.72 389 VAL A N 1
ATOM 3080 C CA . VAL A 1 389 ? 21.058 16.252 -39.026 1.00 34.72 389 VAL A CA 1
ATOM 3081 C C . VAL A 1 389 ? 20.351 16.497 -40.356 1.00 34.72 389 VAL A C 1
ATOM 3083 O O . VAL A 1 389 ? 19.996 15.578 -41.083 1.00 34.72 389 VAL A O 1
ATOM 3086 N N . LYS A 1 390 ? 20.091 17.773 -40.660 1.00 32.81 390 LYS A N 1
ATOM 3087 C CA . LYS A 1 390 ? 19.964 18.220 -42.048 1.00 32.81 390 LYS A CA 1
ATOM 3088 C C . LYS A 1 390 ? 21.281 18.883 -42.427 1.00 32.81 390 LYS A C 1
ATOM 3090 O O . LYS A 1 390 ? 21.525 20.039 -42.109 1.00 32.81 390 LYS A O 1
ATOM 3095 N N . SER A 1 391 ? 22.131 18.068 -43.051 1.00 35.16 391 SER A N 1
ATOM 3096 C CA . SER A 1 391 ? 22.981 18.439 -44.187 1.00 35.16 391 SER A CA 1
ATOM 3097 C C . SER A 1 391 ? 23.616 19.834 -44.130 1.00 35.16 391 SER A C 1
ATOM 3099 O O . SER A 1 391 ? 23.115 20.788 -44.720 1.00 35.16 391 SER A O 1
ATOM 3101 N N . GLY A 1 392 ? 24.774 19.918 -43.478 1.00 28.08 392 GLY A N 1
ATOM 3102 C CA . GLY A 1 392 ? 25.687 21.057 -43.551 1.00 28.08 392 GLY A CA 1
ATOM 3103 C C . GLY A 1 392 ? 27.091 20.632 -43.975 1.00 28.08 392 GLY A C 1
ATOM 3104 O O . GLY A 1 392 ? 28.064 21.099 -43.396 1.00 28.08 392 GLY A O 1
ATOM 3105 N N . VAL A 1 393 ? 27.216 19.719 -44.946 1.00 30.23 393 VAL A N 1
ATOM 3106 C CA . VAL A 1 393 ? 28.503 19.465 -45.608 1.00 30.23 393 VAL A CA 1
ATOM 3107 C C . VAL A 1 393 ? 28.761 20.639 -46.551 1.00 30.23 393 VAL A C 1
ATOM 3109 O O . VAL A 1 393 ? 28.200 20.712 -47.641 1.00 30.23 393 VAL A O 1
ATOM 3112 N N . LYS A 1 394 ? 29.587 21.594 -46.114 1.00 30.80 394 LYS A N 1
ATOM 3113 C CA . LYS A 1 394 ? 30.202 22.583 -47.005 1.00 30.80 394 LYS A CA 1
ATOM 3114 C C . LYS A 1 394 ? 31.344 21.903 -47.760 1.00 30.80 394 LYS A C 1
ATOM 3116 O O . LYS A 1 394 ? 32.427 21.721 -47.211 1.00 30.80 394 LYS A O 1
ATOM 3121 N N . SER A 1 395 ? 31.106 21.557 -49.020 1.00 29.45 395 SER A N 1
ATOM 3122 C CA . SER A 1 395 ? 32.172 21.344 -50.004 1.00 29.45 395 SER A CA 1
ATOM 3123 C C . SER A 1 395 ? 32.688 22.707 -50.502 1.00 29.45 395 SER A C 1
ATOM 3125 O O . SER A 1 395 ? 31.880 23.624 -50.673 1.00 29.45 395 SER A O 1
ATOM 3127 N N . PRO A 1 396 ? 34.001 22.884 -50.741 1.00 30.48 396 PRO A N 1
ATOM 3128 C CA . PRO A 1 396 ? 34.553 24.156 -51.193 1.00 30.48 396 PRO A CA 1
ATOM 3129 C C . PRO A 1 396 ? 34.305 24.332 -52.699 1.00 30.48 396 PRO A C 1
ATOM 3131 O O . PRO A 1 396 ? 34.795 23.565 -53.528 1.00 30.48 396 PRO A O 1
ATOM 3134 N N . GLY A 1 397 ? 33.497 25.335 -53.045 1.00 29.11 397 GLY A N 1
ATOM 3135 C CA . GLY A 1 397 ? 33.127 25.675 -54.416 1.00 29.11 397 GLY A CA 1
ATOM 3136 C C . GLY A 1 397 ? 34.228 26.440 -55.150 1.00 29.11 397 GLY A C 1
ATOM 3137 O O . GLY A 1 397 ? 34.699 27.482 -54.704 1.00 29.11 397 GLY A O 1
ATOM 3138 N N . ARG A 1 398 ? 34.599 25.882 -56.298 1.00 29.39 398 ARG A N 1
ATOM 3139 C CA . ARG A 1 398 ? 35.565 26.333 -57.299 1.00 29.39 398 ARG A CA 1
ATOM 3140 C C . ARG A 1 398 ? 35.141 27.675 -57.921 1.00 29.39 398 ARG A C 1
ATOM 3142 O O . ARG A 1 398 ? 34.000 27.834 -58.342 1.00 29.39 398 ARG A O 1
ATOM 3149 N N . SER A 1 399 ? 36.092 28.604 -58.004 1.00 28.00 399 SER A N 1
ATOM 3150 C CA . SER A 1 399 ? 36.038 29.845 -58.787 1.00 28.00 399 SER A CA 1
ATOM 3151 C C . SER A 1 399 ? 35.723 29.562 -60.259 1.00 28.00 399 SER A C 1
ATOM 3153 O O . SER A 1 399 ? 36.445 28.780 -60.873 1.00 28.00 399 SER A O 1
ATOM 3155 N N . GLN A 1 400 ? 34.702 30.222 -60.819 1.00 30.22 400 GLN A N 1
ATOM 3156 C CA . GLN A 1 400 ? 34.645 30.592 -62.237 1.00 30.22 400 GLN A CA 1
ATOM 3157 C C . GLN A 1 400 ? 33.838 31.886 -62.426 1.00 30.22 400 GLN A C 1
ATOM 3159 O O . GLN A 1 400 ? 32.740 32.059 -61.899 1.00 30.22 400 GLN A O 1
ATOM 3164 N N . ALA A 1 401 ? 34.450 32.800 -63.172 1.00 29.31 401 ALA A N 1
ATOM 3165 C CA . ALA A 1 401 ? 34.011 34.151 -63.473 1.00 29.31 401 ALA A CA 1
ATOM 3166 C C . ALA A 1 401 ? 32.841 34.206 -64.465 1.00 29.31 401 ALA A C 1
ATOM 3168 O O . ALA A 1 401 ? 32.804 33.419 -65.408 1.00 29.31 401 ALA A O 1
ATOM 3169 N N . LYS A 1 402 ? 31.980 35.226 -64.334 1.00 28.64 402 LYS A N 1
ATOM 3170 C CA . LYS A 1 402 ? 31.255 35.842 -65.458 1.00 28.64 402 LYS A CA 1
ATOM 3171 C C . LYS A 1 402 ? 31.055 37.340 -65.211 1.00 28.64 402 LYS A C 1
ATOM 3173 O O . LYS A 1 402 ? 30.534 37.742 -64.176 1.00 28.64 402 LYS A O 1
ATOM 3178 N N . ALA A 1 403 ? 31.478 38.137 -66.187 1.00 28.88 403 ALA A N 1
ATOM 3179 C CA . ALA A 1 403 ? 31.119 39.542 -66.364 1.00 28.88 403 ALA A CA 1
ATOM 3180 C C . ALA A 1 403 ? 29.884 39.643 -67.307 1.00 28.88 403 ALA A C 1
ATOM 3182 O O . ALA A 1 403 ? 29.356 38.608 -67.717 1.00 28.88 403 ALA A O 1
ATOM 3183 N N . PRO A 1 404 ? 29.383 40.845 -67.640 1.00 44.41 404 PRO A N 1
ATOM 3184 C CA . PRO A 1 404 ? 28.194 41.457 -67.038 1.00 44.41 404 PRO A CA 1
ATOM 3185 C C . PRO A 1 404 ? 27.070 41.656 -68.079 1.00 44.41 404 PRO A C 1
ATOM 3187 O O . PRO A 1 404 ? 27.291 41.349 -69.241 1.00 44.41 404 PRO A O 1
ATOM 3190 N N . VAL A 1 405 ? 25.899 42.200 -67.697 1.00 30.61 405 VAL A N 1
ATOM 3191 C CA . VAL A 1 405 ? 25.073 43.121 -68.528 1.00 30.61 405 VAL A CA 1
ATOM 3192 C C . VAL A 1 405 ? 23.816 43.612 -67.773 1.00 30.61 405 VAL A C 1
ATOM 3194 O O . VAL A 1 405 ? 22.985 42.832 -67.325 1.00 30.61 405 VAL A O 1
ATOM 3197 N N . LYS A 1 406 ? 23.758 44.948 -67.668 1.00 30.34 406 LYS A N 1
ATOM 3198 C CA . LYS A 1 406 ? 22.659 45.937 -67.770 1.00 30.34 406 LYS A CA 1
ATOM 3199 C C . LYS A 1 406 ? 21.280 45.707 -67.113 1.00 30.34 406 LYS A C 1
ATOM 3201 O O . LYS A 1 406 ? 20.504 44.836 -67.479 1.00 30.34 406 LYS A O 1
ATOM 3206 N N . THR A 1 407 ? 20.954 46.681 -66.262 1.00 31.19 407 THR A N 1
ATOM 3207 C CA . THR A 1 407 ? 19.632 47.192 -65.846 1.00 31.19 407 THR A CA 1
ATOM 3208 C C . THR A 1 407 ? 18.718 47.527 -67.035 1.00 31.19 407 THR A C 1
ATOM 3210 O O . THR A 1 407 ? 19.234 47.888 -68.097 1.00 31.19 407 THR A O 1
ATOM 3213 N N . PRO A 1 408 ? 17.375 47.514 -66.861 1.00 37.53 408 PRO A N 1
ATOM 3214 C CA . PRO A 1 408 ? 16.691 48.796 -66.613 1.00 37.53 408 PRO A CA 1
ATOM 3215 C C . PRO A 1 408 ? 15.389 48.778 -65.762 1.00 37.53 408 PRO A C 1
ATOM 3217 O O . PRO A 1 408 ? 14.609 47.837 -65.785 1.00 37.53 408 PRO A O 1
ATOM 3220 N N . VAL A 1 409 ? 15.151 49.947 -65.144 1.00 31.84 409 VAL A N 1
ATOM 3221 C CA . VAL A 1 409 ? 13.868 50.677 -64.965 1.00 31.84 409 VAL A CA 1
ATOM 3222 C C . VAL A 1 409 ? 12.878 50.249 -63.863 1.00 31.84 409 VAL A C 1
ATOM 3224 O O . VAL A 1 409 ? 12.688 49.091 -63.520 1.00 31.84 409 VAL A O 1
ATOM 3227 N N . ARG A 1 410 ? 12.287 51.291 -63.261 1.00 30.17 410 ARG A N 1
ATOM 3228 C CA . ARG A 1 410 ? 11.543 51.354 -62.000 1.00 30.17 410 ARG A CA 1
ATOM 3229 C C . ARG A 1 410 ? 10.125 51.896 -62.243 1.00 30.17 410 ARG A C 1
ATOM 3231 O O . ARG A 1 410 ? 9.948 52.704 -63.150 1.00 30.17 410 ARG A O 1
ATOM 3238 N N . ALA A 1 411 ? 9.252 51.597 -61.270 1.00 32.19 411 ALA A N 1
ATOM 3239 C CA . ALA A 1 411 ? 8.030 52.304 -60.830 1.00 32.19 411 ALA A CA 1
ATOM 3240 C C . ALA A 1 411 ? 6.672 51.782 -61.367 1.00 32.19 411 ALA A C 1
ATOM 3242 O O . ALA A 1 411 ? 6.631 51.174 -62.429 1.00 32.19 411 ALA A O 1
ATOM 3243 N N . PRO A 1 412 ? 5.537 52.132 -60.719 1.00 39.81 412 PRO A N 1
ATOM 3244 C CA . PRO A 1 412 ? 5.216 52.035 -59.279 1.00 39.81 412 PRO A CA 1
ATOM 3245 C C . PRO A 1 412 ? 3.784 51.478 -59.034 1.00 39.81 412 PRO A C 1
ATOM 3247 O O . PRO A 1 412 ? 2.964 51.461 -59.945 1.00 39.81 412 PRO A O 1
ATOM 3250 N N . VAL A 1 413 ? 3.419 51.106 -57.796 1.00 35.91 413 VAL A N 1
ATOM 3251 C CA . VAL A 1 413 ? 2.012 50.790 -57.437 1.00 35.91 413 VAL A CA 1
ATOM 3252 C C . VAL A 1 413 ? 1.606 51.481 -56.127 1.00 35.91 413 VAL A C 1
ATOM 3254 O O . VAL A 1 413 ? 2.376 51.516 -55.169 1.00 35.91 413 VAL A O 1
ATOM 3257 N N . ARG A 1 414 ? 0.398 52.065 -56.127 1.00 31.16 414 ARG A N 1
ATOM 3258 C CA . ARG A 1 414 ? -0.256 52.849 -55.062 1.00 31.16 414 ARG A CA 1
ATOM 3259 C C . ARG A 1 414 ? -1.480 52.116 -54.463 1.00 31.16 414 ARG A C 1
ATOM 3261 O O . ARG A 1 414 ? -2.136 51.368 -55.177 1.00 31.16 414 ARG A O 1
ATOM 3268 N N . HIS A 1 415 ? -1.832 52.553 -53.238 1.00 30.77 415 HIS A N 1
ATOM 3269 C CA . HIS A 1 415 ? -3.133 52.521 -52.510 1.00 30.77 415 HIS A CA 1
ATOM 3270 C C . HIS A 1 415 ? -3.550 51.221 -51.781 1.00 30.77 415 HIS A C 1
ATOM 3272 O O . HIS A 1 415 ? -3.055 50.165 -52.162 1.00 30.77 415 HIS A O 1
ATOM 3278 N N . PRO A 1 416 ? -4.502 51.240 -50.800 1.00 40.97 416 PRO A N 1
ATOM 3279 C CA . PRO A 1 416 ? -5.223 52.346 -50.106 1.00 40.97 416 PRO A CA 1
ATOM 3280 C C . PRO A 1 416 ? -5.230 52.253 -48.534 1.00 40.97 416 PRO A C 1
ATOM 3282 O O . PRO A 1 416 ? -4.531 51.402 -47.983 1.00 40.97 416 PRO A O 1
ATOM 3285 N N . PRO A 1 417 ? -5.956 53.144 -47.797 1.00 39.91 417 PRO A N 1
ATOM 3286 C CA . PRO A 1 417 ? -5.719 53.469 -46.379 1.00 39.91 417 PRO A CA 1
ATOM 3287 C C . PRO A 1 417 ? -6.661 52.807 -45.346 1.00 39.91 417 PRO A C 1
ATOM 3289 O O . PRO A 1 417 ? -7.676 52.205 -45.679 1.00 39.91 417 PRO A O 1
ATOM 3292 N N . ARG A 1 418 ? -6.287 52.960 -44.063 1.00 33.81 418 ARG A N 1
ATOM 3293 C CA . ARG A 1 418 ? -6.958 52.476 -42.841 1.00 33.81 418 ARG A CA 1
ATOM 3294 C C . ARG A 1 418 ? -7.984 53.483 -42.297 1.00 33.81 418 ARG A C 1
ATOM 3296 O O . ARG A 1 418 ? -7.643 54.649 -42.126 1.00 33.81 418 ARG A O 1
ATOM 3303 N N . GLU A 1 419 ? -9.156 52.997 -41.893 1.00 31.66 419 GLU A N 1
ATOM 3304 C CA . GLU A 1 419 ? -10.117 53.696 -41.024 1.00 31.66 419 GLU A CA 1
ATOM 3305 C C . GLU A 1 419 ? -9.935 53.286 -39.552 1.00 31.66 419 GLU A C 1
ATOM 3307 O O . GLU A 1 419 ? -9.815 52.097 -39.253 1.00 31.66 419 GLU A O 1
ATOM 3312 N N . LYS A 1 420 ? -9.978 54.259 -38.628 1.00 37.19 420 LYS A N 1
ATOM 3313 C CA . LYS A 1 420 ? -10.451 54.078 -37.243 1.00 37.19 420 LYS A CA 1
ATOM 3314 C C . LYS A 1 420 ? -11.095 55.369 -36.710 1.00 37.19 420 LYS A C 1
ATOM 3316 O O . LYS A 1 420 ? -10.427 56.375 -36.508 1.00 37.19 420 LYS A O 1
ATOM 3321 N N . VAL A 1 421 ? -12.407 55.242 -36.538 1.00 38.19 421 VAL A N 1
ATOM 3322 C CA . VAL A 1 421 ? -13.396 55.820 -35.607 1.00 38.19 421 VAL A CA 1
ATOM 3323 C C . VAL A 1 421 ? -12.905 56.776 -34.495 1.00 38.19 421 VAL A C 1
ATOM 3325 O O . VAL A 1 421 ? -11.963 56.482 -33.762 1.00 38.19 421 VAL A O 1
ATOM 3328 N N . LEU A 1 422 ? -13.650 57.885 -34.370 1.00 37.31 422 LEU A N 1
ATOM 3329 C CA . LEU A 1 422 ? -13.613 58.991 -33.392 1.00 37.31 422 LEU A CA 1
ATOM 3330 C C . LEU A 1 422 ? -14.583 58.756 -32.186 1.00 37.31 422 LEU A C 1
ATOM 3332 O O . LEU A 1 422 ? -15.303 57.760 -32.187 1.00 37.31 422 LEU A O 1
ATOM 3336 N N . PRO A 1 423 ? -14.584 59.619 -31.142 1.00 47.78 423 PRO A N 1
ATOM 3337 C CA . PRO A 1 423 ? -14.723 59.240 -29.733 1.00 47.78 423 PRO A CA 1
ATOM 3338 C C . PRO A 1 423 ? -16.081 59.605 -29.105 1.00 47.78 423 PRO A C 1
ATOM 3340 O O . PRO A 1 423 ? -16.915 60.253 -29.731 1.00 47.78 423 PRO A O 1
ATOM 3343 N N . ILE A 1 424 ? -16.255 59.259 -27.823 1.00 38.78 424 ILE A N 1
ATOM 3344 C CA . ILE A 1 424 ? -17.344 59.753 -26.968 1.00 38.78 424 ILE A CA 1
ATOM 3345 C C . ILE A 1 424 ? -16.768 60.194 -25.613 1.00 38.78 424 ILE A C 1
ATOM 3347 O O . ILE A 1 424 ? -16.227 59.371 -24.879 1.00 38.78 424 ILE A O 1
ATOM 3351 N N . HIS A 1 425 ? -16.927 61.479 -25.287 1.00 35.06 425 HIS A N 1
ATOM 3352 C CA . HIS A 1 425 ? -17.234 61.982 -23.943 1.00 35.06 425 HIS A CA 1
ATOM 3353 C C . HIS A 1 425 ? -18.018 63.293 -24.091 1.00 35.06 425 HIS A C 1
ATOM 3355 O O . HIS A 1 425 ? -17.587 64.182 -24.827 1.00 35.06 425 HIS A O 1
ATOM 3361 N N . GLY A 1 426 ? -19.160 63.363 -23.402 1.00 35.03 426 GLY A N 1
ATOM 3362 C CA . GLY A 1 426 ? -20.153 64.435 -23.441 1.00 35.03 426 GLY A CA 1
ATOM 3363 C C . GLY A 1 426 ? -21.540 63.853 -23.262 1.00 35.03 426 GLY A C 1
ATOM 3364 O O . GLY A 1 426 ? -22.180 63.612 -24.305 1.00 35.03 426 GLY A O 1
#